Protein 3KYA (pdb70)

Structure (mmCIF, N/CA/C/O backbone):
data_3KYA
#
_entry.id   3KYA
#
_cell.length_a   94.830
_cell.length_b   124.623
_cell.length_c   98.389
_cell.angle_alpha   90.000
_cell.angle_beta   90.000
_cell.angle_gamma   90.000
#
_symmetry.space_group_name_H-M   'C 2 2 21'
#
loop_
_entity.id
_entity.type
_entity.pdbx_description
1 polymer 'Putative phosphatase'
2 non-polymer 1,2-ETHANEDIOL
3 non-polymer 'ACETATE ION'
4 non-polymer 'CHLORIDE ION'
5 non-polymer 'ZINC ION'
6 water water
#
loop_
_atom_site.group_PDB
_atom_site.id
_atom_site.type_symbol
_atom_site.label_atom_id
_atom_site.label_alt_id
_atom_site.label_comp_id
_atom_site.label_asym_id
_atom_site.label_entity_id
_atom_site.label_seq_id
_atom_site.pdbx_PDB_ins_code
_atom_site.Cartn_x
_atom_site.Cartn_y
_atom_site.Cartn_z
_atom_site.occupancy
_atom_site.B_iso_or_equiv
_atom_site.auth_seq_id
_atom_site.auth_comp_id
_atom_site.auth_asym_id
_atom_site.auth_atom_id
_atom_site.pdbx_PDB_model_num
ATOM 1 N N . VAL A 1 7 ? 25.789 41.596 70.893 1.00 33.97 29 VAL A N 1
ATOM 2 C CA . VAL A 1 7 ? 26.766 41.117 69.867 1.00 33.75 29 VAL A CA 1
ATOM 3 C C . VAL A 1 7 ? 28.219 41.422 70.280 1.00 33.52 29 VAL A C 1
ATOM 4 O O . VAL A 1 7 ? 28.477 42.420 70.965 1.00 33.72 29 VAL A O 1
ATOM 8 N N . GLU A 1 8 ? 29.152 40.558 69.868 1.00 32.91 30 GLU A N 1
ATOM 9 C CA . GLU A 1 8 ? 30.586 40.718 70.171 1.00 32.43 30 GLU A CA 1
ATOM 10 C C . GLU A 1 8 ? 31.259 41.772 69.259 1.00 31.93 30 GLU A C 1
ATOM 11 O O . GLU A 1 8 ? 30.620 42.303 68.345 1.00 31.88 30 GLU A O 1
ATOM 13 N N . THR A 1 9 ? 32.541 42.068 69.520 1.00 31.10 31 THR A N 1
ATOM 14 C CA . THR A 1 9 ? 33.307 43.044 68.730 1.00 30.09 31 THR A CA 1
ATOM 15 C C . THR A 1 9 ? 33.407 42.546 67.298 1.00 29.29 31 THR A C 1
ATOM 16 O O . THR A 1 9 ? 33.899 41.437 67.060 1.00 29.28 31 THR A O 1
ATOM 20 N N . GLY A 1 10 ? 32.943 43.366 66.355 1.00 27.97 32 GLY A N 1
ATOM 21 C CA . GLY A 1 10 ? 32.965 43.011 64.946 1.00 26.82 32 GLY A CA 1
ATOM 22 C C . GLY A 1 10 ? 31.655 42.433 64.435 1.00 25.78 32 GLY A C 1
ATOM 23 O O . GLY A 1 10 ? 31.451 42.370 63.227 1.00 25.60 32 GLY A O 1
ATOM 24 N N . ALA A 1 11 ? 30.763 42.008 65.328 1.00 24.43 33 ALA A N 1
ATOM 25 C CA . ALA A 1 11 ? 29.474 41.449 64.902 1.00 23.55 33 ALA A CA 1
ATOM 26 C C . ALA A 1 11 ? 28.472 42.549 64.547 1.00 22.75 33 ALA A C 1
ATOM 27 O O . ALA A 1 11 ? 28.567 43.667 65.051 1.00 22.64 33 ALA A O 1
ATOM 29 N N . PHE A 1 12 ? 27.519 42.224 63.678 1.00 21.74 34 PHE A N 1
ATOM 30 C CA . PHE A 1 12 ? 26.451 43.149 63.293 1.00 21.20 34 PHE A CA 1
ATOM 31 C C . PHE A 1 12 ? 25.556 43.457 64.486 1.00 20.93 34 PHE A C 1
ATOM 32 O O . PHE A 1 12 ? 25.169 42.550 65.216 1.00 20.78 34 PHE A O 1
ATOM 40 N N . ASP A 1 13 ? 25.255 44.740 64.688 1.00 20.88 35 ASP A N 1
ATOM 41 C CA . ASP A 1 13 ? 24.377 45.187 65.778 1.00 20.70 35 ASP A CA 1
ATOM 42 C C . ASP A 1 13 ? 23.150 45.851 65.140 1.00 20.55 35 ASP A C 1
ATOM 43 O O . ASP A 1 13 ? 23.233 46.994 64.678 1.00 20.20 35 ASP A O 1
ATOM 48 N N . PRO A 1 14 ? 22.004 45.138 65.100 1.00 20.53 36 PRO A N 1
ATOM 49 C CA . PRO A 1 14 ? 20.801 45.668 64.444 1.00 20.57 36 PRO A CA 1
ATOM 50 C C . PRO A 1 14 ? 20.158 46.897 65.106 1.00 20.46 36 PRO A C 1
ATOM 51 O O . PRO A 1 14 ? 19.242 47.470 64.522 1.00 20.55 36 PRO A O 1
ATOM 55 N N . SER A 1 15 ? 20.612 47.280 66.300 1.00 20.39 37 SER A N 1
ATOM 56 C CA . SER A 1 15 ? 20.101 48.481 66.972 1.00 20.42 37 SER A CA 1
ATOM 57 C C . SER A 1 15 ? 20.910 49.725 66.585 1.00 20.47 37 SER A C 1
ATOM 58 O O . SER A 1 15 ? 20.571 50.829 66.998 1.00 20.15 37 SER A O 1
ATOM 61 N N . LYS A 1 16 ? 21.970 49.539 65.793 1.00 20.19 38 LYS A N 1
ATOM 62 C CA . LYS A 1 16 ? 22.829 50.628 65.343 1.00 20.17 38 LYS A CA 1
ATOM 63 C C . LYS A 1 16 ? 22.747 50.805 63.837 1.00 19.70 38 LYS A C 1
ATOM 64 O O . LYS A 1 16 ? 22.536 49.834 63.103 1.00 19.60 38 LYS A O 1
ATOM 70 N N . PRO A 1 17 ? 22.945 52.046 63.357 1.00 19.18 39 PRO A N 1
ATOM 71 C CA . PRO A 1 17 ? 22.899 52.255 61.919 1.00 18.52 39 PRO A CA 1
ATOM 72 C C . PRO A 1 17 ? 24.030 51.537 61.191 1.00 17.95 39 PRO A C 1
ATOM 73 O O . PRO A 1 17 ? 25.007 51.112 61.812 1.00 17.10 39 PRO A O 1
ATOM 77 N N . VAL A 1 18 ? 23.852 51.365 59.889 1.00 17.82 40 VAL A N 1
ATOM 78 C CA . VAL A 1 18 ? 24.886 50.846 59.019 1.00 17.15 40 VAL A CA 1
ATOM 79 C C . VAL A 1 18 ? 25.374 52.094 58.303 1.00 17.29 40 VAL A C 1
ATOM 80 O O . VAL A 1 18 ? 24.566 52.958 57.932 1.00 17.27 40 VAL A O 1
ATOM 84 N N . ALA A 1 19 ? 26.684 52.214 58.126 1.00 16.90 41 ALA A N 1
ATOM 85 C CA . ALA A 1 19 ? 27.250 53.379 57.465 1.00 16.56 41 ALA A CA 1
ATOM 86 C C . ALA A 1 19 ? 28.235 52.985 56.382 1.00 16.13 41 ALA A C 1
ATOM 87 O O . ALA A 1 19 ? 28.908 51.974 56.505 1.00 15.97 41 ALA A O 1
ATOM 89 N N . ILE A 1 20 ? 28.272 53.777 55.308 1.00 15.77 42 ILE A N 1
ATOM 90 C CA . ILE A 1 20 ? 29.270 53.667 54.255 1.00 15.04 42 ILE A CA 1
ATOM 91 C C . ILE A 1 20 ? 30.066 54.972 54.299 1.00 15.38 42 ILE A C 1
ATOM 92 O O . ILE A 1 20 ? 29.487 56.046 54.126 1.00 14.90 42 ILE A O 1
ATOM 97 N N . SER A 1 21 ? 31.377 54.878 54.517 1.00 15.11 43 SER A N 1
ATOM 98 C CA . SER A 1 21 ? 32.231 56.067 54.630 1.00 15.54 43 SER A CA 1
ATOM 99 C C . SER A 1 21 ? 33.060 56.370 53.389 1.00 15.15 43 SER A C 1
ATOM 100 O O . SER A 1 21 ? 33.453 57.516 53.177 1.00 14.99 43 SER A O 1
ATOM 103 N N . ASP A 1 22 ? 33.322 55.358 52.562 1.00 14.30 44 ASP A N 1
ATOM 104 C CA . ASP A 1 22 ? 34.213 55.523 51.434 1.00 14.07 44 ASP A CA 1
ATOM 105 C C . ASP A 1 22 ? 34.152 54.265 50.578 1.00 13.97 44 ASP A C 1
ATOM 106 O O . ASP A 1 22 ? 33.633 53.243 51.004 1.00 13.08 44 ASP A O 1
ATOM 111 N N . PHE A 1 23 ? 34.666 54.362 49.365 1.00 13.67 45 PHE A N 1
ATOM 112 C CA . PHE A 1 23 ? 34.784 53.206 48.489 1.00 13.53 45 PHE A CA 1
ATOM 113 C C . PHE A 1 23 ? 35.898 53.456 47.496 1.00 13.82 45 PHE A C 1
ATOM 114 O O . PHE A 1 23 ? 36.261 54.613 47.230 1.00 12.60 45 PHE A O 1
ATOM 122 N N . THR A 1 24 ? 36.454 52.367 46.969 1.00 13.85 46 THR A N 1
ATOM 123 C CA . THR A 1 24 ? 37.526 52.443 46.000 1.00 14.36 46 THR A CA 1
ATOM 124 C C . THR A 1 24 ? 37.497 51.228 45.057 1.00 14.51 46 THR A C 1
ATOM 125 O O . THR A 1 24 ? 37.272 50.101 45.509 1.00 14.02 46 THR A O 1
ATOM 129 N N . PRO A 1 25 ? 37.692 51.457 43.745 1.00 14.45 47 PRO A N 1
ATOM 130 C CA . PRO A 1 25 ? 37.921 52.759 43.089 1.00 14.74 47 PRO A CA 1
ATOM 131 C C . PRO A 1 25 ? 36.664 53.634 43.036 1.00 15.22 47 PRO A C 1
ATOM 132 O O . PRO A 1 25 ? 35.565 53.158 43.310 1.00 15.01 47 PRO A O 1
ATOM 136 N N . LYS A 1 26 ? 36.834 54.910 42.693 1.00 15.42 48 LYS A N 1
ATOM 137 C CA . LYS A 1 26 ? 35.720 55.858 42.612 1.00 15.70 48 LYS A CA 1
ATOM 138 C C . LYS A 1 26 ? 34.979 55.753 41.281 1.00 15.63 48 LYS A C 1
ATOM 139 O O . LYS A 1 26 ? 33.844 56.217 41.147 1.00 15.80 48 LYS A O 1
ATOM 145 N N . GLU A 1 27 ? 35.641 55.159 40.300 1.00 15.83 49 GLU A N 1
ATOM 146 C CA . GLU A 1 27 ? 35.095 54.976 38.969 1.00 16.69 49 GLU A CA 1
ATOM 147 C C . GLU A 1 27 ? 35.503 53.602 38.454 1.00 16.05 49 GLU A C 1
ATOM 148 O O . GLU A 1 27 ? 36.517 53.042 38.874 1.00 16.49 49 GLU A O 1
ATOM 154 N N . GLY A 1 28 ? 34.728 53.075 37.521 1.00 15.59 50 GLY A N 1
ATOM 155 C CA . GLY A 1 28 ? 35.011 51.771 36.935 1.00 15.17 50 GLY A CA 1
ATOM 156 C C . GLY A 1 28 ? 33.819 51.242 36.160 1.00 14.79 50 GLY A C 1
ATOM 157 O O . GLY A 1 28 ? 32.752 51.860 36.160 1.00 14.29 50 GLY A O 1
ATOM 158 N N . GLY A 1 29 ? 34.024 50.102 35.500 1.00 14.41 51 GLY A N 1
ATOM 159 C CA . GLY A 1 29 ? 33.000 49.458 34.670 1.00 14.36 51 GLY A CA 1
ATOM 160 C C . GLY A 1 29 ? 32.491 48.154 35.264 1.00 13.98 51 GLY A C 1
ATOM 161 O O . GLY A 1 29 ? 32.927 47.735 36.335 1.00 13.75 51 GLY A O 1
ATOM 162 N N . ALA A 1 30 ? 31.546 47.528 34.574 1.00 13.91 52 ALA A N 1
ATOM 163 C CA . ALA A 1 30 ? 30.997 46.244 35.003 1.00 14.60 52 ALA A CA 1
ATOM 164 C C . ALA A 1 30 ? 32.116 45.236 35.225 1.00 14.75 52 ALA A C 1
ATOM 165 O O . ALA A 1 30 ? 33.102 45.244 34.511 1.00 14.74 52 ALA A O 1
ATOM 167 N N . TYR A 1 31 ? 31.939 44.367 36.221 1.00 15.62 53 TYR A N 1
ATOM 168 C CA . TYR A 1 31 ? 32.906 43.335 36.616 1.00 15.99 53 TYR A CA 1
ATOM 169 C C . TYR A 1 31 ? 34.099 43.866 37.432 1.00 16.51 53 TYR A C 1
ATOM 170 O O . TYR A 1 31 ? 34.936 43.080 37.857 1.00 16.97 53 TYR A O 1
ATOM 179 N N . GLN A 1 32 ? 34.191 45.186 37.635 1.00 16.71 54 GLN A N 1
ATOM 180 C CA . GLN A 1 32 ? 35.228 45.761 38.492 1.00 16.74 54 GLN A CA 1
ATOM 181 C C . GLN A 1 32 ? 34.999 45.310 39.926 1.00 16.09 54 GLN A C 1
ATOM 182 O O . GLN A 1 32 ? 33.858 45.291 40.394 1.00 15.59 54 GLN A O 1
ATOM 188 N N . LYS A 1 33 ? 36.077 44.958 40.619 1.00 15.28 55 LYS A N 1
ATOM 189 C CA . LYS A 1 33 ? 36.004 44.629 42.031 1.00 15.62 55 LYS A CA 1
ATOM 190 C C . LYS A 1 33 ? 35.965 45.960 42.795 1.00 15.20 55 LYS A C 1
ATOM 191 O O . LYS A 1 33 ? 36.830 46.825 42.592 1.00 14.59 55 LYS A O 1
ATOM 197 N N . LEU A 1 34 ? 34.969 46.119 43.661 1.00 13.61 56 LEU A N 1
ATOM 198 C CA . LEU A 1 34 ? 34.773 47.338 44.446 1.00 13.90 56 LEU A CA 1
ATOM 199 C C . LEU A 1 34 ? 34.878 47.059 45.943 1.00 13.66 56 LEU A C 1
ATOM 200 O O . LEU A 1 34 ? 34.270 46.111 46.463 1.00 13.79 56 LEU A O 1
ATOM 205 N N . LEU A 1 35 ? 35.638 47.909 46.626 1.00 13.56 57 LEU A N 1
ATOM 206 C CA . LEU A 1 35 ? 35.857 47.829 48.061 1.00 12.99 57 LEU A CA 1
ATOM 207 C C . LEU A 1 35 ? 35.071 48.957 48.715 1.00 13.38 57 LEU A C 1
ATOM 208 O O . LEU A 1 35 ? 35.277 50.133 48.392 1.00 13.20 57 LEU A O 1
ATOM 213 N N . ILE A 1 36 ? 34.150 48.593 49.603 1.00 12.92 58 ILE A N 1
ATOM 214 C CA . ILE A 1 36 ? 33.308 49.553 50.301 1.00 13.67 58 ILE A CA 1
ATOM 215 C C . ILE A 1 36 ? 33.667 49.578 51.785 1.00 13.53 58 ILE A C 1
ATOM 216 O O . ILE A 1 36 ? 33.637 48.548 52.465 1.00 11.93 58 ILE A O 1
ATOM 221 N N . TYR A 1 37 ? 34.032 50.762 52.286 1.00 13.48 59 TYR A N 1
ATOM 222 C CA . TYR A 1 37 ? 34.356 50.953 53.703 1.00 13.70 59 TYR A CA 1
ATOM 223 C C . TYR A 1 37 ? 33.165 51.493 54.477 1.00 13.61 59 TYR A C 1
ATOM 224 O O . TYR A 1 37 ? 32.369 52.286 53.955 1.00 13.35 59 TYR A O 1
ATOM 233 N N . GLY A 1 38 ? 33.059 51.101 55.735 1.00 13.86 60 GLY A N 1
ATOM 234 C CA . GLY A 1 38 ? 31.962 51.562 56.570 1.00 14.08 60 GLY A CA 1
ATOM 235 C C . GLY A 1 38 ? 31.929 50.966 57.960 1.00 14.06 60 GLY A C 1
ATOM 236 O O . GLY A 1 38 ? 32.966 50.660 58.550 1.00 13.93 60 GLY A O 1
ATOM 237 N N . GLU A 1 39 ? 30.721 50.805 58.486 1.00 14.39 61 GLU A N 1
ATOM 238 C CA . GLU A 1 39 ? 30.531 50.272 59.823 1.00 14.88 61 GLU A CA 1
ATOM 239 C C . GLU A 1 39 ? 29.293 49.422 59.913 1.00 14.00 61 GLU A C 1
ATOM 240 O O . GLU A 1 39 ? 28.309 49.685 59.227 1.00 13.72 61 GLU A O 1
ATOM 246 N N . ASN A 1 40 ? 29.365 48.419 60.778 1.00 13.48 62 ASN A N 1
ATOM 247 C CA . ASN A 1 40 ? 28.243 47.567 61.145 1.00 13.77 62 ASN A CA 1
ATOM 248 C C . ASN A 1 40 ? 27.796 46.633 60.016 1.00 13.47 62 ASN A C 1
ATOM 249 O O . ASN A 1 40 ? 26.600 46.407 59.836 1.00 13.09 62 ASN A O 1
ATOM 254 N N . PHE A 1 41 ? 28.763 46.096 59.271 1.00 13.50 63 PHE A N 1
ATOM 255 C CA . PHE A 1 41 ? 28.464 45.174 58.176 1.00 13.95 63 PHE A CA 1
ATOM 256 C C . PHE A 1 41 ? 28.404 43.718 58.626 1.00 13.98 63 PHE A C 1
ATOM 257 O O . PHE A 1 41 ? 27.899 42.854 57.889 1.00 14.41 63 PHE A O 1
ATOM 265 N N . GLY A 1 42 ? 28.915 43.425 59.816 1.00 13.66 64 GLY A N 1
ATOM 266 C CA . GLY A 1 42 ? 28.956 42.040 60.276 1.00 13.43 64 GLY A CA 1
ATOM 267 C C . GLY A 1 42 ? 30.041 41.275 59.521 1.00 13.29 64 GLY A C 1
ATOM 268 O O . GLY A 1 42 ? 30.811 41.864 58.768 1.00 13.36 64 GLY A O 1
ATOM 269 N N . THR A 1 43 ? 30.095 39.959 59.721 1.00 12.84 65 THR A N 1
ATOM 270 C CA . THR A 1 43 ? 31.141 39.122 59.119 1.00 12.96 65 THR A CA 1
ATOM 271 C C . THR A 1 43 ? 30.633 38.006 58.182 1.00 12.79 65 THR A C 1
ATOM 272 O O . THR A 1 43 ? 31.403 37.122 57.794 1.00 13.13 65 THR A O 1
ATOM 276 N N . ASP A 1 44 ? 29.357 38.067 57.804 1.00 12.67 66 ASP A N 1
ATOM 277 C CA . ASP A 1 44 ? 28.727 37.053 56.948 1.00 12.47 66 ASP A CA 1
ATOM 278 C C . ASP A 1 44 ? 28.158 37.584 55.630 1.00 12.36 66 ASP A C 1
ATOM 279 O O . ASP A 1 44 ? 27.249 38.414 55.629 1.00 12.15 66 ASP A O 1
ATOM 284 N N . VAL A 1 45 ? 28.680 37.060 54.523 1.00 11.99 67 VAL A N 1
ATOM 285 C CA . VAL A 1 45 ? 28.166 37.344 53.195 1.00 12.32 67 VAL A CA 1
ATOM 286 C C . VAL A 1 45 ? 26.657 37.040 53.095 1.00 12.41 67 VAL A C 1
ATOM 287 O O . VAL A 1 45 ? 25.911 37.778 52.454 1.00 13.09 67 VAL A O 1
ATOM 291 N N . SER A 1 46 ? 26.205 35.981 53.764 1.00 11.85 68 SER A N 1
ATOM 292 C CA . SER A 1 46 ? 24.788 35.583 53.716 1.00 11.96 68 SER A CA 1
ATOM 293 C C . SER A 1 46 ? 23.825 36.629 54.284 1.00 12.30 68 SER A C 1
ATOM 294 O O . SER A 1 46 ? 22.638 36.611 53.961 1.00 12.25 68 SER A O 1
ATOM 297 N N . LYS A 1 47 ? 24.331 37.550 55.102 1.00 12.10 69 LYS A N 1
ATOM 298 C CA . LYS A 1 47 ? 23.492 38.566 55.729 1.00 12.39 69 LYS A CA 1
ATOM 299 C C . LYS A 1 47 ? 23.618 39.936 55.068 1.00 13.00 69 LYS A C 1
ATOM 300 O O . LYS A 1 47 ? 23.067 40.924 55.578 1.00 13.36 69 LYS A O 1
ATOM 306 N N . VAL A 1 48 ? 24.300 40.003 53.926 1.00 13.08 70 VAL A N 1
ATOM 307 C CA . VAL A 1 48 ? 24.504 41.283 53.251 1.00 13.31 70 VAL A CA 1
ATOM 308 C C . VAL A 1 48 ? 24.038 41.246 51.801 1.00 13.76 70 VAL A C 1
ATOM 309 O O . VAL A 1 48 ? 24.317 40.298 51.061 1.00 13.68 70 VAL A O 1
ATOM 313 N N . LYS A 1 49 ? 23.322 42.294 51.408 1.00 14.72 71 LYS A N 1
ATOM 314 C CA . LYS A 1 49 ? 22.877 42.469 50.035 1.00 15.02 71 LYS A CA 1
ATOM 315 C C . LYS A 1 49 ? 23.281 43.878 49.601 1.00 14.80 71 LYS A C 1
ATOM 316 O O . LYS A 1 49 ? 23.152 44.843 50.367 1.00 14.20 71 LYS A O 1
ATOM 322 N N . VAL A 1 50 ? 23.804 43.975 48.384 1.00 14.37 72 VAL A N 1
ATOM 323 C CA . VAL A 1 50 ? 24.278 45.234 47.832 1.00 14.09 72 VAL A CA 1
ATOM 324 C C . VAL A 1 50 ? 23.653 45.495 46.474 1.00 14.35 72 VAL A C 1
ATOM 325 O O . VAL A 1 50 ? 23.544 44.588 45.644 1.00 14.08 72 VAL A O 1
ATOM 329 N N . LYS A 1 51 ? 23.226 46.739 46.259 1.00 14.61 73 LYS A N 1
ATOM 330 C CA . LYS A 1 51 ? 22.761 47.182 44.957 1.00 15.29 73 LYS A CA 1
ATOM 331 C C . LYS A 1 51 ? 23.611 48.373 44.541 1.00 15.21 73 LYS A C 1
ATOM 332 O O . LYS A 1 51 ? 23.955 49.223 45.369 1.00 14.55 73 LYS A O 1
ATOM 338 N N . ILE A 1 52 ? 23.965 48.409 43.263 1.00 15.22 74 ILE A N 1
ATOM 339 C CA . ILE A 1 52 ? 24.698 49.537 42.702 1.00 15.06 74 ILE A CA 1
ATOM 340 C C . ILE A 1 52 ? 23.944 49.990 41.465 1.00 14.81 74 ILE A C 1
ATOM 341 O O . ILE A 1 52 ? 23.687 49.197 40.562 1.00 14.14 74 ILE A O 1
ATOM 346 N N . GLY A 1 53 ? 23.580 51.273 41.417 1.00 14.62 75 GLY A N 1
ATOM 347 C CA . GLY A 1 53 ? 22.822 51.794 40.286 1.00 14.56 75 GLY A CA 1
ATOM 348 C C . GLY A 1 53 ? 21.497 51.063 40.104 1.00 14.40 75 GLY A C 1
ATOM 349 O O . GLY A 1 53 ? 21.025 50.895 38.975 1.00 14.55 75 GLY A O 1
ATOM 350 N N . GLY A 1 54 ? 20.912 50.618 41.213 1.00 14.48 76 GLY A N 1
ATOM 351 C CA . GLY A 1 54 ? 19.660 49.848 41.194 1.00 14.96 76 GLY A CA 1
ATOM 352 C C . GLY A 1 54 ? 19.794 48.379 40.816 1.00 15.23 76 GLY A C 1
ATOM 353 O O . GLY A 1 54 ? 18.800 47.651 40.814 1.00 15.61 76 GLY A O 1
ATOM 354 N N . LYS A 1 55 ? 21.008 47.928 40.517 1.00 15.12 77 LYS A N 1
ATOM 355 C CA . LYS A 1 55 ? 21.251 46.541 40.109 1.00 15.62 77 LYS A CA 1
ATOM 356 C C . LYS A 1 55 ? 21.868 45.717 41.244 1.00 15.65 77 LYS A C 1
ATOM 357 O O . LYS A 1 55 ? 22.792 46.183 41.913 1.00 14.82 77 LYS A O 1
ATOM 363 N N . ASP A 1 56 ? 21.371 44.492 41.451 1.00 15.28 78 ASP A N 1
ATOM 364 C CA . ASP A 1 56 ? 21.932 43.602 42.462 1.00 15.83 78 ASP A CA 1
ATOM 365 C C . ASP A 1 56 ? 23.386 43.295 42.148 1.00 15.09 78 ASP A C 1
ATOM 366 O O . ASP A 1 56 ? 23.732 43.010 40.997 1.00 15.72 78 ASP A O 1
ATOM 371 N N . ALA A 1 57 ? 24.237 43.375 43.165 1.00 14.71 79 ALA A N 1
ATOM 372 C CA . ALA A 1 57 ? 25.665 43.134 43.021 1.00 14.48 79 ALA A CA 1
ATOM 373 C C . ALA A 1 57 ? 26.131 41.871 43.764 1.00 14.21 79 ALA A C 1
ATOM 374 O O . ALA A 1 57 ? 25.667 41.568 44.876 1.00 15.69 79 ALA A O 1
ATOM 376 N N . ILE A 1 58 ? 27.053 41.149 43.143 1.00 13.71 80 ILE A N 1
ATOM 377 C CA A ILE A 1 58 ? 27.646 39.955 43.738 0.50 13.64 80 ILE A CA 1
ATOM 378 C CA B ILE A 1 58 ? 27.636 39.956 43.746 0.50 13.79 80 ILE A CA 1
ATOM 379 C C . ILE A 1 58 ? 28.522 40.366 44.924 1.00 13.67 80 ILE A C 1
ATOM 380 O O . ILE A 1 58 ? 29.455 41.162 44.756 1.00 13.71 80 ILE A O 1
ATOM 389 N N . VAL A 1 59 ? 28.226 39.835 46.113 1.00 13.35 81 VAL A N 1
ATOM 390 C CA . VAL A 1 59 ? 29.006 40.123 47.327 1.00 13.36 81 VAL A CA 1
ATOM 391 C C . VAL A 1 59 ? 30.077 39.051 47.471 1.00 13.92 81 VAL A C 1
ATOM 392 O O . VAL A 1 59 ? 29.763 37.861 47.464 1.00 13.30 81 VAL A O 1
ATOM 396 N N . ILE A 1 60 ? 31.337 39.477 47.595 1.00 12.99 82 ILE A N 1
ATOM 397 C CA . ILE A 1 60 ? 32.492 38.581 47.651 1.00 13.64 82 ILE A CA 1
ATOM 398 C C . ILE A 1 60 ? 32.940 38.241 49.068 1.00 13.57 82 ILE A C 1
ATOM 399 O O . ILE A 1 60 ? 33.158 37.085 49.392 1.00 13.31 82 ILE A O 1
ATOM 404 N N A ASN A 1 61 ? 33.046 39.257 49.920 0.50 13.21 83 ASN A N 1
ATOM 405 N N B ASN A 1 61 ? 33.074 39.257 49.911 0.50 13.72 83 ASN A N 1
ATOM 406 C CA A ASN A 1 61 ? 33.571 39.080 51.266 0.50 13.48 83 ASN A CA 1
ATOM 407 C CA B ASN A 1 61 ? 33.537 39.076 51.279 0.50 14.34 83 ASN A CA 1
ATOM 408 C C A ASN A 1 61 ? 33.089 40.234 52.134 0.50 13.80 83 ASN A C 1
ATOM 409 C C B ASN A 1 61 ? 33.020 40.212 52.117 0.50 14.29 83 ASN A C 1
ATOM 410 O O A ASN A 1 61 ? 33.014 41.362 51.667 0.50 13.96 83 ASN A O 1
ATOM 411 O O B ASN A 1 61 ? 32.846 41.316 51.616 0.50 14.39 83 ASN A O 1
ATOM 420 N N . VAL A 1 62 ? 32.755 39.935 53.386 1.00 14.20 84 VAL A N 1
ATOM 421 C CA A VAL A 1 62 ? 32.220 40.915 54.336 0.50 14.20 84 VAL A CA 1
ATOM 422 C CA B VAL A 1 62 ? 32.325 40.970 54.283 0.50 14.38 84 VAL A CA 1
ATOM 423 C C . VAL A 1 62 ? 33.000 40.804 55.634 1.00 14.51 84 VAL A C 1
ATOM 424 O O . VAL A 1 62 ? 33.043 39.709 56.220 1.00 14.17 84 VAL A O 1
ATOM 431 N N A LYS A 1 63 ? 33.607 41.900 56.093 0.50 13.77 85 LYS A N 1
ATOM 432 N N B LYS A 1 63 ? 33.595 41.906 56.080 0.50 14.65 85 LYS A N 1
ATOM 433 C CA A LYS A 1 63 ? 34.421 41.861 57.317 0.50 13.52 85 LYS A CA 1
ATOM 434 C CA B LYS A 1 63 ? 34.174 42.035 57.409 0.50 15.02 85 LYS A CA 1
ATOM 435 C C A LYS A 1 63 ? 34.258 43.060 58.267 0.50 13.39 85 LYS A C 1
ATOM 436 C C B LYS A 1 63 ? 33.456 43.238 58.025 0.50 14.68 85 LYS A C 1
ATOM 437 O O A LYS A 1 63 ? 35.229 43.747 58.586 0.50 12.93 85 LYS A O 1
ATOM 438 O O B LYS A 1 63 ? 32.813 44.013 57.332 0.50 14.53 85 LYS A O 1
ATOM 449 N N A SER A 1 64 ? 33.023 43.314 58.689 0.50 13.36 86 SER A N 1
ATOM 450 N N B SER A 1 64 ? 33.559 43.386 59.330 0.50 14.71 86 SER A N 1
ATOM 451 C CA A SER A 1 64 ? 32.732 44.316 59.728 0.50 13.47 86 SER A CA 1
ATOM 452 C CA B SER A 1 64 ? 32.812 44.419 60.042 0.50 14.47 86 SER A CA 1
ATOM 453 C C A SER A 1 64 ? 32.806 45.773 59.270 0.50 13.52 86 SER A C 1
ATOM 454 C C B SER A 1 64 ? 32.859 45.835 59.453 0.50 14.11 86 SER A C 1
ATOM 455 O O A SER A 1 64 ? 31.796 46.487 59.290 0.50 13.43 86 SER A O 1
ATOM 456 O O B SER A 1 64 ? 31.868 46.570 59.530 0.50 13.97 86 SER A O 1
ATOM 461 N N . THR A 1 65 ? 33.996 46.217 58.879 1.00 13.58 87 THR A N 1
ATOM 462 C CA . THR A 1 65 ? 34.182 47.577 58.386 1.00 13.79 87 THR A CA 1
ATOM 463 C C . THR A 1 65 ? 34.443 47.687 56.896 1.00 13.70 87 THR A C 1
ATOM 464 O O . THR A 1 65 ? 34.696 48.785 56.401 1.00 13.60 87 THR A O 1
ATOM 468 N N . TYR A 1 66 ? 34.383 46.574 56.163 1.00 13.32 88 TYR A N 1
ATOM 469 C CA . TYR A 1 66 ? 34.509 46.644 54.710 1.00 13.36 88 TYR A CA 1
ATOM 470 C C . TYR A 1 66 ? 33.763 45.500 54.022 1.00 13.45 88 TYR A C 1
ATOM 471 O O . TYR A 1 66 ? 33.553 44.443 54.613 1.00 13.00 88 TYR A O 1
ATOM 480 N N . VAL A 1 67 ? 33.332 45.764 52.801 1.00 13.16 89 VAL A N 1
ATOM 481 C CA . VAL A 1 67 ? 32.683 44.773 51.954 1.00 13.25 89 VAL A CA 1
ATOM 482 C C . VAL A 1 67 ? 33.281 44.845 50.569 1.00 13.00 89 VAL A C 1
ATOM 483 O O . VAL A 1 67 ? 33.473 45.938 50.027 1.00 13.03 89 VAL A O 1
ATOM 487 N N . TYR A 1 68 ? 33.578 43.678 49.993 1.00 12.67 90 TYR A N 1
ATOM 488 C CA . TYR A 1 68 ? 34.030 43.590 48.611 1.00 12.50 90 TYR A CA 1
ATOM 489 C C . TYR A 1 68 ? 32.875 43.057 47.775 1.00 12.79 90 TYR A C 1
ATOM 490 O O . TYR A 1 68 ? 32.198 42.113 48.200 1.00 12.93 90 TYR A O 1
ATOM 499 N N . CYS A 1 69 ? 32.667 43.655 46.607 1.00 12.49 91 CYS A N 1
ATOM 500 C CA . CYS A 1 69 ? 31.634 43.204 45.675 1.00 13.15 91 CYS A CA 1
ATOM 501 C C . CYS A 1 69 ? 32.072 43.469 44.235 1.00 12.73 91 CYS A C 1
ATOM 502 O O . CYS A 1 69 ? 33.114 44.103 43.986 1.00 12.15 91 CYS A O 1
ATOM 505 N N . PHE A 1 70 ? 31.311 42.946 43.281 1.00 12.49 92 PHE A N 1
ATOM 506 C CA . PHE A 1 70 ? 31.563 43.210 41.864 1.00 12.78 92 PHE A CA 1
ATOM 507 C C . PHE A 1 70 ? 30.574 44.233 41.341 1.00 12.62 92 PHE A C 1
ATOM 508 O O . PHE A 1 70 ? 29.366 44.135 41.610 1.00 12.48 92 PHE A O 1
ATOM 516 N N . VAL A 1 71 ? 31.064 45.200 40.565 1.00 12.20 93 VAL A N 1
ATOM 517 C CA . VAL A 1 71 ? 30.184 46.194 39.951 1.00 12.56 93 VAL A CA 1
ATOM 518 C C . VAL A 1 71 ? 29.303 45.518 38.893 1.00 12.50 93 VAL A C 1
ATOM 519 O O . VAL A 1 71 ? 29.803 44.891 37.967 1.00 12.75 93 VAL A O 1
ATOM 523 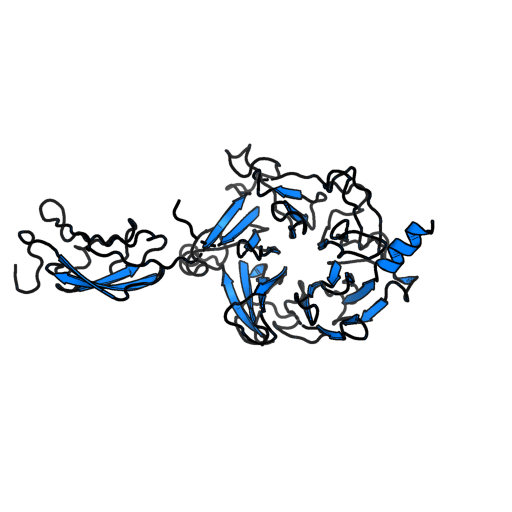N N . PRO A 1 72 ? 27.980 45.661 39.013 1.00 12.56 94 PRO A N 1
ATOM 524 C CA . PRO A 1 72 ? 27.120 44.989 38.039 1.00 12.48 94 PRO A CA 1
ATOM 525 C C . PRO A 1 72 ? 26.989 45.718 36.708 1.00 12.34 94 PRO A C 1
ATOM 526 O O . PRO A 1 72 ? 27.163 46.954 36.644 1.00 12.00 94 PRO A O 1
ATOM 530 N N . SER A 1 73 ? 26.697 44.960 35.656 1.00 12.21 95 SER A N 1
ATOM 531 C CA . SER A 1 73 ? 26.399 45.553 34.364 1.00 12.70 95 SER A CA 1
ATOM 532 C C . SER A 1 73 ? 25.183 46.475 34.492 1.00 13.05 95 SER A C 1
ATOM 533 O O . SER A 1 73 ? 24.202 46.144 35.167 1.00 12.62 95 SER A O 1
ATOM 536 N N . GLY A 1 74 ? 25.246 47.642 33.850 1.00 13.39 96 GLY A N 1
ATOM 537 C CA . GLY A 1 74 ? 24.128 48.567 33.845 1.00 13.28 96 GLY A CA 1
ATOM 538 C C . GLY A 1 74 ? 23.889 49.363 35.122 1.00 13.70 96 GLY A C 1
ATOM 539 O O . GLY A 1 74 ? 22.773 49.807 35.351 1.00 14.06 96 GLY A O 1
ATOM 540 N N . ALA A 1 75 ? 24.926 49.572 35.933 1.00 13.37 97 ALA A N 1
ATOM 541 C CA . ALA A 1 75 ? 24.797 50.310 37.193 1.00 13.18 97 ALA A CA 1
ATOM 542 C C . ALA A 1 75 ? 24.975 51.820 36.953 1.00 12.75 97 ALA A C 1
ATOM 543 O O . ALA A 1 75 ? 25.719 52.487 37.668 1.00 12.54 97 ALA A O 1
ATOM 545 N N . PHE A 1 76 ? 24.242 52.341 35.979 1.00 13.05 98 PHE A N 1
ATOM 546 C CA . PHE A 1 76 ? 24.408 53.728 35.501 1.00 13.42 98 PHE A CA 1
ATOM 547 C C . PHE A 1 76 ? 24.439 54.815 36.570 1.00 13.80 98 PHE A C 1
ATOM 548 O O . PHE A 1 76 ? 25.318 55.672 36.530 1.00 13.99 98 PHE A O 1
ATOM 556 N N . SER A 1 77 ? 23.501 54.790 37.509 1.00 14.27 99 SER A N 1
ATOM 557 C CA . SER A 1 77 ? 23.414 55.876 38.499 1.00 15.16 99 SER A CA 1
ATOM 558 C C . SER A 1 77 ? 24.560 55.846 39.525 1.00 15.40 99 SER A C 1
ATOM 559 O O . SER A 1 77 ? 24.902 56.888 40.112 1.00 15.40 99 SER A O 1
ATOM 562 N N . GLY A 1 78 ? 25.152 54.669 39.746 1.00 14.92 100 GLY A N 1
ATOM 563 C CA . GLY A 1 78 ? 26.258 54.532 40.695 1.00 15.05 100 GLY A CA 1
ATOM 564 C C . GLY A 1 78 ? 25.864 54.613 42.158 1.00 15.29 100 GLY A C 1
ATOM 565 O O . GLY A 1 78 ? 26.732 54.628 43.034 1.00 15.60 100 GLY A O 1
ATOM 566 N N . GLU A 1 79 ? 24.566 54.672 42.435 1.00 15.83 101 GLU A N 1
ATOM 567 C CA A GLU A 1 79 ? 24.089 54.725 43.814 0.50 16.32 101 GLU A CA 1
ATOM 568 C CA B GLU A 1 79 ? 24.081 54.725 43.808 0.50 16.41 101 GLU A CA 1
ATOM 569 C C . GLU A 1 79 ? 24.381 53.394 44.494 1.00 16.41 101 GLU A C 1
ATOM 570 O O . GLU A 1 79 ? 24.059 52.336 43.952 1.00 16.91 101 GLU A O 1
ATOM 581 N N . ILE A 1 80 ? 25.019 53.453 45.661 1.00 15.83 102 ILE A N 1
ATOM 582 C CA . ILE A 1 80 ? 25.392 52.254 46.422 1.00 15.79 102 ILE A CA 1
ATOM 583 C C . ILE A 1 80 ? 24.462 52.091 47.609 1.00 16.03 102 ILE A C 1
ATOM 584 O O . ILE A 1 80 ? 24.384 52.976 48.465 1.00 16.07 102 ILE A O 1
ATOM 589 N N . GLU A 1 81 ? 23.737 50.972 47.650 1.00 15.74 103 GLU A N 1
ATOM 590 C CA . GLU A 1 81 ? 22.783 50.706 48.719 1.00 16.31 103 GLU A CA 1
ATOM 591 C C . GLU A 1 81 ? 23.132 49.354 49.309 1.00 15.93 103 GLU A C 1
ATOM 592 O O . GLU A 1 81 ? 23.413 48.405 48.563 1.00 15.83 103 GLU A O 1
ATOM 598 N N . ILE A 1 82 ? 23.170 49.291 50.639 1.00 15.03 104 ILE A N 1
ATOM 599 C CA A ILE A 1 82 ? 23.513 48.068 51.353 0.50 14.79 104 ILE A CA 1
ATOM 600 C CA B ILE A 1 82 ? 23.506 48.062 51.338 0.50 14.95 104 ILE A CA 1
ATOM 601 C C . ILE A 1 82 ? 22.466 47.794 52.413 1.00 14.79 104 ILE A C 1
ATOM 602 O O . ILE A 1 82 ? 21.996 48.723 53.079 1.00 14.44 104 ILE A O 1
ATOM 611 N N . THR A 1 83 ? 22.087 46.527 52.544 1.00 14.71 105 THR A N 1
ATOM 612 C CA . THR A 1 83 ? 21.148 46.078 53.554 1.00 14.78 105 THR A CA 1
ATOM 613 C C . THR A 1 83 ? 21.832 44.943 54.298 1.00 14.74 105 THR A C 1
ATOM 614 O O . THR A 1 83 ? 22.281 43.973 53.680 1.00 15.25 105 THR A O 1
ATOM 618 N N . VAL A 1 84 ? 21.944 45.094 55.611 1.00 14.55 106 VAL A N 1
ATOM 619 C CA . VAL A 1 84 ? 22.548 44.104 56.479 1.00 14.24 106 VAL A CA 1
ATOM 620 C C . VAL A 1 84 ? 21.435 43.561 57.370 1.00 15.01 106 VAL A C 1
ATOM 621 O O . VAL A 1 84 ? 20.629 44.328 57.906 1.00 14.45 106 VAL A O 1
ATOM 625 N N . GLY A 1 85 ? 21.375 42.238 57.507 1.00 14.86 107 GLY A N 1
ATOM 626 C CA . GLY A 1 85 ? 20.346 41.602 58.316 1.00 15.63 107 GLY A CA 1
ATOM 627 C C . GLY A 1 85 ? 19.092 41.262 57.532 1.00 15.93 107 GLY A C 1
ATOM 628 O O . GLY A 1 85 ? 18.977 41.591 56.348 1.00 16.22 107 GLY A O 1
ATOM 629 N N . GLU A 1 86 ? 18.147 40.600 58.196 1.00 16.38 108 GLU A N 1
ATOM 630 C CA . GLU A 1 86 ? 16.913 40.171 57.547 1.00 17.07 108 GLU A CA 1
ATOM 631 C C . GLU A 1 86 ? 15.698 40.416 58.419 1.00 18.05 108 GLU A C 1
ATOM 632 O O . GLU A 1 86 ? 15.801 40.444 59.640 1.00 18.10 108 GLU A O 1
ATOM 638 N N . GLY A 1 87 ? 14.547 40.591 57.779 1.00 19.34 109 GLY A N 1
ATOM 639 C CA . GLY A 1 87 ? 13.295 40.807 58.487 1.00 20.39 109 GLY A CA 1
ATOM 640 C C . GLY A 1 87 ? 13.351 41.984 59.445 1.00 21.20 109 GLY A C 1
ATOM 641 O O . GLY A 1 87 ? 13.816 43.061 59.080 1.00 21.30 109 GLY A O 1
ATOM 642 N N . GLU A 1 88 ? 12.894 41.769 60.679 1.00 22.24 110 GLU A N 1
ATOM 643 C CA . GLU A 1 88 ? 12.861 42.838 61.689 1.00 22.88 110 GLU A CA 1
ATOM 644 C C . GLU A 1 88 ? 14.252 43.432 61.979 1.00 22.78 110 GLU A C 1
ATOM 645 O O . GLU A 1 88 ? 14.352 44.590 62.370 1.00 23.07 110 GLU A O 1
ATOM 651 N N . ASN A 1 89 ? 15.306 42.640 61.788 1.00 22.27 111 ASN A N 1
ATOM 652 C CA . ASN A 1 89 ? 16.685 43.084 62.032 1.00 22.03 111 ASN A CA 1
ATOM 653 C C . ASN A 1 89 ? 17.406 43.709 60.826 1.00 21.47 111 ASN A C 1
ATOM 654 O O . ASN A 1 89 ? 18.594 44.017 60.921 1.00 21.96 111 ASN A O 1
ATOM 659 N N . ALA A 1 90 ? 16.706 43.897 59.707 1.00 20.58 112 ALA A N 1
ATOM 660 C CA . ALA A 1 90 ? 17.337 44.434 58.499 1.00 20.06 112 ALA A CA 1
ATOM 661 C C . ALA A 1 90 ? 17.550 45.946 58.637 1.00 19.61 112 ALA A C 1
ATOM 662 O O . ALA A 1 90 ? 16.643 46.655 59.067 1.00 19.02 112 ALA A O 1
ATOM 664 N N . VAL A 1 91 ? 18.761 46.407 58.311 1.00 18.74 113 VAL A N 1
ATOM 665 C CA . VAL A 1 91 ? 19.132 47.822 58.368 1.00 18.60 113 VAL A CA 1
ATOM 666 C C . VAL A 1 91 ? 19.745 48.187 57.018 1.00 18.43 113 VAL A C 1
ATOM 667 O O . VAL A 1 91 ? 20.603 47.460 56.510 1.00 17.98 113 VAL A O 1
ATOM 671 N N . THR A 1 92 ? 19.275 49.289 56.430 1.00 18.37 114 THR A N 1
ATOM 672 C CA . THR A 1 92 ? 19.725 49.737 55.109 1.00 18.43 114 THR A CA 1
ATOM 673 C C . THR A 1 92 ? 20.308 51.142 55.131 1.00 18.37 114 THR A C 1
ATOM 674 O O . THR A 1 92 ? 19.855 51.989 55.884 1.00 18.25 114 THR A O 1
ATOM 678 N N . THR A 1 93 ? 21.336 51.369 54.318 1.00 18.24 115 THR A N 1
ATOM 679 C CA . THR A 1 93 ? 21.910 52.695 54.159 1.00 18.25 115 THR A CA 1
ATOM 680 C C . THR A 1 93 ? 22.288 52.876 52.704 1.00 18.21 115 THR A C 1
ATOM 681 O O . THR A 1 93 ? 22.436 51.899 51.970 1.00 17.47 115 THR A O 1
ATOM 685 N N . THR A 1 94 ? 22.426 54.129 52.288 1.00 18.14 116 THR A N 1
ATOM 686 C CA . THR A 1 94 ? 22.826 54.452 50.923 1.00 18.40 116 THR A CA 1
ATOM 687 C C . THR A 1 94 ? 24.014 55.391 51.013 1.00 17.89 116 THR A C 1
ATOM 688 O O . THR A 1 94 ? 23.983 56.346 51.800 1.00 17.56 116 THR A O 1
ATOM 692 N N . ALA A 1 95 ? 25.059 55.119 50.233 1.00 16.42 117 ALA A N 1
ATOM 693 C CA . ALA A 1 95 ? 26.255 55.950 50.259 1.00 16.11 117 ALA A CA 1
ATOM 694 C C . ALA A 1 95 ? 25.878 57.365 49.808 1.00 15.91 117 ALA A C 1
ATOM 695 O O . ALA A 1 95 ? 25.033 57.538 48.923 1.00 15.16 117 ALA A O 1
ATOM 697 N N . SER A 1 96 ? 26.501 58.365 50.422 1.00 15.93 118 SER A N 1
ATOM 698 C CA . SER A 1 96 ? 26.173 59.760 50.112 1.00 16.48 118 SER A CA 1
ATOM 699 C C . SER A 1 96 ? 26.682 60.186 48.729 1.00 16.11 118 SER A C 1
ATOM 700 O O . SER A 1 96 ? 26.065 61.054 48.100 1.00 16.93 118 SER A O 1
ATOM 703 N N . THR A 1 97 ? 27.780 59.576 48.265 1.00 15.15 119 THR A N 1
ATOM 704 C CA A THR A 1 97 ? 28.334 59.860 46.944 0.50 14.93 119 THR A CA 1
ATOM 705 C CA B THR A 1 97 ? 28.363 59.851 46.958 0.50 14.90 119 THR A CA 1
ATOM 706 C C . THR A 1 97 ? 28.093 58.663 46.024 1.00 14.86 119 THR A C 1
ATOM 707 O O . THR A 1 97 ? 27.959 57.535 46.480 1.00 14.65 119 THR A O 1
ATOM 714 N N . THR A 1 98 ? 28.015 58.925 44.730 1.00 14.80 120 THR A N 1
ATOM 715 C CA . THR A 1 98 ? 27.770 57.867 43.752 1.00 15.04 120 THR A CA 1
ATOM 716 C C . THR A 1 98 ? 29.054 57.366 43.110 1.00 14.53 120 THR A C 1
ATOM 717 O O . THR A 1 98 ? 30.010 58.114 42.940 1.00 15.10 120 THR A O 1
ATOM 721 N N . PHE A 1 99 ? 29.074 56.070 42.792 1.00 14.62 121 PHE A N 1
ATOM 722 C CA . PHE A 1 99 ? 30.165 55.457 42.046 1.00 14.02 121 PHE A CA 1
ATOM 723 C C . PHE A 1 99 ? 30.059 55.957 40.611 1.00 13.70 121 PHE A C 1
ATOM 724 O O . PHE A 1 99 ? 28.959 56.104 40.103 1.00 14.28 121 PHE A O 1
ATOM 732 N N . SER A 1 100 ? 31.182 56.233 39.958 1.00 13.43 122 SER A N 1
ATOM 733 C CA . SER A 1 100 ? 31.140 56.717 38.584 1.00 13.65 122 SER A CA 1
ATOM 734 C C . SER A 1 100 ? 31.246 55.524 37.628 1.00 13.93 122 SER A C 1
ATOM 735 O O . SER A 1 100 ? 32.338 54.998 37.380 1.00 13.32 122 SER A O 1
ATOM 738 N N . TYR A 1 101 ? 30.086 55.094 37.128 1.00 13.97 123 TYR A N 1
ATOM 739 C CA . TYR A 1 101 ? 29.976 53.938 36.238 1.00 13.92 123 TYR A CA 1
ATOM 740 C C . TYR A 1 101 ? 30.458 54.259 34.830 1.00 14.48 123 TYR A C 1
ATOM 741 O O . TYR A 1 101 ? 29.945 55.183 34.187 1.00 14.75 123 TYR A O 1
ATOM 750 N N . GLU A 1 102 ? 31.442 53.496 34.356 1.00 14.55 124 GLU A N 1
ATOM 751 C CA . GLU A 1 102 ? 32.004 53.680 33.027 1.00 15.10 124 GLU A CA 1
ATOM 752 C C . GLU A 1 102 ? 31.294 52.719 32.061 1.00 14.58 124 GLU A C 1
ATOM 753 O O . GLU A 1 102 ? 31.406 51.489 32.185 1.00 13.88 124 GLU A O 1
ATOM 759 N N . LYS A 1 103 ? 30.585 53.292 31.097 1.00 14.17 125 LYS A N 1
ATOM 760 C CA . LYS A 1 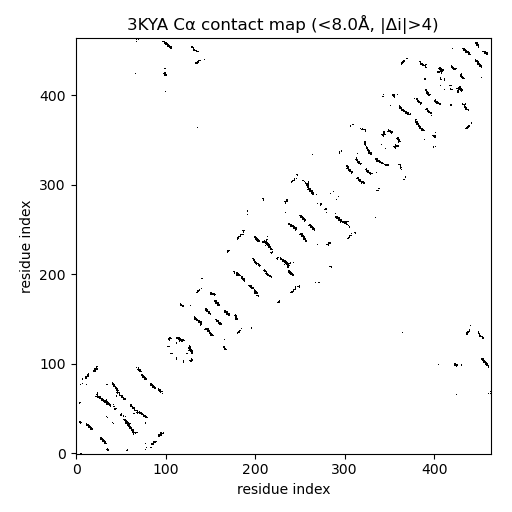103 ? 29.798 52.502 30.157 1.00 14.44 125 LYS A CA 1
ATOM 761 C C . LYS A 1 103 ? 30.679 51.719 29.196 1.00 14.51 125 LYS A C 1
ATOM 762 O O . LYS A 1 103 ? 31.762 52.176 28.823 1.00 14.10 125 LYS A O 1
ATOM 768 N N . LYS A 1 104 ? 30.189 50.552 28.786 1.00 14.07 126 LYS A N 1
ATOM 769 C CA . LYS A 1 104 ? 30.893 49.698 27.833 1.00 14.18 126 LYS A CA 1
ATOM 770 C C . LYS A 1 104 ? 30.065 49.388 26.589 1.00 14.07 126 LYS A C 1
ATOM 771 O O . LYS A 1 104 ? 28.840 49.498 26.587 1.00 13.61 126 LYS A O 1
ATOM 785 N N . VAL A 1 106 ? 28.210 46.996 24.101 1.00 13.42 128 VAL A N 1
ATOM 786 C CA . VAL A 1 106 ? 27.421 45.797 24.340 1.00 12.87 128 VAL A CA 1
ATOM 787 C C . VAL A 1 106 ? 26.806 45.282 23.035 1.00 12.71 128 VAL A C 1
ATOM 788 O O . VAL A 1 106 ? 26.578 46.055 22.105 1.00 12.26 128 VAL A O 1
ATOM 792 N N . VAL A 1 107 ? 26.542 43.979 22.972 1.00 11.95 129 VAL A N 1
ATOM 793 C CA . VAL A 1 107 ? 25.884 43.401 21.800 1.00 11.59 129 VAL A CA 1
ATOM 794 C C . VAL A 1 107 ? 24.369 43.526 22.013 1.00 11.60 129 VAL A C 1
ATOM 795 O O . VAL A 1 107 ? 23.882 43.344 23.123 1.00 11.86 129 VAL A O 1
ATOM 799 N N . GLY A 1 108 ? 23.654 43.877 20.952 1.00 11.15 130 GLY A N 1
ATOM 800 C CA . GLY A 1 108 ? 22.186 43.989 20.966 1.00 11.31 130 GLY A CA 1
ATOM 801 C C . GLY A 1 108 ? 21.603 43.285 19.756 1.00 11.08 130 GLY A C 1
ATOM 802 O O . GLY A 1 108 ? 22.351 42.803 18.898 1.00 11.24 130 GLY A O 1
ATOM 803 N N . THR A 1 109 ? 20.275 43.231 19.676 1.00 11.47 131 THR A N 1
ATOM 804 C CA . THR A 1 109 ? 19.599 42.616 18.533 1.00 11.70 131 THR A CA 1
ATOM 805 C C . THR A 1 109 ? 18.677 43.662 17.923 1.00 12.65 131 THR A C 1
ATOM 806 O O . THR A 1 109 ? 17.749 44.129 18.583 1.00 12.56 131 THR A O 1
ATOM 810 N N . LEU A 1 110 ? 18.955 44.046 16.675 1.00 12.93 132 LEU A N 1
ATOM 811 C CA . LEU A 1 110 ? 18.170 45.082 15.980 1.00 12.91 132 LEU A CA 1
ATOM 812 C C . LEU A 1 110 ? 16.847 44.551 15.423 1.00 13.14 132 LEU A C 1
ATOM 813 O O . LEU A 1 110 ? 15.777 45.124 15.661 1.00 12.60 132 LEU A O 1
ATOM 818 N N . CYS A 1 111 ? 16.923 43.492 14.627 1.00 12.86 133 CYS A N 1
ATOM 819 C CA . CYS A 1 111 ? 15.722 42.935 13.999 1.00 13.39 133 CYS A CA 1
ATOM 820 C C . CYS A 1 111 ? 15.960 41.515 13.562 1.00 13.31 133 CYS A C 1
ATOM 821 O O . CYS A 1 111 ? 17.108 41.058 13.517 1.00 13.85 133 CYS A O 1
ATOM 824 N N . GLY A 1 112 ? 14.873 40.824 13.230 1.00 13.39 134 GLY A N 1
ATOM 825 C CA . GLY A 1 112 ? 14.941 39.413 12.882 1.00 13.27 134 GLY A CA 1
ATOM 826 C C . GLY A 1 112 ? 14.728 38.571 14.128 1.00 13.21 134 GLY A C 1
ATOM 827 O O . GLY A 1 112 ? 14.873 39.056 15.257 1.00 12.79 134 GLY A O 1
ATOM 828 N N . TYR A 1 113 ? 14.333 37.320 13.921 1.00 13.95 135 TYR A N 1
ATOM 829 C CA . TYR A 1 113 ? 14.151 36.367 15.009 1.00 14.13 135 TYR A CA 1
ATOM 830 C C . TYR A 1 113 ? 14.090 34.953 14.466 1.00 14.67 135 TYR A C 1
ATOM 831 O O . TYR A 1 113 ? 13.897 34.728 13.266 1.00 13.69 135 TYR A O 1
ATOM 840 N N . ARG A 1 114 ? 14.260 34.005 15.374 1.00 15.25 136 ARG A N 1
ATOM 841 C CA . ARG A 1 114 ? 14.221 32.606 15.037 1.00 16.45 136 ARG A CA 1
ATOM 842 C C . ARG A 1 114 ? 13.429 31.934 16.148 1.00 17.49 136 ARG A C 1
ATOM 843 O O . ARG A 1 114 ? 13.898 31.904 17.300 1.00 16.97 136 ARG A O 1
ATOM 851 N N . ASN A 1 115 ? 12.230 31.427 15.826 1.00 18.16 137 ASN A N 1
ATOM 852 C CA . ASN A 1 115 ? 11.388 30.766 16.836 1.00 18.95 137 ASN A CA 1
ATOM 853 C C . ASN A 1 115 ? 11.875 29.333 17.105 1.00 19.50 137 ASN A C 1
ATOM 854 O O . ASN A 1 115 ? 12.838 28.877 16.485 1.00 19.48 137 ASN A O 1
ATOM 859 N N . ASN A 1 116 ? 11.237 28.626 18.037 1.00 19.91 138 ASN A N 1
ATOM 860 C CA . ASN A 1 116 ? 11.695 27.271 18.399 1.00 20.39 138 ASN A CA 1
ATOM 861 C C . ASN A 1 116 ? 11.614 26.248 17.270 1.00 19.62 138 ASN A C 1
ATOM 862 O O . ASN A 1 116 ? 12.377 25.282 17.269 1.00 19.39 138 ASN A O 1
ATOM 867 N N . ARG A 1 117 ? 10.704 26.448 16.316 1.00 18.97 139 ARG A N 1
ATOM 868 C CA A ARG A 1 117 ? 10.590 25.526 15.178 0.50 18.69 139 ARG A CA 1
ATOM 869 C CA B ARG A 1 117 ? 10.566 25.547 15.171 0.50 18.74 139 ARG A CA 1
ATOM 870 C C . ARG A 1 117 ? 11.392 26.034 13.972 1.00 18.18 139 ARG A C 1
ATOM 871 O O . ARG A 1 117 ? 11.492 25.344 12.956 1.00 17.53 139 ARG A O 1
ATOM 886 N N . ASP A 1 118 ? 11.984 27.224 14.099 1.00 17.65 140 ASP A N 1
ATOM 887 C CA . ASP A 1 118 ? 12.740 27.879 13.015 1.00 17.13 140 ASP A CA 1
ATOM 888 C C . ASP A 1 118 ? 11.865 27.914 11.761 1.00 17.00 140 ASP A C 1
ATOM 889 O O . ASP A 1 118 ? 12.356 27.684 10.660 1.00 16.73 140 ASP A O 1
ATOM 894 N N . ASP A 1 119 ? 10.571 28.224 11.929 1.00 17.18 141 ASP A N 1
ATOM 895 C CA . ASP A 1 119 ? 9.641 28.242 10.785 1.00 17.15 141 ASP A CA 1
ATOM 896 C C . ASP A 1 119 ? 9.044 29.614 10.470 1.00 16.64 141 ASP A C 1
ATOM 897 O O . ASP A 1 119 ? 8.076 29.695 9.724 1.00 16.46 141 ASP A O 1
ATOM 902 N N . GLN A 1 120 ? 9.630 30.679 11.021 1.00 15.37 142 GLN A N 1
ATOM 903 C CA . GLN A 1 120 ? 9.166 32.041 10.780 1.00 14.83 142 GLN A CA 1
ATOM 904 C C . GLN A 1 120 ? 9.327 32.500 9.326 1.00 14.63 142 GLN A C 1
ATOM 905 O O . GLN A 1 120 ? 8.604 33.398 8.889 1.00 14.28 142 GLN A O 1
ATOM 911 N N . GLY A 1 121 ? 10.281 31.917 8.603 1.00 14.75 143 GLY A N 1
ATOM 912 C CA . GLY A 1 121 ? 10.505 32.239 7.191 1.00 14.57 143 GLY A CA 1
ATOM 913 C C . GLY A 1 121 ? 11.004 33.660 6.964 1.00 14.28 143 GLY A C 1
ATOM 914 O O . GLY A 1 121 ? 11.778 34.195 7.765 1.00 13.97 143 GLY A O 1
ATOM 915 N N . TRP A 1 122 ? 10.548 34.258 5.864 1.00 14.12 144 TRP A N 1
ATOM 916 C CA . TRP A 1 122 ? 10.907 35.626 5.472 1.00 13.43 144 TRP A CA 1
ATOM 917 C C . TRP A 1 122 ? 9.658 36.486 5.413 1.00 13.80 144 TRP A C 1
ATOM 918 O O . TRP A 1 122 ? 8.611 36.064 4.890 1.00 12.68 144 TRP A O 1
ATOM 929 N N . ARG A 1 123 ? 9.778 37.698 5.943 1.00 13.13 145 ARG A N 1
ATOM 930 C CA . ARG A 1 123 ? 8.687 38.636 5.964 1.00 13.84 145 ARG A CA 1
ATOM 931 C C . ARG A 1 123 ? 9.254 40.047 6.083 1.00 13.58 145 ARG A C 1
ATOM 932 O O . ARG A 1 123 ? 10.080 40.324 6.968 1.00 12.88 145 ARG A O 1
ATOM 940 N N . ASP A 1 124 ? 8.825 40.921 5.177 1.00 13.10 146 ASP A N 1
ATOM 941 C CA . ASP A 1 124 ? 9.191 42.322 5.218 1.00 13.23 146 ASP A CA 1
ATOM 942 C C . ASP A 1 124 ? 8.244 43.038 6.180 1.00 13.55 146 ASP A C 1
ATOM 943 O O . ASP A 1 124 ? 7.139 42.567 6.436 1.00 13.48 146 ASP A O 1
ATOM 948 N N . GLY A 1 125 ? 8.674 44.179 6.707 1.00 13.79 147 GLY A N 1
ATOM 949 C CA . GLY A 1 125 ? 7.874 44.929 7.662 1.00 14.05 147 GLY A CA 1
ATOM 950 C C . GLY A 1 125 ? 8.653 45.563 8.806 1.00 13.76 147 GLY A C 1
ATOM 951 O O . GLY A 1 125 ? 9.871 45.720 8.735 1.00 13.18 147 GLY A O 1
ATOM 952 N N . PRO A 1 126 ? 7.944 45.922 9.884 1.00 14.02 148 PRO A N 1
ATOM 953 C CA . PRO A 1 126 ? 8.542 46.601 11.035 1.00 13.96 148 PRO A CA 1
ATOM 954 C C . PRO A 1 126 ? 9.548 45.759 11.817 1.00 13.58 148 PRO A C 1
ATOM 955 O O . PRO A 1 126 ? 9.412 44.521 11.893 1.00 12.79 148 PRO A O 1
ATOM 959 N N . PHE A 1 127 ? 10.561 46.411 12.398 1.00 13.51 149 PHE A N 1
ATOM 960 C CA . PHE A 1 127 ? 11.530 45.681 13.211 1.00 14.41 149 PHE A CA 1
ATOM 961 C C . PHE A 1 127 ? 10.865 45.051 14.441 1.00 15.47 149 PHE A C 1
ATOM 962 O O . PHE A 1 127 ? 11.261 43.972 14.867 1.00 15.30 149 PHE A O 1
ATOM 970 N N . ASP A 1 128 ? 9.892 45.758 15.018 1.00 16.90 150 ASP A N 1
ATOM 971 C CA . ASP A 1 128 ? 9.198 45.314 16.230 1.00 18.70 150 ASP A CA 1
ATOM 972 C C . ASP A 1 128 ? 7.753 44.917 15.962 1.00 18.85 150 ASP A C 1
ATOM 973 O O . ASP A 1 128 ? 7.174 45.302 14.952 1.00 19.24 150 ASP A O 1
ATOM 978 N N . GLY A 1 129 ? 7.179 44.160 16.891 1.00 19.42 151 GLY A N 1
ATOM 979 C CA . GLY A 1 129 ? 5.793 43.704 16.791 1.00 19.95 151 GLY A CA 1
ATOM 980 C C . GLY A 1 129 ? 5.686 42.237 17.144 1.00 20.82 151 GLY A C 1
ATOM 981 O O . GLY A 1 129 ? 6.689 41.607 17.487 1.00 20.42 151 GLY A O 1
ATOM 982 N N . PRO A 1 130 ? 4.466 41.685 17.080 1.00 21.88 152 PRO A N 1
ATOM 983 C CA . PRO A 1 130 ? 4.266 40.272 17.368 1.00 23.03 152 PRO A CA 1
ATOM 984 C C . PRO A 1 130 ? 4.753 39.401 16.211 1.00 23.60 152 PRO A C 1
ATOM 985 O O . PRO A 1 130 ? 4.806 39.869 15.072 1.00 23.72 152 PRO A O 1
ATOM 989 N N . GLU A 1 131 ? 5.098 38.149 16.501 1.00 24.71 153 GLU A N 1
ATOM 990 C CA . GLU A 1 131 ? 5.500 37.211 15.462 1.00 25.27 153 GLU A CA 1
ATOM 991 C C . GLU A 1 131 ? 4.324 37.143 14.490 1.00 25.25 153 GLU A C 1
ATOM 992 O O . GLU A 1 131 ? 3.170 37.160 14.917 1.00 25.75 153 GLU A O 1
ATOM 998 N N . GLY A 1 132 ? 4.602 37.142 13.187 1.00 24.82 154 GLY A N 1
ATOM 999 C CA . GLY A 1 132 ? 3.545 37.217 12.166 1.00 23.87 154 GLY A CA 1
ATOM 1000 C C . GLY A 1 132 ? 3.473 38.613 11.578 1.00 23.38 154 GLY A C 1
ATOM 1001 O O . GLY A 1 132 ? 2.991 38.809 10.462 1.00 23.74 154 GLY A O 1
ATOM 1002 N N . VAL A 1 133 ? 3.954 39.599 12.335 1.00 22.35 155 VAL A N 1
ATOM 1003 C CA . VAL A 1 133 ? 4.005 40.985 11.878 1.00 21.13 155 VAL A CA 1
ATOM 1004 C C . VAL A 1 133 ? 5.454 41.481 11.765 1.00 19.75 155 VAL A C 1
ATOM 1005 O O . VAL A 1 133 ? 5.853 41.976 10.705 1.00 19.63 155 VAL A O 1
ATOM 1009 N N . LYS A 1 134 ? 6.240 41.346 12.837 1.00 18.46 156 LYS A N 1
ATOM 1010 C CA A LYS A 1 134 ? 7.617 41.845 12.793 0.50 18.04 156 LYS A CA 1
ATOM 1011 C CA B LYS A 1 134 ? 7.637 41.802 12.835 0.50 18.18 156 LYS A CA 1
ATOM 1012 C C . LYS A 1 134 ? 8.420 41.100 11.722 1.00 17.54 156 LYS A C 1
ATOM 1013 O O . LYS A 1 134 ? 8.160 39.926 11.417 1.00 16.78 156 LYS A O 1
ATOM 1024 N N . CYS A 1 135 ? 9.392 41.804 11.143 1.00 16.60 157 CYS A N 1
ATOM 1025 C CA . CYS A 1 135 ? 10.178 41.262 10.051 1.00 15.62 157 CYS A CA 1
ATOM 1026 C C . CYS A 1 135 ? 11.117 40.117 10.460 1.00 15.16 157 CYS A C 1
ATOM 1027 O O . CYS A 1 135 ? 11.523 39.981 11.621 1.00 15.31 157 CYS A O 1
ATOM 1030 N N . CYS A 1 136 ? 11.434 39.293 9.476 1.00 14.69 158 CYS A N 1
ATOM 1031 C CA . CYS A 1 136 ? 12.300 38.138 9.649 1.00 13.99 158 CYS A CA 1
ATOM 1032 C C . CYS A 1 136 ? 12.815 37.665 8.288 1.00 13.50 158 CYS A C 1
ATOM 1033 O O . CYS A 1 136 ? 12.326 38.096 7.244 1.00 13.39 158 CYS A O 1
ATOM 1036 N N . GLY A 1 137 ? 13.823 36.799 8.315 1.00 12.53 159 GLY A N 1
ATOM 1037 C CA . GLY A 1 137 ? 14.426 36.246 7.105 1.00 13.08 159 GLY A CA 1
ATOM 1038 C C . GLY A 1 137 ? 15.891 36.021 7.415 1.00 12.88 159 GLY A C 1
ATOM 1039 O O . GLY A 1 137 ? 16.221 35.145 8.229 1.00 12.73 159 GLY A O 1
ATOM 1040 N N . PHE A 1 138 ? 16.745 36.799 6.756 1.00 13.07 160 PHE A N 1
ATOM 1041 C CA . PHE A 1 138 ? 18.201 36.862 7.023 1.00 13.17 160 PHE A CA 1
ATOM 1042 C C . PHE A 1 138 ? 18.961 35.534 7.130 1.00 13.84 160 PHE A C 1
ATOM 1043 O O . PHE A 1 138 ? 20.013 35.498 7.778 1.00 14.25 160 PHE A O 1
ATOM 1051 N N . SER A 1 139 ? 18.502 34.493 6.436 1.00 13.49 161 SER A N 1
ATOM 1052 C CA . SER A 1 139 ? 19.032 33.136 6.662 1.00 13.88 161 SER A CA 1
ATOM 1053 C C . SER A 1 139 ? 20.155 32.657 5.748 1.00 13.89 161 SER A C 1
ATOM 1054 O O . SER A 1 139 ? 20.866 31.703 6.091 1.00 14.17 161 SER A O 1
ATOM 1057 N N . ASP A 1 140 ? 20.334 33.311 4.609 1.00 13.54 162 ASP A N 1
ATOM 1058 C CA . ASP A 1 140 ? 21.429 32.968 3.710 1.00 13.38 162 ASP A CA 1
ATOM 1059 C C . ASP A 1 140 ? 22.652 33.788 4.085 1.00 13.39 162 ASP A C 1
ATOM 1060 O O . ASP A 1 140 ? 22.525 34.832 4.729 1.00 12.64 162 ASP A O 1
ATOM 1065 N N . ASN A 1 141 ? 23.837 33.296 3.720 1.00 13.17 163 ASN A N 1
ATOM 1066 C CA . ASN A 1 141 ? 25.093 34.011 3.971 1.00 13.16 163 ASN A CA 1
ATOM 1067 C C . ASN A 1 141 ? 25.012 35.401 3.328 1.00 12.96 163 ASN A C 1
ATOM 1068 O O . ASN A 1 141 ? 24.706 35.520 2.134 1.00 12.76 163 ASN A O 1
ATOM 1073 N N . GLY A 1 142 ? 25.269 36.454 4.108 1.00 12.77 164 GLY A N 1
ATOM 1074 C CA . GLY A 1 142 ? 25.124 37.819 3.591 1.00 12.87 164 GLY A CA 1
ATOM 1075 C C . GLY A 1 142 ? 26.258 38.787 3.834 1.00 12.94 164 GLY A C 1
ATOM 1076 O O . GLY A 1 142 ? 27.207 38.477 4.555 1.00 13.33 164 GLY A O 1
ATOM 1077 N N . ARG A 1 143 ? 26.175 39.937 3.159 1.00 12.64 165 ARG A N 1
ATOM 1078 C CA . ARG A 1 143 ? 27.111 41.046 3.321 1.00 12.70 165 ARG A CA 1
ATOM 1079 C C . ARG A 1 143 ? 26.330 42.350 3.456 1.00 12.61 165 ARG A C 1
ATOM 1080 O O . ARG A 1 143 ? 25.261 42.520 2.869 1.00 12.60 165 ARG A O 1
ATOM 1088 N N . LEU A 1 144 ? 26.898 43.278 4.205 1.00 11.90 166 LEU A N 1
ATOM 1089 C CA . LEU A 1 144 ? 26.266 44.553 4.501 1.00 11.42 166 LEU A CA 1
ATOM 1090 C C . LEU A 1 144 ? 26.968 45.754 3.871 1.00 12.19 166 LEU A C 1
ATOM 1091 O O . LEU A 1 144 ? 28.191 45.756 3.711 1.00 12.85 166 LEU A O 1
ATOM 1096 N N . ALA A 1 145 ? 26.196 46.794 3.536 1.00 11.92 167 ALA A N 1
ATOM 1097 C CA . ALA A 1 145 ? 26.771 48.045 3.017 1.00 11.55 167 ALA A CA 1
ATOM 1098 C C . ALA A 1 145 ? 25.834 49.229 3.190 1.00 11.88 167 ALA A C 1
ATOM 1099 O O . ALA A 1 145 ? 24.655 49.140 2.839 1.00 11.04 167 ALA A O 1
ATOM 1101 N N . PHE A 1 146 ? 26.338 50.314 3.770 1.00 12.06 168 PHE A N 1
ATOM 1102 C CA . PHE A 1 146 ? 25.564 51.549 3.885 1.00 11.97 168 PHE A CA 1
ATOM 1103 C C . PHE A 1 146 ? 25.512 52.324 2.572 1.00 12.27 168 PHE A C 1
ATOM 1104 O O . PHE A 1 146 ? 26.470 52.320 1.808 1.00 12.41 168 PHE A O 1
ATOM 1112 N N . ASP A 1 147 ? 24.414 53.049 2.347 1.00 11.79 169 ASP A N 1
ATOM 1113 C CA . ASP A 1 147 ? 24.365 54.021 1.267 1.00 12.09 169 ASP A CA 1
ATOM 1114 C C . ASP A 1 147 ? 25.312 55.153 1.720 1.00 12.37 169 ASP A C 1
ATOM 1115 O O . ASP A 1 147 ? 25.066 55.761 2.757 1.00 12.72 169 ASP A O 1
ATOM 1120 N N . PRO A 1 148 ? 26.406 55.424 0.968 1.00 12.73 170 PRO A N 1
ATOM 1121 C CA . PRO A 1 148 ? 27.326 56.486 1.417 1.00 12.64 170 PRO A CA 1
ATOM 1122 C C . PRO A 1 148 ? 26.672 57.854 1.591 1.00 13.16 170 PRO A C 1
ATOM 1123 O O . PRO A 1 148 ? 27.191 58.666 2.348 1.00 13.26 170 PRO A O 1
ATOM 1127 N N . LEU A 1 149 ? 25.534 58.102 0.933 1.00 12.65 171 LEU A N 1
ATOM 1128 C CA . LEU A 1 149 ? 24.856 59.375 1.053 1.00 12.67 171 LEU A CA 1
ATOM 1129 C C . LEU A 1 149 ? 23.800 59.378 2.163 1.00 12.82 171 LEU A C 1
ATOM 1130 O O . LEU A 1 149 ? 23.237 60.418 2.451 1.00 12.80 171 LEU A O 1
ATOM 1135 N N . ASN A 1 150 ? 23.522 58.232 2.773 1.00 13.45 172 ASN A N 1
ATOM 1136 C CA . ASN A 1 150 ? 22.519 58.154 3.837 1.00 14.13 172 ASN A CA 1
ATOM 1137 C C . ASN A 1 150 ? 22.723 56.911 4.681 1.00 14.41 172 ASN A C 1
ATOM 1138 O O . ASN A 1 150 ? 22.288 55.815 4.314 1.00 14.53 172 ASN A O 1
ATOM 1143 N N . LYS A 1 151 ? 23.398 57.073 5.817 1.00 15.18 173 LYS A N 1
ATOM 1144 C CA . LYS A 1 151 ? 23.708 55.932 6.682 1.00 15.49 173 LYS A CA 1
ATOM 1145 C C . LYS A 1 151 ? 22.493 55.359 7.446 1.00 14.91 173 LYS A C 1
ATOM 1146 O O . LYS A 1 151 ? 22.639 54.396 8.184 1.00 14.71 173 LYS A O 1
ATOM 1152 N N . ASP A 1 152 ? 21.308 55.946 7.258 1.00 13.79 174 ASP A N 1
ATOM 1153 C CA . ASP A 1 152 ? 20.070 55.355 7.752 1.00 13.63 174 ASP A CA 1
ATOM 1154 C C . ASP A 1 152 ? 19.699 54.155 6.852 1.00 13.01 174 ASP A C 1
ATOM 1155 O O . ASP A 1 152 ? 18.882 53.309 7.246 1.00 13.08 174 ASP A O 1
ATOM 1160 N N . HIS A 1 153 ? 20.266 54.096 5.644 1.00 11.75 175 HIS A N 1
ATOM 1161 C CA . HIS A 1 153 ? 19.966 53.018 4.710 1.00 11.48 175 HIS A CA 1
ATOM 1162 C C . HIS A 1 153 ? 21.078 51.990 4.668 1.00 11.61 175 HIS A C 1
ATOM 1163 O O . HIS A 1 153 ? 22.155 52.259 4.127 1.00 11.46 175 HIS A O 1
ATOM 1170 N N . LEU A 1 154 ? 20.803 50.833 5.275 1.00 11.50 176 LEU A N 1
ATOM 1171 C CA . LEU A 1 154 ? 21.735 49.715 5.346 1.00 11.63 176 LEU A CA 1
ATOM 1172 C C . LEU A 1 154 ? 21.241 48.594 4.430 1.00 11.94 176 LEU A C 1
ATOM 1173 O O . LEU A 1 154 ? 20.168 48.001 4.666 1.00 12.58 176 LEU A O 1
ATOM 1178 N N . TYR A 1 155 ? 21.995 48.326 3.369 1.00 12.06 177 TYR A N 1
ATOM 1179 C CA . TYR A 1 155 ? 21.631 47.285 2.405 1.00 11.64 177 TYR A CA 1
ATOM 1180 C C . TYR A 1 155 ? 22.287 45.958 2.774 1.00 12.19 177 TYR A C 1
ATOM 1181 O O . TYR A 1 155 ? 23.397 45.911 3.355 1.00 12.14 177 TYR A O 1
ATOM 1190 N N . ILE A 1 156 ? 21.593 44.879 2.439 1.00 11.81 178 ILE A N 1
ATOM 1191 C CA . ILE A 1 156 ? 22.092 43.532 2.654 1.00 11.57 178 ILE A CA 1
ATOM 1192 C C . ILE A 1 156 ? 21.855 42.699 1.395 1.00 12.00 178 ILE A C 1
ATOM 1193 O O . ILE A 1 156 ? 20.752 42.701 0.831 1.00 11.33 178 ILE A O 1
ATOM 1198 N N . CYS A 1 157 ? 22.915 42.031 0.941 1.00 12.52 179 CYS A N 1
ATOM 1199 C CA . CYS A 1 157 ? 22.843 41.131 -0.196 1.00 12.87 179 CYS A CA 1
ATOM 1200 C C . CYS A 1 157 ? 23.151 39.731 0.304 1.00 13.39 179 CYS A C 1
ATOM 1201 O O . CYS A 1 157 ? 23.882 39.550 1.303 1.00 13.22 179 CYS A O 1
ATOM 1204 N N . TYR A 1 158 ? 22.614 38.749 -0.409 1.00 13.09 180 TYR A N 1
ATOM 1205 C CA . TYR A 1 158 ? 22.681 37.359 0.011 1.00 13.38 180 TYR A CA 1
ATOM 1206 C C . TYR A 1 158 ? 23.119 36.376 -1.047 1.00 14.08 180 TYR A C 1
ATOM 1207 O O . TYR A 1 158 ? 22.696 36.451 -2.192 1.00 13.93 180 TYR A O 1
ATOM 1216 N N . ASP A 1 159 ? 23.915 35.407 -0.623 1.00 14.10 181 ASP A N 1
ATOM 1217 C CA . ASP A 1 159 ? 24.296 34.309 -1.464 1.00 14.30 181 ASP A CA 1
ATOM 1218 C C . ASP A 1 159 ? 23.202 33.242 -1.291 1.00 14.47 181 ASP A C 1
ATOM 1219 O O . ASP A 1 159 ? 23.284 32.407 -0.378 1.00 14.85 181 ASP A O 1
ATOM 1224 N N . GLY A 1 160 ? 22.167 33.292 -2.137 1.00 14.52 182 GLY A N 1
ATOM 1225 C CA . GLY A 1 160 ? 21.025 32.347 -2.091 1.00 14.42 182 GLY A CA 1
ATOM 1226 C C . GLY A 1 160 ? 19.612 32.945 -1.985 1.00 14.67 182 GLY A C 1
ATOM 1227 O O . GLY A 1 160 ? 18.637 32.199 -1.888 1.00 14.52 182 GLY A O 1
ATOM 1228 N N . HIS A 1 161 ? 19.510 34.278 -1.944 1.00 14.57 183 HIS A N 1
ATOM 1229 C CA . HIS A 1 161 ? 18.220 35.016 -1.910 1.00 14.76 183 HIS A CA 1
ATOM 1230 C C . HIS A 1 161 ? 18.409 36.116 -2.948 1.00 15.29 183 HIS A C 1
ATOM 1231 O O . HIS A 1 161 ? 19.309 36.940 -2.811 1.00 15.53 183 HIS A O 1
ATOM 1238 N N A LYS A 1 162 ? 17.525 36.133 -3.955 0.50 15.95 184 LYS A N 1
ATOM 1239 N N B LYS A 1 162 ? 17.584 36.162 -3.979 0.50 15.76 184 LYS A N 1
ATOM 1240 C CA A LYS A 1 162 ? 17.662 37.026 -5.129 0.50 16.32 184 LYS A CA 1
ATOM 1241 C CA B LYS A 1 162 ? 17.881 37.089 -5.073 0.50 15.97 184 LYS A CA 1
ATOM 1242 C C A LYS A 1 162 ? 17.062 38.438 -5.026 0.50 16.16 184 LYS A C 1
ATOM 1243 C C B LYS A 1 162 ? 17.746 38.577 -4.725 0.50 15.56 184 LYS A C 1
ATOM 1244 O O A LYS A 1 162 ? 16.673 39.015 -6.039 0.50 17.19 184 LYS A O 1
ATOM 1245 O O B LYS A 1 162 ? 18.566 39.377 -5.160 0.50 15.48 184 LYS A O 1
ATOM 1256 N N . ALA A 1 163 ? 16.849 38.920 -3.815 1.00 15.30 185 ALA A N 1
ATOM 1257 C CA . ALA A 1 163 ? 16.525 40.323 -3.582 1.00 14.60 185 ALA A CA 1
ATOM 1258 C C . ALA A 1 163 ? 17.593 40.948 -2.687 1.00 13.57 185 ALA A C 1
ATOM 1259 O O . ALA A 1 163 ? 18.103 40.294 -1.777 1.00 13.45 185 ALA A O 1
ATOM 1261 N N . ILE A 1 164 ? 17.967 42.186 -2.994 1.00 13.01 186 ILE A N 1
ATOM 1262 C CA . ILE A 1 164 ? 18.827 42.983 -2.125 1.00 12.67 186 ILE A CA 1
ATOM 1263 C C . ILE A 1 164 ? 17.849 43.769 -1.246 1.00 12.28 186 ILE A C 1
ATOM 1264 O O . ILE A 1 164 ? 16.992 44.496 -1.745 1.00 11.64 186 ILE A O 1
ATOM 1269 N N . GLN A 1 165 ? 17.954 43.594 0.062 1.00 11.80 187 GLN A N 1
ATOM 1270 C CA . GLN A 1 165 ? 17.039 44.239 0.999 1.00 11.90 187 GLN A CA 1
ATOM 1271 C C . GLN A 1 165 ? 17.595 45.520 1.601 1.00 11.72 187 GLN A C 1
ATOM 1272 O O . GLN A 1 165 ? 18.814 45.738 1.650 1.00 12.01 187 GLN A O 1
ATOM 1278 N N . LEU A 1 166 ? 16.664 46.374 2.025 1.00 11.86 188 LEU A N 1
ATOM 1279 C CA . LEU A 1 166 ? 16.961 47.623 2.690 1.00 11.38 188 LEU A CA 1
ATOM 1280 C C . LEU A 1 166 ? 16.524 47.527 4.146 1.00 11.62 188 LEU A C 1
ATOM 1281 O O . LEU A 1 166 ? 15.334 47.331 4.433 1.00 10.77 188 LEU A O 1
ATOM 1286 N N . ILE A 1 167 ? 17.498 47.675 5.043 1.00 11.75 189 ILE A N 1
ATOM 1287 C CA . ILE A 1 167 ? 17.274 47.760 6.483 1.00 12.04 189 ILE A CA 1
ATOM 1288 C C . ILE A 1 167 ? 17.262 49.279 6.741 1.00 12.00 189 ILE A C 1
ATOM 1289 O O . ILE A 1 167 ? 18.327 49.914 6.755 1.00 11.59 189 ILE A O 1
ATOM 1294 N N . ASP A 1 168 ? 16.068 49.868 6.902 1.00 11.89 190 ASP A N 1
ATOM 1295 C CA . ASP A 1 168 ? 15.932 51.325 7.066 1.00 12.23 190 ASP A CA 1
ATOM 1296 C C . ASP A 1 168 ? 15.923 51.628 8.558 1.00 12.28 190 ASP A C 1
ATOM 1297 O O . ASP A 1 168 ? 14.943 51.395 9.258 1.00 11.59 190 ASP A O 1
ATOM 1302 N N . LEU A 1 169 ? 17.056 52.124 9.040 1.00 12.49 191 LEU A N 1
ATOM 1303 C CA . LEU A 1 169 ? 17.273 52.360 10.465 1.00 13.20 191 LEU A CA 1
ATOM 1304 C C . LEU A 1 169 ? 16.454 53.521 11.017 1.00 14.41 191 LEU A C 1
ATOM 1305 O O . LEU A 1 169 ? 16.230 53.605 12.228 1.00 14.85 191 LEU A O 1
ATOM 1310 N N . LYS A 1 170 ? 16.020 54.426 10.146 1.00 14.86 192 LYS A N 1
ATOM 1311 C CA . LYS A 1 170 ? 15.227 55.577 10.577 1.00 15.70 192 LYS A CA 1
ATOM 1312 C C . LYS A 1 170 ? 13.771 55.195 10.828 1.00 15.58 192 LYS A C 1
ATOM 1313 O O . LYS A 1 170 ? 13.234 55.505 11.897 1.00 16.66 192 LYS A O 1
ATOM 1319 N N . ASN A 1 171 ? 13.129 54.546 9.857 1.00 15.10 193 ASN A N 1
ATOM 1320 C CA A ASN A 1 171 ? 11.715 54.173 10.049 0.50 14.91 193 ASN A CA 1
ATOM 1321 C CA B ASN A 1 171 ? 11.730 54.125 9.952 0.50 15.30 193 ASN A CA 1
ATOM 1322 C C . ASN A 1 171 ? 11.554 52.756 10.614 1.00 14.51 193 ASN A C 1
ATOM 1323 O O . ASN A 1 171 ? 10.434 52.322 10.866 1.00 13.96 193 ASN A O 1
ATOM 1332 N N . ARG A 1 172 ? 12.674 52.060 10.842 1.00 14.03 194 ARG A N 1
ATOM 1333 C CA . ARG A 1 172 ? 12.679 50.733 11.453 1.00 13.63 194 ARG A CA 1
ATOM 1334 C C . ARG A 1 172 ? 11.797 49.753 10.668 1.00 13.74 194 ARG A C 1
ATOM 1335 O O . ARG A 1 172 ? 10.895 49.116 11.216 1.00 13.56 194 ARG A O 1
ATOM 1351 N N . LEU A 1 174 ? 12.014 46.839 7.254 1.00 12.33 196 LEU A N 1
ATOM 1352 C CA . LEU A 1 174 ? 12.747 46.012 6.306 1.00 12.05 196 LEU A CA 1
ATOM 1353 C C . LEU A 1 174 ? 11.940 45.946 5.022 1.00 11.81 196 LEU A C 1
ATOM 1354 O O . LEU A 1 174 ? 10.730 45.684 5.056 1.00 12.10 196 LEU A O 1
ATOM 1359 N N . SER A 1 175 ? 12.595 46.194 3.899 1.00 11.81 197 SER A N 1
ATOM 1360 C CA . SER A 1 175 ? 11.949 46.124 2.591 1.00 12.44 197 SER A CA 1
ATOM 1361 C C . SER A 1 175 ? 12.855 45.410 1.588 1.00 12.34 197 SER A C 1
ATOM 1362 O O . SER A 1 175 ? 14.036 45.120 1.884 1.00 11.66 197 SER A O 1
ATOM 1365 N N . SER A 1 176 ? 12.292 45.099 0.413 1.00 12.79 198 SER A N 1
ATOM 1366 C CA . SER A 1 176 ? 13.005 44.405 -0.664 1.00 13.00 198 SER A CA 1
ATOM 1367 C C . SER A 1 176 ? 12.884 45.191 -1.980 1.00 13.60 198 SER A C 1
ATOM 1368 O O . SER A 1 176 ? 12.191 44.760 -2.911 1.00 13.71 198 SER A O 1
ATOM 1371 N N . PRO A 1 177 ? 13.567 46.345 -2.068 1.00 13.72 199 PRO A N 1
ATOM 1372 C CA . PRO A 1 177 ? 13.401 47.225 -3.237 1.00 14.04 199 PRO A CA 1
ATOM 1373 C C . PRO A 1 177 ? 14.073 46.756 -4.536 1.00 14.49 199 PRO A C 1
ATOM 1374 O O . PRO A 1 177 ? 13.652 47.172 -5.624 1.00 14.12 199 PRO A O 1
ATOM 1378 N N . LEU A 1 178 ? 15.098 45.923 -4.422 1.00 14.67 200 LEU A N 1
ATOM 1379 C CA . LEU A 1 178 ? 15.876 45.473 -5.568 1.00 14.95 200 LEU A CA 1
ATOM 1380 C C . LEU A 1 178 ? 15.677 43.990 -5.851 1.00 15.75 200 LEU A C 1
ATOM 1381 O O . LEU A 1 178 ? 16.292 43.131 -5.213 1.00 15.60 200 LEU A O 1
ATOM 1386 N N . ASN A 1 179 ? 14.808 43.687 -6.811 1.00 16.15 201 ASN A N 1
ATOM 1387 C CA . ASN A 1 179 ? 14.555 42.295 -7.176 1.00 17.58 201 ASN A CA 1
ATOM 1388 C C . ASN A 1 179 ? 15.476 41.779 -8.285 1.00 18.42 201 ASN A C 1
ATOM 1389 O O . ASN A 1 179 ? 15.423 40.598 -8.617 1.00 19.55 201 ASN A O 1
ATOM 1394 N N . ILE A 1 180 ? 16.311 42.668 -8.829 1.00 19.07 202 ILE A N 1
ATOM 1395 C CA . ILE A 1 180 ? 17.342 42.347 -9.827 1.00 19.81 202 ILE A CA 1
ATOM 1396 C C . ILE A 1 180 ? 16.975 41.180 -10.755 1.00 20.80 202 ILE A C 1
ATOM 1397 O O . ILE A 1 180 ? 17.765 40.250 -10.967 1.00 20.92 202 ILE A O 1
ATOM 1402 N N . ASN A 1 181 ? 15.781 41.266 -11.337 1.00 21.40 203 ASN A N 1
ATOM 1403 C CA . ASN A 1 181 ? 15.251 40.195 -12.185 1.00 22.54 203 ASN A CA 1
ATOM 1404 C C . ASN A 1 181 ? 16.148 39.753 -13.343 1.00 22.52 203 ASN A C 1
ATOM 1405 O O . ASN A 1 181 ? 16.113 38.583 -13.725 1.00 23.87 203 ASN A O 1
ATOM 1410 N N . THR A 1 182 ? 16.952 40.658 -13.891 1.00 22.26 204 THR A N 1
ATOM 1411 C CA . THR A 1 182 ? 17.804 40.305 -15.026 1.00 22.02 204 THR A CA 1
ATOM 1412 C C . THR A 1 182 ? 19.084 39.564 -14.605 1.00 21.48 204 THR A C 1
ATOM 1413 O O . THR A 1 182 ? 19.766 39.017 -15.459 1.00 21.46 204 THR A O 1
ATOM 1417 N N . ILE A 1 183 ? 19.417 39.552 -13.310 1.00 20.80 205 ILE A N 1
ATOM 1418 C CA . ILE A 1 183 ? 20.613 38.817 -12.836 1.00 20.40 205 ILE A CA 1
ATOM 1419 C C . ILE A 1 183 ? 20.310 37.316 -12.921 1.00 20.13 205 ILE A C 1
ATOM 1420 O O . ILE A 1 183 ? 19.228 36.867 -12.530 1.00 20.40 205 ILE A O 1
ATOM 1425 N N . PRO A 1 184 ? 21.253 36.526 -13.474 1.00 19.89 206 PRO A N 1
ATOM 1426 C CA . PRO A 1 184 ? 21.029 35.103 -13.747 1.00 19.51 206 PRO A CA 1
ATOM 1427 C C . PRO A 1 184 ? 21.208 34.128 -12.596 1.00 19.02 206 PRO A C 1
ATOM 1428 O O . PRO A 1 184 ? 21.215 32.915 -12.823 1.00 18.34 206 PRO A O 1
ATOM 1432 N N . THR A 1 185 ? 21.333 34.634 -11.375 1.00 18.40 207 THR A N 1
ATOM 1433 C CA . THR A 1 185 ? 21.543 33.774 -10.233 1.00 17.86 207 THR A CA 1
ATOM 1434 C C . THR A 1 185 ? 21.097 34.471 -8.958 1.00 17.41 207 THR A C 1
ATOM 1435 O O . THR A 1 185 ? 20.902 35.695 -8.942 1.00 17.71 207 THR A O 1
ATOM 1439 N N . ASN A 1 186 ? 20.922 33.678 -7.903 1.00 16.94 208 ASN A N 1
ATOM 1440 C CA . ASN A 1 186 ? 20.580 34.216 -6.586 1.00 16.43 208 ASN A CA 1
ATOM 1441 C C . ASN A 1 186 ? 21.823 34.297 -5.676 1.00 16.45 208 ASN A C 1
ATOM 1442 O O . ASN A 1 186 ? 21.717 34.624 -4.486 1.00 14.96 208 ASN A O 1
ATOM 1447 N N . ARG A 1 187 ? 22.996 34.014 -6.249 1.00 16.28 209 ARG A N 1
ATOM 1448 C CA . ARG A 1 187 ? 24.260 34.073 -5.514 1.00 16.23 209 ARG A CA 1
ATOM 1449 C C . ARG A 1 187 ? 24.849 35.485 -5.607 1.00 15.78 209 ARG A C 1
ATOM 1450 O O . ARG A 1 187 ? 25.753 35.738 -6.402 1.00 16.51 209 ARG A O 1
ATOM 1458 N N . ILE A 1 188 ? 24.333 36.397 -4.785 1.00 14.71 210 ILE A N 1
ATOM 1459 C CA . ILE A 1 188 ? 24.780 37.795 -4.755 1.00 14.18 210 ILE A CA 1
ATOM 1460 C C . ILE A 1 188 ? 25.869 37.890 -3.682 1.00 14.24 210 ILE A C 1
ATOM 1461 O O . ILE A 1 188 ? 25.662 37.468 -2.545 1.00 14.67 210 ILE A O 1
ATOM 1466 N N . ARG A 1 189 ? 27.033 38.430 -4.046 1.00 13.92 211 ARG A N 1
ATOM 1467 C CA . ARG A 1 189 ? 28.213 38.399 -3.176 1.00 13.84 211 ARG A CA 1
ATOM 1468 C C . ARG A 1 189 ? 28.677 39.706 -2.513 1.00 13.71 211 ARG A C 1
ATOM 1469 O O . ARG A 1 189 ? 29.271 39.663 -1.434 1.00 14.29 211 ARG A O 1
ATOM 1477 N N . SER A 1 190 ? 28.432 40.857 -3.132 1.00 13.84 212 SER A N 1
ATOM 1478 C CA . SER A 1 190 ? 28.895 42.115 -2.542 1.00 13.58 212 SER A CA 1
ATOM 1479 C C . SER A 1 190 ? 28.240 43.336 -3.134 1.00 13.54 212 SER A C 1
ATOM 1480 O O . SER A 1 190 ? 27.741 43.320 -4.266 1.00 12.93 212 SER A O 1
ATOM 1483 N N . ILE A 1 191 ? 28.263 44.387 -2.323 1.00 12.87 213 ILE A N 1
ATOM 1484 C CA . ILE A 1 191 ? 27.747 45.691 -2.686 1.00 13.14 213 ILE A CA 1
ATOM 1485 C C . ILE A 1 191 ? 28.833 46.736 -2.449 1.00 13.12 213 ILE A C 1
ATOM 1486 O O . ILE A 1 191 ? 29.448 46.771 -1.368 1.00 13.35 213 ILE A O 1
ATOM 1491 N N . ALA A 1 192 ? 29.075 47.565 -3.462 1.00 12.36 214 ALA A N 1
ATOM 1492 C CA . ALA A 1 192 ? 29.999 48.691 -3.370 1.00 12.56 214 ALA A CA 1
ATOM 1493 C C . ALA A 1 192 ? 29.360 49.882 -4.090 1.00 12.87 214 ALA A C 1
ATOM 1494 O O . ALA A 1 192 ? 28.292 49.743 -4.705 1.00 12.63 214 ALA A O 1
ATOM 1496 N N . PHE A 1 193 ? 29.983 51.049 -3.970 1.00 13.08 215 PHE A N 1
ATOM 1497 C CA . PHE A 1 193 ? 29.503 52.284 -4.603 1.00 13.49 215 PHE A CA 1
ATOM 1498 C C . PHE A 1 193 ? 30.667 53.027 -5.258 1.00 13.50 215 PHE A C 1
ATOM 1499 O O . PHE A 1 193 ? 31.780 53.027 -4.721 1.00 13.96 215 PHE A O 1
ATOM 1507 N N . ASN A 1 194 ? 30.431 53.681 -6.401 1.00 13.62 216 ASN A N 1
ATOM 1508 C CA . ASN A 1 194 ? 31.505 54.446 -7.039 1.00 13.43 216 ASN A CA 1
ATOM 1509 C C . ASN A 1 194 ? 31.866 55.710 -6.263 1.00 13.98 216 ASN A C 1
ATOM 1510 O O . ASN A 1 194 ? 31.026 56.284 -5.554 1.00 14.06 216 ASN A O 1
ATOM 1515 N N . LYS A 1 195 ? 33.122 56.132 -6.374 1.00 14.37 217 LYS A N 1
ATOM 1516 C CA . LYS A 1 195 ? 33.546 57.435 -5.869 1.00 15.25 217 LYS A CA 1
ATOM 1517 C C . LYS A 1 195 ? 33.249 58.395 -7.023 1.00 15.30 217 LYS A C 1
ATOM 1518 O O . LYS A 1 195 ? 33.175 57.944 -8.169 1.00 15.57 217 LYS A O 1
ATOM 1524 N N . LYS A 1 196 ? 33.094 59.691 -6.756 1.00 15.65 218 LYS A N 1
ATOM 1525 C CA A LYS A 1 196 ? 32.850 60.667 -7.831 0.50 15.87 218 LYS A CA 1
ATOM 1526 C CA B LYS A 1 196 ? 32.843 60.661 -7.826 0.50 15.98 218 LYS A CA 1
ATOM 1527 C C . LYS A 1 196 ? 33.870 60.514 -8.952 1.00 16.05 218 LYS A C 1
ATOM 1528 O O . LYS A 1 196 ? 35.058 60.317 -8.693 1.00 16.13 218 LYS A O 1
ATOM 1539 N N . ILE A 1 197 ? 33.401 60.591 -10.199 1.00 16.04 219 ILE A N 1
ATOM 1540 C CA . ILE A 1 197 ? 34.275 60.536 -11.366 1.00 16.36 219 ILE A CA 1
ATOM 1541 C C . ILE A 1 197 ? 34.008 61.828 -12.124 1.00 16.35 219 ILE A C 1
ATOM 1542 O O . ILE A 1 197 ? 32.919 62.014 -12.685 1.00 15.02 219 ILE A O 1
ATOM 1547 N N . GLU A 1 198 ? 34.966 62.752 -12.067 1.00 16.62 220 GLU A N 1
ATOM 1548 C CA . GLU A 1 198 ? 34.830 64.042 -12.744 1.00 17.66 220 GLU A CA 1
ATOM 1549 C C . GLU A 1 198 ? 34.455 63.848 -14.208 1.00 17.07 220 GLU A C 1
ATOM 1550 O O . GLU A 1 198 ? 35.049 63.035 -14.909 1.00 17.06 220 GLU A O 1
ATOM 1556 N N . GLY A 1 199 ? 33.420 64.561 -14.638 1.00 16.45 221 GLY A N 1
ATOM 1557 C CA . GLY A 1 199 ? 32.915 64.486 -16.005 1.00 16.30 221 GLY A CA 1
ATOM 1558 C C . GLY A 1 199 ? 31.973 63.333 -16.313 1.00 15.89 221 GLY A C 1
ATOM 1559 O O . GLY A 1 199 ? 31.352 63.331 -17.372 1.00 15.74 221 GLY A O 1
ATOM 1560 N N . TYR A 1 200 ? 31.799 62.390 -15.380 1.00 15.44 222 TYR A N 1
ATOM 1561 C CA . TYR A 1 200 ? 31.019 61.178 -15.664 1.00 15.16 222 TYR A CA 1
ATOM 1562 C C . TYR A 1 200 ? 30.005 60.667 -14.631 1.00 14.53 222 TYR A C 1
ATOM 1563 O O . TYR A 1 200 ? 28.961 60.143 -15.024 1.00 14.95 222 TYR A O 1
ATOM 1572 N N . ALA A 1 201 ? 30.304 60.777 -13.335 1.00 13.91 223 ALA A N 1
ATOM 1573 C CA . ALA A 1 201 ? 29.433 60.200 -12.310 1.00 13.02 223 ALA A CA 1
ATOM 1574 C C . ALA A 1 201 ? 29.591 60.864 -10.945 1.00 12.67 223 ALA A C 1
ATOM 1575 O O . ALA A 1 201 ? 30.702 61.072 -10.471 1.00 11.58 223 ALA A O 1
ATOM 1577 N N . ASP A 1 202 ? 28.469 61.202 -10.321 1.00 12.57 224 ASP A N 1
ATOM 1578 C CA . ASP A 1 202 ? 28.496 61.772 -8.983 1.00 13.39 224 ASP A CA 1
ATOM 1579 C C . ASP A 1 202 ? 28.778 60.690 -7.953 1.00 13.02 224 ASP A C 1
ATOM 1580 O O . ASP A 1 202 ? 28.644 59.508 -8.235 1.00 12.86 224 ASP A O 1
ATOM 1585 N N . GLU A 1 203 ? 29.178 61.126 -6.767 1.00 13.59 225 GLU A N 1
ATOM 1586 C CA . GLU A 1 203 ? 29.493 60.240 -5.640 1.00 14.09 225 GLU A CA 1
ATOM 1587 C C . GLU A 1 203 ? 28.340 59.293 -5.356 1.00 13.77 225 GLU A C 1
ATOM 1588 O O . GLU A 1 203 ? 27.222 59.741 -5.148 1.00 13.67 225 GLU A O 1
ATOM 1594 N N . ALA A 1 204 ? 28.620 57.993 -5.355 1.00 13.51 226 ALA A N 1
ATOM 1595 C CA . ALA A 1 204 ? 27.622 56.941 -5.075 1.00 13.28 226 ALA A CA 1
ATOM 1596 C C . ALA A 1 204 ? 26.360 56.992 -5.943 1.00 13.25 226 ALA A C 1
ATOM 1597 O O . ALA A 1 204 ? 25.280 56.599 -5.506 1.00 12.71 226 ALA A O 1
ATOM 1599 N N . GLU A 1 205 ? 26.508 57.450 -7.184 1.00 13.28 227 GLU A N 1
ATOM 1600 C CA . GLU A 1 205 ? 25.405 57.470 -8.128 1.00 13.43 227 GLU A CA 1
ATOM 1601 C C . GLU A 1 205 ? 25.132 56.036 -8.590 1.00 13.51 227 GLU A C 1
ATOM 1602 O O . GLU A 1 205 ? 24.037 55.729 -9.070 1.00 13.79 227 GLU A O 1
ATOM 1608 N N . TYR A 1 206 ? 26.132 55.160 -8.448 1.00 13.66 228 TYR A N 1
ATOM 1609 C CA . TYR A 1 206 ? 26.005 53.768 -8.854 1.00 13.51 228 TYR A CA 1
ATOM 1610 C C . TYR A 1 206 ? 26.348 52.758 -7.759 1.00 13.82 228 TYR A C 1
ATOM 1611 O O . TYR A 1 206 ? 27.393 52.860 -7.098 1.00 13.60 228 TYR A O 1
ATOM 1628 N N . ILE A 1 208 ? 27.414 48.996 -7.172 1.00 13.90 230 ILE A N 1
ATOM 1629 C CA . ILE A 1 208 ? 28.174 48.005 -7.927 1.00 14.65 230 ILE A CA 1
ATOM 1630 C C . ILE A 1 208 ? 27.994 46.672 -7.211 1.00 14.52 230 ILE A C 1
ATOM 1631 O O . ILE A 1 208 ? 28.365 46.540 -6.043 1.00 14.91 230 ILE A O 1
ATOM 1636 N N . VAL A 1 209 ? 27.412 45.702 -7.907 1.00 14.95 231 VAL A N 1
ATOM 1637 C CA . VAL A 1 209 ? 27.036 44.423 -7.336 1.00 14.74 231 VAL A CA 1
ATOM 1638 C C . VAL A 1 209 ? 27.740 43.236 -7.980 1.00 15.27 231 VAL A C 1
ATOM 1639 O O . VAL A 1 209 ? 27.620 43.020 -9.195 1.00 14.78 231 VAL A O 1
ATOM 1643 N N . ALA A 1 210 ? 28.450 42.459 -7.153 1.00 15.22 232 ALA A N 1
ATOM 1644 C CA . ALA A 1 210 ? 29.157 41.255 -7.599 1.00 15.24 232 ALA A CA 1
ATOM 1645 C C . ALA A 1 210 ? 28.300 40.000 -7.387 1.00 15.51 232 ALA A C 1
ATOM 1646 O O . ALA A 1 210 ? 27.636 39.858 -6.351 1.00 15.41 232 ALA A O 1
ATOM 1648 N N . ILE A 1 211 ? 28.312 39.091 -8.368 1.00 15.32 233 ILE A N 1
ATOM 1649 C CA . ILE A 1 211 ? 27.548 37.851 -8.290 1.00 15.83 233 ILE A CA 1
ATOM 1650 C C . ILE A 1 211 ? 28.471 36.660 -8.610 1.00 15.75 233 ILE A C 1
ATOM 1651 O O . ILE A 1 211 ? 29.480 36.838 -9.276 1.00 15.73 233 ILE A O 1
ATOM 1656 N N . ASP A 1 212 ? 28.089 35.471 -8.149 1.00 15.82 234 ASP A N 1
ATOM 1657 C CA . ASP A 1 212 ? 28.907 34.231 -8.252 1.00 15.95 234 ASP A CA 1
ATOM 1658 C C . ASP A 1 212 ? 28.221 33.274 -9.222 1.00 16.03 234 ASP A C 1
ATOM 1659 O O . ASP A 1 212 ? 27.275 32.571 -8.856 1.00 16.73 234 ASP A O 1
ATOM 1664 N N . TYR A 1 213 ? 28.705 33.234 -10.459 1.00 16.12 235 TYR A N 1
ATOM 1665 C CA . TYR A 1 213 ? 28.023 32.497 -11.514 1.00 16.12 235 TYR A CA 1
ATOM 1666 C C . TYR A 1 213 ? 28.997 31.909 -12.531 1.00 16.19 235 TYR A C 1
ATOM 1667 O O . TYR A 1 213 ? 30.061 32.474 -12.775 1.00 15.33 235 TYR A O 1
ATOM 1676 N N . ASP A 1 214 ? 28.633 30.756 -13.092 1.00 16.81 236 ASP A N 1
ATOM 1677 C CA . ASP A 1 214 ? 29.444 30.074 -14.119 1.00 17.69 236 ASP A CA 1
ATOM 1678 C C . ASP A 1 214 ? 28.579 29.329 -15.158 1.00 17.85 236 ASP A C 1
ATOM 1679 O O . ASP A 1 214 ? 29.047 28.383 -15.798 1.00 17.47 236 ASP A O 1
ATOM 1684 N N . GLY A 1 215 ? 27.329 29.765 -15.325 1.00 17.89 237 GLY A N 1
ATOM 1685 C CA . GLY A 1 215 ? 26.388 29.124 -16.253 1.00 18.51 237 GLY A CA 1
ATOM 1686 C C . GLY A 1 215 ? 26.694 29.309 -17.731 1.00 19.00 237 GLY A C 1
ATOM 1687 O O . GLY A 1 215 ? 26.089 28.642 -18.583 1.00 19.14 237 GLY A O 1
ATOM 1688 N N . LYS A 1 216 ? 27.599 30.238 -18.032 1.00 19.25 238 LYS A N 1
ATOM 1689 C CA . LYS A 1 216 ? 28.068 30.474 -19.385 1.00 20.02 238 LYS A CA 1
ATOM 1690 C C . LYS A 1 216 ? 29.586 30.283 -19.462 1.00 20.25 238 LYS A C 1
ATOM 1691 O O . LYS A 1 216 ? 30.262 31.010 -20.186 1.00 20.94 238 LYS A O 1
ATOM 1697 N N . GLY A 1 217 ? 30.114 29.317 -18.713 1.00 20.14 239 GLY A N 1
ATOM 1698 C CA . GLY A 1 217 ? 31.555 29.063 -18.688 1.00 20.06 239 GLY A CA 1
ATOM 1699 C C . GLY A 1 217 ? 32.355 30.307 -18.350 1.00 20.02 239 GLY A C 1
ATOM 1700 O O . GLY A 1 217 ? 31.998 31.029 -17.410 1.00 19.83 239 GLY A O 1
ATOM 1701 N N . ASP A 1 218 ? 33.386 30.600 -19.155 1.00 19.81 240 ASP A N 1
ATOM 1702 C CA A ASP A 1 218 ? 34.252 31.765 -18.886 0.50 19.45 240 ASP A CA 1
ATOM 1703 C CA B ASP A 1 218 ? 34.273 31.760 -18.928 0.50 19.64 240 ASP A CA 1
ATOM 1704 C C . ASP A 1 218 ? 33.781 33.073 -19.566 1.00 19.19 240 ASP A C 1
ATOM 1705 O O . ASP A 1 218 ? 34.568 33.979 -19.817 1.00 18.84 240 ASP A O 1
ATOM 1714 N N . GLU A 1 219 ? 32.479 33.175 -19.844 1.00 18.90 241 GLU A N 1
ATOM 1715 C CA . GLU A 1 219 ? 31.887 34.411 -20.357 1.00 18.48 241 GLU A CA 1
ATOM 1716 C C . GLU A 1 219 ? 30.674 34.734 -19.453 1.00 18.13 241 GLU A C 1
ATOM 1717 O O . GLU A 1 219 ? 29.730 35.417 -19.862 1.00 18.49 241 GLU A O 1
ATOM 1723 N N . SER A 1 220 ? 30.726 34.225 -18.222 1.00 17.26 242 SER A N 1
ATOM 1724 C CA . SER A 1 220 ? 29.651 34.377 -17.244 1.00 16.89 242 SER A CA 1
ATOM 1725 C C . SER A 1 220 ? 29.713 35.721 -16.510 1.00 16.47 242 SER A C 1
ATOM 1726 O O . SER A 1 220 ? 30.782 36.140 -16.074 1.00 16.24 242 SER A O 1
ATOM 1729 N N . PRO A 1 221 ? 28.561 36.403 -16.357 1.00 16.24 243 PRO A N 1
ATOM 1730 C CA . PRO A 1 221 ? 28.517 37.659 -15.599 1.00 15.90 243 PRO A CA 1
ATOM 1731 C C . PRO A 1 221 ? 29.176 37.605 -14.216 1.00 15.87 243 PRO A C 1
ATOM 1732 O O . PRO A 1 221 ? 29.087 36.593 -13.510 1.00 16.04 243 PRO A O 1
ATOM 1736 N N . SER A 1 222 ? 29.866 38.691 -13.879 1.00 15.84 244 SER A N 1
ATOM 1737 C CA . SER A 1 222 ? 30.548 38.851 -12.605 1.00 15.98 244 SER A CA 1
ATOM 1738 C C . SER A 1 222 ? 30.095 40.082 -11.837 1.00 15.73 244 SER A C 1
ATOM 1739 O O . SER A 1 222 ? 29.855 39.988 -10.635 1.00 15.49 244 SER A O 1
ATOM 1742 N N . VAL A 1 223 ? 30.015 41.228 -12.515 1.00 15.19 245 VAL A N 1
ATOM 1743 C CA . VAL A 1 223 ? 29.665 42.496 -11.862 1.00 14.74 245 VAL A CA 1
ATOM 1744 C C . VAL A 1 223 ? 28.650 43.338 -12.659 1.00 14.80 245 VAL A C 1
ATOM 1745 O O . VAL A 1 223 ? 28.794 43.547 -13.871 1.00 14.07 245 VAL A O 1
ATOM 1749 N N . TYR A 1 224 ? 27.636 43.829 -11.947 1.00 14.68 246 TYR A N 1
ATOM 1750 C CA . TYR A 1 224 ? 26.629 44.717 -12.511 1.00 14.85 246 TYR A CA 1
ATOM 1751 C C . TYR A 1 224 ? 26.728 46.088 -11.855 1.00 15.18 246 TYR A C 1
ATOM 1752 O O . TYR A 1 224 ? 27.260 46.230 -10.738 1.00 14.86 246 TYR A O 1
ATOM 1761 N N . ILE A 1 225 ? 26.183 47.088 -12.544 1.00 15.19 247 ILE A N 1
ATOM 1762 C CA . ILE A 1 225 ? 26.138 48.460 -12.048 1.00 15.36 247 ILE A CA 1
ATOM 1763 C C . ILE A 1 225 ? 24.688 48.951 -12.112 1.00 15.34 247 ILE A C 1
ATOM 1764 O O . ILE A 1 225 ? 24.028 48.829 -13.153 1.00 15.57 247 ILE A O 1
ATOM 1769 N N . ILE A 1 226 ? 24.197 49.492 -10.991 1.00 14.48 248 ILE A N 1
ATOM 1770 C CA . ILE A 1 226 ? 22.803 49.948 -10.845 1.00 14.17 248 ILE A CA 1
ATOM 1771 C C . ILE A 1 226 ? 22.755 51.446 -10.560 1.00 14.07 248 ILE A C 1
ATOM 1772 O O . ILE A 1 226 ? 23.311 51.911 -9.576 1.00 13.96 248 ILE A O 1
ATOM 1777 N N . LYS A 1 227 ? 22.067 52.198 -11.414 1.00 14.41 249 LYS A N 1
ATOM 1778 C CA . LYS A 1 227 ? 22.030 53.652 -11.305 1.00 14.46 249 LYS A CA 1
ATOM 1779 C C . LYS A 1 227 ? 20.919 54.162 -10.389 1.00 14.65 249 LYS A C 1
ATOM 1780 O O . LYS A 1 227 ? 19.753 53.752 -10.492 1.00 14.56 249 LYS A O 1
ATOM 1786 N N . ARG A 1 228 ? 21.296 55.079 -9.508 1.00 14.56 250 ARG A N 1
ATOM 1787 C CA . ARG A 1 228 ? 20.374 55.704 -8.585 1.00 14.67 250 ARG A CA 1
ATOM 1788 C C . ARG A 1 228 ? 19.275 56.436 -9.367 1.00 15.29 250 ARG A C 1
ATOM 1789 O O . ARG A 1 228 ? 19.544 57.102 -10.381 1.00 14.10 250 ARG A O 1
ATOM 1797 N N . ASN A 1 229 ? 18.037 56.291 -8.900 1.00 15.74 251 ASN A N 1
ATOM 1798 C CA . ASN A 1 229 ? 16.893 56.958 -9.508 1.00 16.48 251 ASN A CA 1
ATOM 1799 C C . ASN A 1 229 ? 16.929 58.460 -9.222 1.00 16.86 251 ASN A C 1
ATOM 1800 O O . ASN A 1 229 ? 17.649 58.916 -8.320 1.00 15.92 251 ASN A O 1
ATOM 1805 N N . ALA A 1 230 ? 16.144 59.215 -9.991 1.00 17.28 252 ALA A N 1
ATOM 1806 C CA . ALA A 1 230 ? 16.046 60.661 -9.816 1.00 18.26 252 ALA A CA 1
ATOM 1807 C C . ALA A 1 230 ? 15.610 61.038 -8.400 1.00 18.68 252 ALA A C 1
ATOM 1808 O O . ALA A 1 230 ? 16.011 62.088 -7.905 1.00 19.94 252 ALA A O 1
ATOM 1810 N N . ASP A 1 231 ? 14.807 60.199 -7.736 1.00 18.66 253 ASP A N 1
ATOM 1811 C CA . ASP A 1 231 ? 14.381 60.504 -6.365 1.00 18.68 253 ASP A CA 1
ATOM 1812 C C . ASP A 1 231 ? 15.366 60.019 -5.292 1.00 18.35 253 ASP A C 1
ATOM 1813 O O . ASP A 1 231 ? 15.044 60.056 -4.100 1.00 18.41 253 ASP A O 1
ATOM 1818 N N . GLY A 1 232 ? 16.549 59.543 -5.698 1.00 17.66 254 GLY A N 1
ATOM 1819 C CA . GLY A 1 232 ? 17.568 59.113 -4.754 1.00 17.54 254 GLY A CA 1
ATOM 1820 C C . GLY A 1 232 ? 17.560 57.642 -4.359 1.00 17.08 254 GLY A C 1
ATOM 1821 O O . GLY A 1 232 ? 18.464 57.185 -3.680 1.00 17.15 254 GLY A O 1
ATOM 1822 N N . THR A 1 233 ? 16.558 56.889 -4.807 1.00 17.26 255 THR A N 1
ATOM 1823 C CA . THR A 1 233 ? 16.425 55.476 -4.451 1.00 17.06 255 THR A CA 1
ATOM 1824 C C . THR A 1 233 ? 17.152 54.509 -5.388 1.00 16.64 255 THR A C 1
ATOM 1825 O O . THR A 1 233 ? 17.535 54.861 -6.504 1.00 16.07 255 THR A O 1
ATOM 1829 N N . PHE A 1 234 ? 17.351 53.285 -4.910 1.00 16.66 256 PHE A N 1
ATOM 1830 C CA . PHE A 1 234 ? 17.817 52.188 -5.758 1.00 16.58 256 PHE A CA 1
ATOM 1831 C C . PHE A 1 234 ? 16.683 51.159 -5.712 1.00 16.88 256 PHE A C 1
ATOM 1832 O O . PHE A 1 234 ? 16.438 50.565 -4.649 1.00 17.52 256 PHE A O 1
ATOM 1840 N N . ASP A 1 235 ? 15.971 50.959 -6.821 1.00 16.25 257 ASP A N 1
ATOM 1841 C CA . ASP A 1 235 ? 14.884 49.972 -6.842 1.00 16.11 257 ASP A CA 1
ATOM 1842 C C . ASP A 1 235 ? 14.658 49.373 -8.245 1.00 16.22 257 ASP A C 1
ATOM 1843 O O . ASP A 1 235 ? 15.522 49.471 -9.109 1.00 15.88 257 ASP A O 1
ATOM 1848 N N . ASP A 1 236 ? 13.506 48.752 -8.474 1.00 16.46 258 ASP A N 1
ATOM 1849 C CA . ASP A 1 236 ? 13.259 48.093 -9.760 1.00 16.91 258 ASP A CA 1
ATOM 1850 C C . ASP A 1 236 ? 13.071 49.077 -10.936 1.00 16.92 258 ASP A C 1
ATOM 1851 O O . ASP A 1 236 ? 12.997 48.654 -12.085 1.00 16.90 258 ASP A O 1
ATOM 1856 N N . ARG A 1 237 ? 13.040 50.376 -10.661 1.00 16.65 259 ARG A N 1
ATOM 1857 C CA . ARG A 1 237 ? 12.987 51.369 -11.734 1.00 16.87 259 ARG A CA 1
ATOM 1858 C C . ARG A 1 237 ? 14.398 51.720 -12.192 1.00 16.57 259 ARG A C 1
ATOM 1859 O O . ARG A 1 237 ? 14.574 52.328 -13.241 1.00 15.96 259 ARG A O 1
ATOM 1867 N N . SER A 1 238 ? 15.392 51.359 -11.382 1.00 16.12 260 SER A N 1
ATOM 1868 C CA . SER A 1 238 ? 16.789 51.686 -11.657 1.00 16.58 260 SER A CA 1
ATOM 1869 C C . SER A 1 238 ? 17.364 50.974 -12.869 1.00 17.03 260 SER A C 1
ATOM 1870 O O . SER A 1 238 ? 17.142 49.776 -13.057 1.00 17.18 260 SER A O 1
ATOM 1873 N N . ASP A 1 239 ? 18.102 51.728 -13.680 1.00 17.59 261 ASP A N 1
ATOM 1874 C CA . ASP A 1 239 ? 18.803 51.180 -14.821 1.00 17.88 261 ASP A CA 1
ATOM 1875 C C . ASP A 1 239 ? 19.890 50.228 -14.297 1.00 17.26 261 ASP A C 1
ATOM 1876 O O . ASP A 1 239 ? 20.594 50.564 -13.350 1.00 17.57 261 ASP A O 1
ATOM 1881 N N . ILE A 1 240 ? 20.004 49.041 -14.895 1.00 16.65 262 ILE A N 1
ATOM 1882 C CA . ILE A 1 240 ? 21.016 48.053 -14.498 1.00 16.13 262 ILE A CA 1
ATOM 1883 C C . ILE A 1 240 ? 21.775 47.577 -15.745 1.00 16.33 262 ILE A C 1
ATOM 1884 O O . ILE A 1 240 ? 21.157 47.251 -16.760 1.00 16.32 262 ILE A O 1
ATOM 1889 N N . GLN A 1 241 ? 23.108 47.580 -15.672 1.00 15.74 263 GLN A N 1
ATOM 1890 C CA . GLN A 1 241 ? 23.954 47.170 -16.789 1.00 15.54 263 GLN A CA 1
ATOM 1891 C C . GLN A 1 241 ? 25.060 46.209 -16.343 1.00 15.05 263 GLN A C 1
ATOM 1892 O O . GLN A 1 241 ? 25.573 46.314 -15.216 1.00 14.36 263 GLN A O 1
ATOM 1898 N N A LEU A 1 242 ? 25.406 45.277 -17.230 0.50 14.48 264 LEU A N 1
ATOM 1899 N N B LEU A 1 242 ? 25.391 45.255 -17.210 0.50 15.06 264 LEU A N 1
ATOM 1900 C CA A LEU A 1 242 ? 26.488 44.330 -17.004 0.50 14.29 264 LEU A CA 1
ATOM 1901 C CA B LEU A 1 242 ? 26.443 44.282 -16.948 0.50 15.33 264 LEU A CA 1
ATOM 1902 C C A LEU A 1 242 ? 27.787 45.063 -17.293 0.50 14.42 264 LEU A C 1
ATOM 1903 C C B LEU A 1 242 ? 27.765 44.932 -17.327 0.50 15.22 264 LEU A C 1
ATOM 1904 O O A LEU A 1 242 ? 27.953 45.622 -18.380 0.50 14.30 264 LEU A O 1
ATOM 1905 O O B LEU A 1 242 ? 27.962 45.277 -18.492 0.50 15.19 264 LEU A O 1
ATOM 1914 N N A ILE A 1 243 ? 28.708 45.074 -16.331 0.50 14.40 265 ILE A N 1
ATOM 1915 N N B ILE A 1 243 ? 28.669 45.115 -16.363 0.50 14.92 265 ILE A N 1
ATOM 1916 C CA A ILE A 1 243 ? 29.967 45.797 -16.519 0.50 14.42 265 ILE A CA 1
ATOM 1917 C CA B ILE A 1 243 ? 29.955 45.760 -16.670 0.50 14.71 265 ILE A CA 1
ATOM 1918 C C A ILE A 1 243 ? 31.201 44.876 -16.647 0.50 14.58 265 ILE A C 1
ATOM 1919 C C B ILE A 1 243 ? 31.150 44.797 -16.804 0.50 14.72 265 ILE A C 1
ATOM 1920 O O A ILE A 1 243 ? 32.220 45.287 -17.205 0.50 14.56 265 ILE A O 1
ATOM 1921 O O B ILE A 1 243 ? 32.093 45.098 -17.540 0.50 14.62 265 ILE A O 1
ATOM 1930 N N . ALA A 1 244 ? 31.116 43.650 -16.130 1.00 14.55 266 ALA A N 1
ATOM 1931 C CA . ALA A 1 244 ? 32.221 42.691 -16.228 1.00 14.55 266 ALA A CA 1
ATOM 1932 C C . ALA A 1 244 ? 31.708 41.257 -16.181 1.00 14.79 266 ALA A C 1
ATOM 1933 O O . ALA A 1 244 ? 30.818 40.923 -15.393 1.00 14.83 266 ALA A O 1
ATOM 1935 N N . ALA A 1 245 ? 32.272 40.417 -17.044 1.00 15.09 267 ALA A N 1
ATOM 1936 C CA . ALA A 1 245 ? 31.910 39.009 -17.116 1.00 15.05 267 ALA A CA 1
ATOM 1937 C C . ALA A 1 245 ? 33.133 38.118 -17.334 1.00 15.25 267 ALA A C 1
ATOM 1938 O O . ALA A 1 245 ? 33.801 38.230 -18.367 1.00 14.92 267 ALA A O 1
ATOM 1940 N N . TYR A 1 246 ? 33.427 37.274 -16.343 1.00 15.31 268 TYR A N 1
ATOM 1941 C CA . TYR A 1 246 ? 34.442 36.224 -16.483 1.00 15.35 268 TYR A CA 1
ATOM 1942 C C . TYR A 1 246 ? 33.785 34.942 -15.958 1.00 15.57 268 TYR A C 1
ATOM 1943 O O . TYR A 1 246 ? 33.277 34.145 -16.752 1.00 15.78 268 TYR A O 1
ATOM 1952 N N . LYS A 1 247 ? 33.781 34.768 -14.637 1.00 15.39 269 LYS A N 1
ATOM 1953 C CA . LYS A 1 247 ? 33.089 33.676 -13.951 1.00 15.69 269 LYS A CA 1
ATOM 1954 C C . LYS A 1 247 ? 33.521 33.605 -12.496 1.00 15.42 269 LYS A C 1
ATOM 1955 O O . LYS A 1 247 ? 34.599 34.081 -12.137 1.00 15.71 269 LYS A O 1
ATOM 1961 N N . GLN A 1 248 ? 32.675 33.000 -11.675 1.00 15.08 270 GLN A N 1
ATOM 1962 C CA . GLN A 1 248 ? 33.004 32.706 -10.280 1.00 15.01 270 GLN A CA 1
ATOM 1963 C C . GLN A 1 248 ? 33.556 33.878 -9.466 1.00 14.78 270 GLN A C 1
ATOM 1964 O O . GLN A 1 248 ? 34.535 33.737 -8.716 1.00 14.47 270 GLN A O 1
ATOM 1970 N N . CYS A 1 249 ? 32.931 35.040 -9.613 1.00 14.78 271 CYS A N 1
ATOM 1971 C CA . CYS A 1 249 ? 33.336 36.216 -8.842 1.00 14.85 271 CYS A CA 1
ATOM 1972 C C . CYS A 1 249 ? 32.816 36.087 -7.405 1.00 14.79 271 CYS A C 1
ATOM 1973 O O . CYS A 1 249 ? 31.692 35.628 -7.187 1.00 14.92 271 CYS A O 1
ATOM 1976 N N . ASN A 1 250 ? 33.629 36.483 -6.425 1.00 15.07 272 ASN A N 1
ATOM 1977 C CA . ASN A 1 250 ? 33.239 36.416 -5.014 1.00 14.76 272 ASN A CA 1
ATOM 1978 C C . ASN A 1 250 ? 33.099 37.815 -4.389 1.00 14.71 272 ASN A C 1
ATOM 1979 O O . ASN A 1 250 ? 32.769 37.930 -3.214 1.00 15.26 272 ASN A O 1
ATOM 1984 N N . GLY A 1 251 ? 33.390 38.864 -5.149 1.00 14.65 273 GLY A N 1
ATOM 1985 C CA . GLY A 1 251 ? 33.285 40.226 -4.632 1.00 14.61 273 GLY A CA 1
ATOM 1986 C C . GLY A 1 251 ? 33.959 41.258 -5.513 1.00 14.51 273 GLY A C 1
ATOM 1987 O O . GLY A 1 251 ? 34.837 40.920 -6.323 1.00 13.89 273 GLY A O 1
ATOM 1988 N N . ALA A 1 252 ? 33.529 42.512 -5.351 1.00 14.59 274 ALA A N 1
ATOM 1989 C CA . ALA A 1 252 ? 34.081 43.657 -6.071 1.00 14.79 274 ALA A CA 1
ATOM 1990 C C . ALA A 1 252 ? 34.193 44.835 -5.100 1.00 15.25 274 ALA A C 1
ATOM 1991 O O . ALA A 1 252 ? 33.259 45.103 -4.341 1.00 15.30 274 ALA A O 1
ATOM 1993 N N . THR A 1 253 ? 35.322 45.537 -5.138 1.00 15.78 275 THR A N 1
ATOM 1994 C CA . THR A 1 253 ? 35.617 46.624 -4.197 1.00 15.98 275 THR A CA 1
ATOM 1995 C C . THR A 1 253 ? 36.183 47.849 -4.908 1.00 15.86 275 THR A C 1
ATOM 1996 O O . THR A 1 253 ? 36.971 47.707 -5.854 1.00 16.23 275 THR A O 1
ATOM 2000 N N . ILE A 1 254 ? 35.801 49.038 -4.432 1.00 15.09 276 ILE A N 1
ATOM 2001 C CA . ILE A 1 254 ? 36.245 50.319 -4.981 1.00 14.76 276 ILE A CA 1
ATOM 2002 C C . ILE A 1 254 ? 37.397 50.905 -4.167 1.00 14.70 276 ILE A C 1
ATOM 2003 O O . ILE A 1 254 ? 37.348 50.895 -2.921 1.00 14.04 276 ILE A O 1
ATOM 2008 N N . HIS A 1 255 ? 38.434 51.398 -4.852 1.00 14.04 277 HIS A N 1
ATOM 2009 C CA . HIS A 1 255 ? 39.559 52.042 -4.167 1.00 14.52 277 HIS A CA 1
ATOM 2010 C C . HIS A 1 255 ? 39.051 53.373 -3.595 1.00 14.98 277 HIS A C 1
ATOM 2011 O O . HIS A 1 255 ? 38.543 54.202 -4.348 1.00 15.35 277 HIS A O 1
ATOM 2018 N N . PRO A 1 256 ? 39.204 53.585 -2.277 1.00 15.46 278 PRO A N 1
ATOM 2019 C CA . PRO A 1 256 ? 38.606 54.770 -1.636 1.00 15.63 278 PRO A CA 1
ATOM 2020 C C . PRO A 1 256 ? 39.213 56.123 -2.013 1.00 15.99 278 PRO A C 1
ATOM 2021 O O . PRO A 1 256 ? 38.573 57.148 -1.767 1.00 16.27 278 PRO A O 1
ATOM 2025 N N . ILE A 1 257 ? 40.401 56.143 -2.616 1.00 15.86 279 ILE A N 1
ATOM 2026 C CA . ILE A 1 257 ? 41.008 57.403 -3.034 1.00 16.56 279 ILE A CA 1
ATOM 2027 C C . ILE A 1 257 ? 40.929 57.630 -4.543 1.00 16.75 279 ILE A C 1
ATOM 2028 O O . ILE A 1 257 ? 40.511 58.707 -4.975 1.00 16.88 279 ILE A O 1
ATOM 2033 N N . ASN A 1 258 ? 41.347 56.636 -5.330 1.00 16.33 280 ASN A N 1
ATOM 2034 C CA . ASN A 1 258 ? 41.416 56.769 -6.792 1.00 16.28 280 ASN A CA 1
ATOM 2035 C C . ASN A 1 258 ? 40.189 56.273 -7.567 1.00 15.60 280 ASN A C 1
ATOM 2036 O O . ASN A 1 258 ? 40.062 56.550 -8.762 1.00 15.39 280 ASN A O 1
ATOM 2041 N N . GLY A 1 259 ? 39.336 55.495 -6.905 1.00 15.24 281 GLY A N 1
ATOM 2042 C CA . GLY A 1 259 ? 38.061 55.059 -7.469 1.00 14.87 281 GLY A CA 1
ATOM 2043 C C . GLY A 1 259 ? 37.980 53.880 -8.418 1.00 14.47 281 GLY A C 1
ATOM 2044 O O . GLY A 1 259 ? 36.878 53.533 -8.847 1.00 14.28 281 GLY A O 1
ATOM 2045 N N . GLU A 1 260 ? 39.109 53.254 -8.768 1.00 14.18 282 GLU A N 1
ATOM 2046 C CA . GLU A 1 260 ? 39.051 52.109 -9.671 1.00 13.68 282 GLU A CA 1
ATOM 2047 C C . GLU A 1 260 ? 38.407 50.914 -8.951 1.00 13.59 282 GLU A C 1
ATOM 2048 O O . GLU A 1 260 ? 38.291 50.903 -7.719 1.00 13.22 282 GLU A O 1
ATOM 2054 N N . LEU A 1 261 ? 37.994 49.922 -9.736 1.00 13.81 283 LEU A N 1
ATOM 2055 C CA . LEU A 1 261 ? 37.314 48.730 -9.251 1.00 14.08 283 LEU A CA 1
ATOM 2056 C C . LEU A 1 261 ? 38.188 47.471 -9.293 1.00 14.46 283 LEU A C 1
ATOM 2057 O O . LEU A 1 261 ? 38.782 47.154 -10.325 1.00 14.44 283 LEU A O 1
ATOM 2062 N N . TYR A 1 262 ? 38.249 46.764 -8.167 1.00 14.12 284 TYR A N 1
ATOM 2063 C CA . TYR A 1 262 ? 38.940 45.489 -8.079 1.00 14.43 284 TYR A CA 1
ATOM 2064 C C . TYR A 1 262 ? 37.921 44.371 -7.885 1.00 14.88 284 TYR A C 1
ATOM 2065 O O . TYR A 1 262 ? 37.022 44.483 -7.043 1.00 15.86 284 TYR A O 1
ATOM 2074 N N . PHE A 1 263 ? 37.995 43.334 -8.722 1.00 14.63 285 PHE A N 1
ATOM 2075 C CA . PHE A 1 263 ? 37.132 42.163 -8.562 1.00 14.62 285 PHE A CA 1
ATOM 2076 C C . PHE A 1 263 ? 37.946 40.896 -8.887 1.00 14.85 285 PHE A C 1
ATOM 2077 O O . PHE A 1 263 ? 38.973 40.972 -9.577 1.00 14.70 285 PHE A O 1
ATOM 2085 N N . ASN A 1 264 ? 37.510 39.751 -8.364 1.00 14.85 286 ASN A N 1
ATOM 2086 C CA . ASN A 1 264 ? 38.259 38.499 -8.552 1.00 14.88 286 ASN A CA 1
ATOM 2087 C C . ASN A 1 264 ? 37.514 37.399 -9.297 1.00 14.93 286 ASN A C 1
ATOM 2088 O O . ASN A 1 264 ? 36.403 37.587 -9.784 1.00 15.13 286 ASN A O 1
ATOM 2093 N N . SER A 1 265 ? 38.192 36.256 -9.419 1.00 14.81 287 SER A N 1
ATOM 2094 C CA . SER A 1 265 ? 37.582 35.013 -9.834 1.00 14.61 287 SER A CA 1
ATOM 2095 C C . SER A 1 265 ? 38.196 33.918 -8.961 1.00 14.83 287 SER A C 1
ATOM 2096 O O . SER A 1 265 ? 39.419 33.873 -8.752 1.00 14.64 287 SER A O 1
ATOM 2099 N N . TYR A 1 266 ? 37.335 33.057 -8.444 1.00 14.37 288 TYR A N 1
ATOM 2100 C CA . TYR A 1 266 ? 37.741 31.880 -7.687 1.00 14.81 288 TYR A CA 1
ATOM 2101 C C . TYR A 1 266 ? 38.544 30.871 -8.530 1.00 15.02 288 TYR A C 1
ATOM 2102 O O . TYR A 1 266 ? 39.392 30.136 -7.999 1.00 14.48 288 TYR A O 1
ATOM 2111 N N . GLU A 1 267 ? 38.276 30.835 -9.831 1.00 14.92 289 GLU A N 1
ATOM 2112 C CA . GLU A 1 267 ? 38.942 29.868 -10.732 1.00 15.55 289 GLU A CA 1
ATOM 2113 C C . GLU A 1 267 ? 40.436 29.682 -10.413 1.00 15.56 289 GLU A C 1
ATOM 2114 O O . GLU A 1 267 ? 40.868 28.582 -10.017 1.00 15.98 289 GLU A O 1
ATOM 2120 N N . LYS A 1 268 ? 41.216 30.746 -10.592 1.00 16.07 290 LYS A N 1
ATOM 2121 C CA . LYS A 1 268 ? 42.657 30.738 -10.285 1.00 16.60 290 LYS A CA 1
ATOM 2122 C C . LYS A 1 268 ? 43.026 31.776 -9.218 1.00 16.64 290 LYS A C 1
ATOM 2123 O O . LYS A 1 268 ? 44.200 32.013 -8.946 1.00 16.20 290 LYS A O 1
ATOM 2129 N N . GLY A 1 269 ? 42.017 32.400 -8.618 1.00 16.53 291 GLY A N 1
ATOM 2130 C CA . GLY A 1 269 ? 42.247 33.460 -7.635 1.00 16.39 291 GLY A CA 1
ATOM 2131 C C . GLY A 1 269 ? 42.765 34.739 -8.280 1.00 16.12 291 GLY A C 1
ATOM 2132 O O . GLY A 1 269 ? 43.557 35.467 -7.683 1.00 16.46 291 GLY A O 1
ATOM 2133 N N . GLN A 1 270 ? 42.334 34.997 -9.512 1.00 15.85 292 GLN A N 1
ATOM 2134 C CA . GLN A 1 270 ? 42.712 36.212 -10.232 1.00 15.80 292 GLN A CA 1
ATOM 2135 C C . GLN A 1 270 ? 42.179 37.474 -9.556 1.00 15.86 292 GLN A C 1
ATOM 2136 O O . GLN A 1 270 ? 41.109 37.445 -8.962 1.00 15.96 292 GLN A O 1
ATOM 2142 N N . VAL A 1 271 ? 42.923 38.569 -9.673 1.00 15.79 293 VAL A N 1
ATOM 2143 C CA . VAL A 1 271 ? 42.458 39.890 -9.266 1.00 15.46 293 VAL A CA 1
ATOM 2144 C C . VAL A 1 271 ? 42.502 40.768 -10.515 1.00 15.52 293 VAL A C 1
ATOM 2145 O O . VAL A 1 271 ? 43.558 40.904 -11.144 1.00 15.70 293 VAL A O 1
ATOM 2149 N N . PHE A 1 272 ? 41.341 41.322 -10.884 1.00 15.32 294 PHE A N 1
ATOM 2150 C CA . PHE A 1 272 ? 41.192 42.186 -12.051 1.00 15.33 294 PHE A CA 1
ATOM 2151 C C . PHE A 1 272 ? 40.963 43.632 -11.625 1.00 15.32 294 PHE A C 1
ATOM 2152 O O . PHE A 1 272 ? 40.319 43.881 -10.606 1.00 15.07 294 PHE A O 1
ATOM 2160 N N . ARG A 1 273 ? 41.474 44.568 -12.426 1.00 15.42 295 ARG A N 1
ATOM 2161 C CA . ARG A 1 273 ? 41.357 46.009 -12.186 1.00 15.05 295 ARG A CA 1
ATOM 2162 C C . ARG A 1 273 ? 40.661 46.694 -13.357 1.00 15.58 295 ARG A C 1
ATOM 2163 O O . ARG A 1 273 ? 41.137 46.612 -14.496 1.00 15.80 295 ARG A O 1
ATOM 2171 N N . LEU A 1 274 ? 39.559 47.387 -13.072 1.00 14.89 296 LEU A N 1
ATOM 2172 C CA . LEU A 1 274 ? 38.822 48.150 -14.072 1.00 15.29 296 LEU A CA 1
ATOM 2173 C C . LEU A 1 274 ? 38.750 49.629 -13.691 1.00 15.53 296 LEU A C 1
ATOM 2174 O O . LEU A 1 274 ? 38.376 49.979 -12.559 1.00 15.80 296 LEU A O 1
ATOM 2179 N N . ASP A 1 275 ? 39.139 50.490 -14.624 1.00 15.48 297 ASP A N 1
ATOM 2180 C CA . ASP A 1 275 ? 39.009 51.921 -14.440 1.00 16.08 297 ASP A CA 1
ATOM 2181 C C . ASP A 1 275 ? 37.619 52.237 -14.987 1.00 16.12 297 ASP A C 1
ATOM 2182 O O . ASP A 1 275 ? 37.385 52.115 -16.195 1.00 15.92 297 ASP A O 1
ATOM 2187 N N . LEU A 1 276 ? 36.691 52.6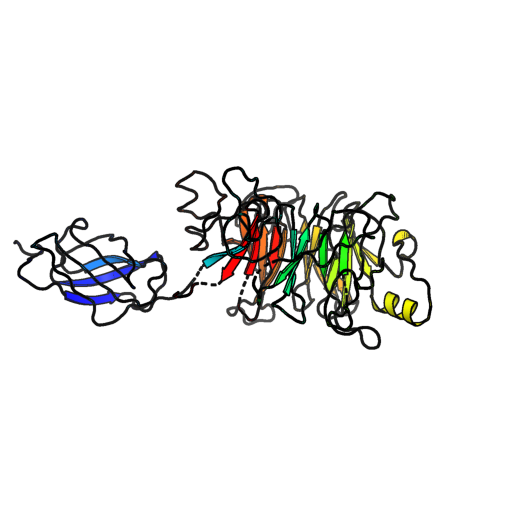28 -14.108 1.00 16.09 298 LEU A N 1
ATOM 2188 C CA . LEU A 1 276 ? 35.317 52.933 -14.533 1.00 16.18 298 LEU A CA 1
ATOM 2189 C C . LEU A 1 276 ? 35.226 54.055 -15.582 1.00 16.32 298 LEU A C 1
ATOM 2190 O O . LEU A 1 276 ? 34.237 54.117 -16.316 1.00 15.83 298 LEU A O 1
ATOM 2195 N N . VAL A 1 277 ? 36.228 54.937 -15.643 1.00 17.19 299 VAL A N 1
ATOM 2196 C CA . VAL A 1 277 ? 36.267 55.998 -16.671 1.00 17.93 299 VAL A CA 1
ATOM 2197 C C . VAL A 1 277 ? 36.136 55.378 -18.062 1.00 17.77 299 VAL A C 1
ATOM 2198 O O . VAL A 1 277 ? 35.464 55.940 -18.931 1.00 17.89 299 VAL A O 1
ATOM 2202 N N . ASP A 1 278 ? 36.781 54.223 -18.273 1.00 18.15 300 ASP A N 1
ATOM 2203 C CA . ASP A 1 278 ? 36.698 53.515 -19.570 1.00 18.24 300 ASP A CA 1
ATOM 2204 C C . ASP A 1 278 ? 35.252 53.177 -19.915 1.00 18.27 300 ASP A C 1
ATOM 2205 O O . ASP A 1 278 ? 34.813 53.327 -21.060 1.00 18.15 300 ASP A O 1
ATOM 2210 N N . TYR A 1 279 ? 34.513 52.729 -18.906 1.00 18.40 301 TYR A N 1
ATOM 2211 C CA . TYR A 1 279 ? 33.114 52.366 -19.066 1.00 18.09 301 TYR A CA 1
ATOM 2212 C C . TYR A 1 279 ? 32.228 53.567 -19.389 1.00 18.24 301 TYR A C 1
ATOM 2213 O O . TYR A 1 279 ? 31.491 53.540 -20.379 1.00 18.02 301 TYR A O 1
ATOM 2222 N N . PHE A 1 280 ? 32.319 54.620 -18.580 1.00 18.56 302 PHE A N 1
ATOM 2223 C CA . PHE A 1 280 ? 31.462 55.796 -18.775 1.00 19.07 302 PHE A CA 1
ATOM 2224 C C . PHE A 1 280 ? 31.789 56.582 -20.043 1.00 19.97 302 PHE A C 1
ATOM 2225 O O . PHE A 1 280 ? 30.880 57.106 -20.677 1.00 19.84 302 PHE A O 1
ATOM 2233 N N . LYS A 1 281 ? 33.069 56.646 -20.406 1.00 20.85 303 LYS A N 1
ATOM 2234 C CA . LYS A 1 281 ? 33.496 57.310 -21.640 1.00 21.68 303 LYS A CA 1
ATOM 2235 C C . LYS A 1 281 ? 32.898 56.605 -22.864 1.00 22.65 303 LYS A C 1
ATOM 2236 O O . LYS A 1 281 ? 32.469 57.267 -23.815 1.00 22.81 303 LYS A O 1
ATOM 2240 N N . THR A 1 282 ? 32.875 55.273 -22.833 1.00 23.67 304 THR A N 1
ATOM 2241 C CA . THR A 1 282 ? 32.323 54.455 -23.918 1.00 24.71 304 THR A CA 1
ATOM 2242 C C . THR A 1 282 ? 30.816 54.657 -24.100 1.00 25.93 304 THR A C 1
ATOM 2243 O O . THR A 1 282 ? 30.336 54.831 -25.223 1.00 25.73 304 THR A O 1
ATOM 2247 N N . ILE A 1 283 ? 30.072 54.624 -22.996 1.00 27.11 305 ILE A N 1
ATOM 2248 C CA . ILE A 1 283 ? 28.620 54.788 -23.053 1.00 28.37 305 ILE A CA 1
ATOM 2249 C C . ILE A 1 283 ? 28.247 56.230 -23.417 1.00 29.32 305 ILE A C 1
ATOM 2250 O O . ILE A 1 283 ? 27.292 56.449 -24.164 1.00 29.96 305 ILE A O 1
ATOM 2255 N N . LYS A 1 284 ? 29.014 57.201 -22.923 1.00 30.37 306 LYS A N 1
ATOM 2256 C CA . LYS A 1 284 ? 28.749 58.615 -23.212 1.00 31.21 306 LYS A CA 1
ATOM 2257 C C . LYS A 1 284 ? 28.880 58.911 -24.709 1.00 31.75 306 LYS A C 1
ATOM 2258 O O . LYS A 1 284 ? 28.086 59.669 -25.263 1.00 32.13 306 LYS A O 1
ATOM 2263 N N . ASN A 1 285 ? 29.856 58.284 -25.366 1.00 32.42 307 ASN A N 1
ATOM 2264 C CA . ASN A 1 285 ? 30.093 58.486 -26.802 1.00 32.84 307 ASN A CA 1
ATOM 2265 C C . ASN A 1 285 ? 29.256 57.569 -27.712 1.00 32.69 307 ASN A C 1
ATOM 2266 O O . ASN A 1 285 ? 29.588 57.377 -28.888 1.00 32.82 307 ASN A O 1
ATOM 2271 N N . GLY A 1 286 ? 28.164 57.021 -27.175 1.00 32.29 308 GLY A N 1
ATOM 2272 C CA . GLY A 1 286 ? 27.272 56.143 -27.933 1.00 31.69 308 GLY A CA 1
ATOM 2273 C C . GLY A 1 286 ? 27.929 54.840 -28.346 1.00 31.11 308 GLY A C 1
ATOM 2274 O O . GLY A 1 286 ? 27.577 54.256 -29.377 1.00 31.46 308 GLY A O 1
ATOM 2275 N N . GLY A 1 287 ? 28.889 54.383 -27.548 1.00 29.88 309 GLY A N 1
ATOM 2276 C CA . GLY A 1 287 ? 29.603 53.155 -27.843 1.00 28.92 309 GLY A CA 1
ATOM 2277 C C . GLY A 1 287 ? 28.969 51.946 -27.189 1.00 27.92 309 GLY A C 1
ATOM 2278 O O . GLY A 1 287 ? 28.105 52.069 -26.319 1.00 28.27 309 GLY A O 1
ATOM 2279 N N . SER A 1 288 ? 29.412 50.774 -27.626 1.00 27.00 310 SER A N 1
ATOM 2280 C CA . SER A 1 288 ? 28.967 49.504 -27.085 1.00 25.93 310 SER A CA 1
ATOM 2281 C C . SER A 1 288 ? 30.036 49.024 -26.115 1.00 24.64 310 SER A C 1
ATOM 2282 O O . SER A 1 288 ? 31.209 48.916 -26.479 1.00 24.20 310 SER A O 1
ATOM 2285 N N . TRP A 1 289 ? 29.645 48.754 -24.878 1.00 23.22 311 TRP A N 1
ATOM 2286 C CA . TRP A 1 289 ? 30.585 48.235 -23.892 1.00 21.84 311 TRP A CA 1
ATOM 2287 C C . TRP A 1 289 ? 30.665 46.716 -24.004 1.00 21.44 311 TRP A C 1
ATOM 2288 O O . TRP A 1 289 ? 29.631 46.047 -24.060 1.00 21.44 311 TRP A O 1
ATOM 2299 N N . ASP A 1 290 ? 31.886 46.180 -24.054 1.00 20.83 312 ASP A N 1
ATOM 2300 C CA . ASP A 1 290 ? 32.107 44.732 -24.082 1.00 20.64 312 ASP A CA 1
ATOM 2301 C C . ASP A 1 290 ? 32.566 44.301 -22.681 1.00 20.24 312 ASP A C 1
ATOM 2302 O O . ASP A 1 290 ? 33.696 44.613 -22.280 1.00 20.33 312 ASP A O 1
ATOM 2307 N N . PRO A 1 291 ? 31.702 43.575 -21.942 1.00 19.85 313 PRO A N 1
ATOM 2308 C CA . PRO A 1 291 ? 32.042 43.137 -20.582 1.00 19.57 313 PRO A CA 1
ATOM 2309 C C . PRO A 1 291 ? 32.858 41.839 -20.504 1.00 19.46 313 PRO A C 1
ATOM 2310 O O . PRO A 1 291 ? 33.279 41.450 -19.410 1.00 18.99 313 PRO A O 1
ATOM 2314 N N . ILE A 1 292 ? 33.072 41.171 -21.641 1.00 19.18 314 ILE A N 1
ATOM 2315 C CA A ILE A 1 292 ? 33.822 39.913 -21.667 0.50 19.16 314 ILE A CA 1
ATOM 2316 C CA B ILE A 1 292 ? 33.819 39.914 -21.664 0.50 19.15 314 ILE A CA 1
ATOM 2317 C C . ILE A 1 292 ? 35.290 40.178 -21.312 1.00 18.89 314 ILE A C 1
ATOM 2318 O O . ILE A 1 292 ? 36.072 40.632 -22.141 1.00 19.15 314 ILE A O 1
ATOM 2327 N N . VAL A 1 293 ? 35.648 39.895 -20.061 1.00 18.95 315 VAL A N 1
ATOM 2328 C CA . VAL A 1 293 ? 36.993 40.123 -19.537 1.00 18.69 315 VAL A CA 1
ATOM 2329 C C . VAL A 1 293 ? 38.115 39.501 -20.384 1.00 19.31 315 VAL A C 1
ATOM 2330 O O . VAL A 1 293 ? 39.085 40.178 -20.726 1.00 18.82 315 VAL A O 1
ATOM 2334 N N . LYS A 1 294 ? 37.964 38.232 -20.736 1.00 19.88 316 LYS A N 1
ATOM 2335 C CA . LYS A 1 294 ? 39.016 37.521 -21.483 1.00 20.65 316 LYS A CA 1
ATOM 2336 C C . LYS A 1 294 ? 39.405 38.179 -22.819 1.00 20.95 316 LYS A C 1
ATOM 2337 O O . LYS A 1 294 ? 40.569 38.125 -23.224 1.00 21.65 316 LYS A O 1
ATOM 2343 N N . ASN A 1 295 ? 38.450 38.810 -23.494 1.00 21.24 317 ASN A N 1
ATOM 2344 C CA . ASN A 1 295 ? 38.723 39.444 -24.787 1.00 21.42 317 ASN A CA 1
ATOM 2345 C C . ASN A 1 295 ? 39.293 40.855 -24.704 1.00 21.22 317 ASN A C 1
ATOM 2346 O O . ASN A 1 295 ? 39.640 41.437 -25.731 1.00 20.95 317 ASN A O 1
ATOM 2351 N N . ASN A 1 296 ? 39.383 41.413 -23.500 1.00 20.66 318 ASN A N 1
ATOM 2352 C CA . ASN A 1 296 ? 39.855 42.782 -23.329 1.00 20.50 318 ASN A CA 1
ATOM 2353 C C . ASN A 1 296 ? 40.840 42.889 -22.181 1.00 20.24 318 ASN A C 1
ATOM 2354 O O . ASN A 1 296 ? 40.532 43.490 -21.147 1.00 20.19 318 ASN A O 1
ATOM 2359 N N . PRO A 1 297 ? 42.042 42.313 -22.353 1.00 19.85 319 PRO A N 1
ATOM 2360 C CA . PRO A 1 297 ? 43.029 42.309 -21.268 1.00 19.68 319 PRO A CA 1
ATOM 2361 C C . PRO A 1 297 ? 43.602 43.663 -20.879 1.00 19.58 319 PRO A C 1
ATOM 2362 O O . PRO A 1 297 ? 44.105 43.797 -19.766 1.00 19.60 319 PRO A O 1
ATOM 2366 N N . ASN A 1 298 ? 43.549 44.648 -21.772 1.00 19.72 320 ASN A N 1
ATOM 2367 C CA . ASN A 1 298 ? 44.044 45.991 -21.461 1.00 19.97 320 ASN A CA 1
ATOM 2368 C C . ASN A 1 298 ? 43.073 46.805 -20.600 1.00 19.74 320 ASN A C 1
ATOM 2369 O O . ASN A 1 298 ? 43.514 47.679 -19.855 1.00 20.50 320 ASN A O 1
ATOM 2374 N N . THR A 1 299 ? 41.768 46.534 -20.701 1.00 19.34 321 THR A N 1
ATOM 2375 C CA A THR A 1 299 ? 40.741 47.260 -19.935 0.50 18.95 321 THR A CA 1
ATOM 2376 C CA B THR A 1 299 ? 40.775 47.288 -19.908 0.50 18.78 321 THR A CA 1
ATOM 2377 C C . THR A 1 299 ? 40.416 46.580 -18.587 1.00 18.72 321 THR A C 1
ATOM 2378 O O . THR A 1 299 ? 40.220 47.251 -17.568 1.00 18.60 321 THR A O 1
ATOM 2385 N N . PHE A 1 300 ? 40.348 45.247 -18.587 1.00 18.29 322 PHE A N 1
ATOM 2386 C CA . PHE A 1 300 ? 40.120 44.468 -17.361 1.00 18.05 322 PHE A CA 1
ATOM 2387 C C . PHE A 1 300 ? 41.476 43.857 -17.053 1.00 18.66 322 PHE A C 1
ATOM 2388 O O . PHE A 1 300 ? 41.733 42.694 -17.371 1.00 18.81 322 PHE A O 1
ATOM 2396 N N . LYS A 1 301 ? 42.355 44.651 -16.451 1.00 18.75 323 LYS A N 1
ATOM 2397 C CA . LYS A 1 301 ? 43.739 44.217 -16.225 1.00 18.65 323 LYS A CA 1
ATOM 2398 C C . LYS A 1 301 ? 43.891 43.173 -15.117 1.00 18.15 323 LYS A C 1
ATOM 2399 O O . LYS A 1 301 ? 43.504 43.422 -13.980 1.00 16.96 323 LYS A O 1
ATOM 2405 N N . GLN A 1 302 ? 44.472 42.015 -15.456 1.00 17.76 324 GLN A N 1
ATOM 2406 C CA . GLN A 1 302 ? 44.730 40.949 -14.476 1.00 17.65 324 GLN A CA 1
ATOM 2407 C C . GLN A 1 302 ? 46.084 41.214 -13.818 1.00 17.40 324 GLN A C 1
ATOM 2408 O O . GLN A 1 302 ? 47.118 41.013 -14.429 1.00 17.19 324 GLN A O 1
ATOM 2414 N N . LEU A 1 303 ? 46.072 41.656 -12.563 1.00 17.10 325 LEU A N 1
ATOM 2415 C CA . LEU A 1 303 ? 47.303 42.020 -11.866 1.00 16.74 325 LEU A CA 1
ATOM 2416 C C . LEU A 1 303 ? 48.133 40.822 -11.430 1.00 16.63 325 LEU A C 1
ATOM 2417 O O . LEU A 1 303 ? 49.363 40.850 -11.520 1.00 16.85 325 LEU A O 1
ATOM 2422 N N . PHE A 1 304 ? 47.448 39.792 -10.944 1.00 16.33 326 PHE A N 1
ATOM 2423 C CA . PHE A 1 304 ? 48.069 38.588 -10.418 1.00 16.17 326 PHE A CA 1
ATOM 2424 C C . PHE A 1 304 ? 47.004 37.585 -9.999 1.00 16.03 326 PHE A C 1
ATOM 2425 O O . PHE A 1 304 ? 45.789 37.878 -10.062 1.00 15.80 326 PHE A O 1
ATOM 2433 N N . THR A 1 305 ? 47.476 36.395 -9.625 1.00 15.69 327 THR A N 1
ATOM 2434 C CA . THR A 1 305 ? 46.682 35.359 -8.986 1.00 15.68 327 THR A CA 1
ATOM 2435 C C . THR A 1 305 ? 47.242 35.383 -7.562 1.00 16.02 327 THR A C 1
ATOM 2436 O O . THR A 1 305 ? 48.463 35.414 -7.394 1.00 16.03 327 THR A O 1
ATOM 2440 N N . ILE A 1 306 ? 46.402 35.372 -6.531 1.00 15.56 328 ILE A N 1
ATOM 2441 C CA . ILE A 1 306 ? 46.939 35.511 -5.168 1.00 15.63 328 ILE A CA 1
ATOM 2442 C C . ILE A 1 306 ? 47.579 34.256 -4.553 1.00 16.21 328 ILE A C 1
ATOM 2443 O O . ILE A 1 306 ? 48.451 34.386 -3.713 1.00 16.43 328 ILE A O 1
ATOM 2448 N N . ALA A 1 307 ? 47.130 33.070 -4.963 1.00 16.68 329 ALA A N 1
ATOM 2449 C CA . ALA A 1 307 ? 47.618 31.801 -4.430 1.00 17.37 329 ALA A CA 1
ATOM 2450 C C . ALA A 1 307 ? 47.372 30.660 -5.426 1.00 18.00 329 ALA A C 1
ATOM 2451 O O . ALA A 1 307 ? 47.803 30.740 -6.573 1.00 18.46 329 ALA A O 1
ATOM 2453 N N . ASP A 1 308 ? 46.647 29.632 -4.993 1.00 18.37 330 ASP A N 1
ATOM 2454 C CA . ASP A 1 308 ? 46.347 28.465 -5.823 1.00 18.96 330 ASP A CA 1
ATOM 2455 C C . ASP A 1 308 ? 44.934 28.519 -6.387 1.00 18.52 330 ASP A C 1
ATOM 2456 O O . ASP A 1 308 ? 44.167 29.415 -6.040 1.00 18.22 330 ASP A O 1
ATOM 2461 N N . PRO A 1 309 ? 44.593 27.579 -7.283 1.00 17.74 331 PRO A N 1
ATOM 2462 C CA . PRO A 1 309 ? 43.242 27.601 -7.848 1.00 17.25 331 PRO A CA 1
ATOM 2463 C C . PRO A 1 309 ? 42.155 27.322 -6.822 1.00 16.62 331 PRO A C 1
ATOM 2464 O O . PRO A 1 309 ? 42.426 26.734 -5.771 1.00 16.48 331 PRO A O 1
ATOM 2468 N N . SER A 1 310 ? 40.938 27.742 -7.144 1.00 15.84 332 SER A N 1
ATOM 2469 C CA . SER A 1 310 ? 39.778 27.540 -6.289 1.00 15.79 332 SER A CA 1
ATOM 2470 C C . SER A 1 310 ? 39.950 28.295 -4.966 1.00 15.43 332 SER A C 1
ATOM 2471 O O . SER A 1 310 ? 39.837 27.714 -3.890 1.00 15.61 332 SER A O 1
ATOM 2474 N N . TRP A 1 311 ? 40.222 29.595 -5.085 1.00 15.26 333 TRP A N 1
ATOM 2475 C CA . TRP A 1 311 ? 40.498 30.455 -3.945 1.00 14.90 333 TRP A CA 1
ATOM 2476 C C . TRP A 1 311 ? 39.355 31.465 -3.832 1.00 14.88 333 TRP A C 1
ATOM 2477 O O . TRP A 1 311 ? 39.196 32.327 -4.700 1.00 14.68 333 TRP A O 1
ATOM 2488 N N . GLU A 1 312 ? 38.543 31.322 -2.790 1.00 14.50 334 GLU A N 1
ATOM 2489 C CA . GLU A 1 312 ? 37.380 32.187 -2.580 1.00 15.02 334 GLU A CA 1
ATOM 2490 C C . GLU A 1 312 ? 37.753 33.342 -1.671 1.00 14.90 334 GLU A C 1
ATOM 2491 O O . GLU A 1 312 ? 38.076 33.116 -0.499 1.00 15.22 334 GLU A O 1
ATOM 2497 N N . PHE A 1 313 ? 37.675 34.577 -2.168 1.00 14.57 335 PHE A N 1
ATOM 2498 C CA . PHE A 1 313 ? 38.091 35.717 -1.336 1.00 14.30 335 PHE A CA 1
ATOM 2499 C C . PHE A 1 313 ? 37.493 37.059 -1.698 1.00 14.08 335 PHE A C 1
ATOM 2500 O O . PHE A 1 313 ? 37.047 37.274 -2.823 1.00 13.31 335 PHE A O 1
ATOM 2508 N N . GLN A 1 314 ? 37.520 37.957 -0.711 1.00 14.03 336 GLN A N 1
ATOM 2509 C CA . GLN A 1 314 ? 37.094 39.336 -0.875 1.00 14.12 336 GLN A CA 1
ATOM 2510 C C . GLN A 1 314 ? 38.241 40.286 -0.522 1.00 13.82 336 GLN A C 1
ATOM 2511 O O . GLN A 1 314 ? 39.2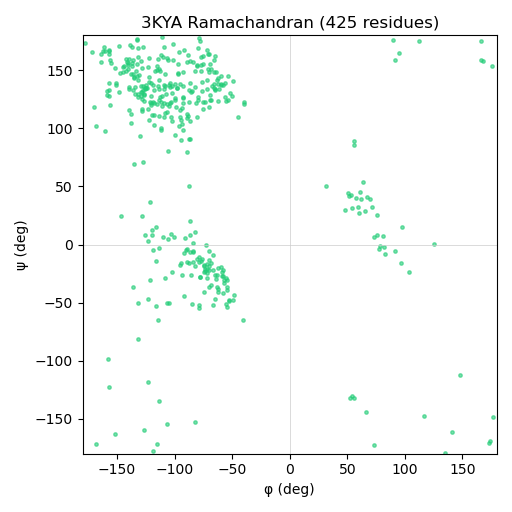12 39.897 0.146 1.00 12.47 336 GLN A O 1
ATOM 2517 N N . ILE A 1 315 ? 38.119 41.522 -1.008 1.00 13.39 337 ILE A N 1
ATOM 2518 C CA . ILE A 1 315 ? 39.144 42.550 -0.879 1.00 13.31 337 ILE A CA 1
ATOM 2519 C C . ILE A 1 315 ? 38.644 43.680 0.017 1.00 13.45 337 ILE A C 1
ATOM 2520 O O . ILE A 1 315 ? 37.583 44.279 -0.253 1.00 13.59 337 ILE A O 1
ATOM 2525 N N . PHE A 1 316 ? 39.408 43.966 1.067 1.00 12.75 338 PHE A N 1
ATOM 2526 C CA . PHE A 1 316 ? 39.084 45.022 2.037 1.00 12.84 338 PHE A CA 1
ATOM 2527 C C . PHE A 1 316 ? 40.218 46.032 2.030 1.00 12.77 338 PHE A C 1
ATOM 2528 O O . PHE A 1 316 ? 41.353 45.722 2.439 1.00 12.76 338 PHE A O 1
ATOM 2536 N N .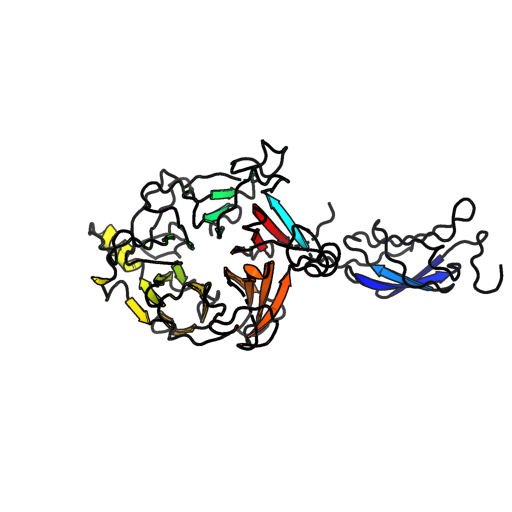 ILE A 1 317 ? 39.926 47.235 1.537 1.00 12.47 339 ILE A N 1
ATOM 2537 C CA . ILE A 1 317 ? 40.955 48.271 1.368 1.00 12.60 339 ILE A CA 1
ATOM 2538 C C . ILE A 1 317 ? 40.959 49.262 2.538 1.00 12.76 339 ILE A C 1
ATOM 2539 O O . ILE A 1 317 ? 39.907 49.716 2.978 1.00 13.18 339 ILE A O 1
ATOM 2544 N N . HIS A 1 318 ? 42.157 49.568 3.025 1.00 12.49 340 HIS A N 1
ATOM 2545 C CA . HIS A 1 318 ? 42.379 50.508 4.114 1.00 12.79 340 HIS A CA 1
ATOM 2546 C C . HIS A 1 318 ? 41.835 51.891 3.701 1.00 13.20 340 HIS A C 1
ATOM 2547 O O . HIS A 1 318 ? 41.920 52.259 2.521 1.00 13.39 340 HIS A O 1
ATOM 2554 N N . PRO A 1 319 ? 41.281 52.662 4.656 1.00 13.07 341 PRO A N 1
ATOM 2555 C CA . PRO A 1 319 ? 40.732 53.985 4.291 1.00 13.52 341 PRO A CA 1
ATOM 2556 C C . PRO A 1 319 ? 41.702 54.942 3.580 1.00 13.36 341 PRO A C 1
ATOM 2557 O O . PRO A 1 319 ? 41.250 55.789 2.797 1.00 12.49 341 PRO A O 1
ATOM 2561 N N . THR A 1 320 ? 43.002 54.820 3.839 1.00 12.89 342 THR A N 1
ATOM 2562 C CA . THR A 1 320 ? 43.999 55.652 3.165 1.00 13.01 342 THR A CA 1
ATOM 2563 C C . THR A 1 320 ? 44.248 55.162 1.740 1.00 12.91 342 THR A C 1
ATOM 2564 O O . THR A 1 320 ? 44.869 55.863 0.953 1.00 13.17 342 THR A O 1
ATOM 2568 N N . GLY A 1 321 ? 43.791 53.947 1.430 1.00 12.96 343 GLY A N 1
ATOM 2569 C CA . GLY A 1 321 ? 44.010 53.320 0.128 1.00 12.65 343 GLY A CA 1
ATOM 2570 C C . GLY A 1 321 ? 45.436 52.796 -0.054 1.00 12.87 343 GLY A C 1
ATOM 2571 O O . GLY A 1 321 ? 45.791 52.332 -1.127 1.00 12.54 343 GLY A O 1
ATOM 2572 N N . LYS A 1 322 ? 46.239 52.817 1.002 1.00 12.76 344 LYS A N 1
ATOM 2573 C CA . LYS A 1 322 ? 47.660 52.450 0.888 1.00 13.16 344 LYS A CA 1
ATOM 2574 C C . LYS A 1 322 ? 47.947 50.937 0.958 1.00 13.16 344 LYS A C 1
ATOM 2575 O O . LYS A 1 322 ? 49.062 50.494 0.641 1.00 13.19 344 LYS A O 1
ATOM 2581 N N . TYR A 1 323 ? 46.963 50.170 1.405 1.00 13.27 345 TYR A N 1
ATOM 2582 C CA . TYR A 1 323 ? 47.050 48.714 1.429 1.00 13.54 345 TYR A CA 1
ATOM 2583 C C . TYR A 1 323 ? 45.671 48.088 1.554 1.00 13.34 345 TYR A C 1
ATOM 2584 O O . TYR A 1 323 ? 44.677 48.793 1.767 1.00 13.93 345 TYR A O 1
ATOM 2593 N N . ALA A 1 324 ? 45.623 46.770 1.374 1.00 12.82 346 ALA A N 1
ATOM 2594 C CA . ALA A 1 324 ? 44.396 45.990 1.453 1.00 12.65 346 ALA A CA 1
ATOM 2595 C C . ALA A 1 324 ? 44.641 44.621 2.063 1.00 13.04 346 ALA A C 1
ATOM 2596 O O . ALA A 1 324 ? 45.758 44.094 2.004 1.00 13.26 346 ALA A O 1
ATOM 2598 N N . TYR A 1 325 ? 43.596 44.065 2.666 1.00 13.34 347 TYR A N 1
ATOM 2599 C CA . TYR A 1 325 ? 43.625 42.696 3.143 1.00 13.52 347 TYR A CA 1
ATOM 2600 C C . TYR A 1 325 ? 42.732 41.852 2.228 1.00 13.88 347 TYR A C 1
ATOM 2601 O O . TYR A 1 325 ? 41.638 42.278 1.853 1.00 13.51 347 TYR A O 1
ATOM 2610 N N . PHE A 1 326 ? 43.204 40.669 1.847 1.00 14.00 348 PHE A N 1
ATOM 2611 C CA . PHE A 1 326 ? 42.406 39.746 1.055 1.00 14.45 348 PHE A CA 1
ATOM 2612 C C . PHE A 1 326 ? 41.980 38.619 1.995 1.00 14.38 348 PHE A C 1
ATOM 2613 O O . PHE A 1 326 ? 42.827 37.855 2.475 1.00 13.97 348 PHE A O 1
ATOM 2621 N N . GLY A 1 327 ? 40.679 38.522 2.265 1.00 13.94 349 GLY A N 1
ATOM 2622 C CA . GLY A 1 327 ? 40.147 37.497 3.158 1.00 14.02 349 GLY A CA 1
ATOM 2623 C C . GLY A 1 327 ? 39.796 36.236 2.392 1.00 13.92 349 GLY A C 1
ATOM 2624 O O . GLY A 1 327 ? 38.820 36.229 1.631 1.00 14.44 349 GLY A O 1
ATOM 2625 N N . VAL A 1 328 ? 40.585 35.180 2.593 1.00 13.55 350 VAL A N 1
ATOM 2626 C CA . VAL A 1 328 ? 40.394 33.898 1.898 1.00 13.58 350 VAL A CA 1
ATOM 2627 C C . VAL A 1 328 ? 39.396 33.074 2.711 1.00 13.59 350 VAL A C 1
ATOM 2628 O O . VAL A 1 328 ? 39.745 32.362 3.644 1.00 13.61 350 VAL A O 1
ATOM 2632 N N . ILE A 1 329 ? 38.123 33.248 2.355 1.00 14.13 351 ILE A N 1
ATOM 2633 C CA . ILE A 1 329 ? 36.983 32.629 3.022 1.00 14.31 351 ILE A CA 1
ATOM 2634 C C . ILE A 1 329 ? 37.082 31.112 3.161 1.00 14.87 351 ILE A C 1
ATOM 2635 O O . ILE A 1 329 ? 36.870 30.566 4.249 1.00 15.00 351 ILE A O 1
ATOM 2640 N N . ASN A 1 330 ? 37.434 30.437 2.070 1.00 14.93 352 ASN A N 1
ATOM 2641 C CA . ASN A 1 330 ? 37.464 28.976 2.072 1.00 15.34 352 ASN A CA 1
ATOM 2642 C C . ASN A 1 330 ? 38.771 28.329 2.550 1.00 15.55 352 ASN A C 1
ATOM 2643 O O . ASN A 1 330 ? 38.816 27.114 2.713 1.00 16.85 352 ASN A O 1
ATOM 2648 N N . ASN A 1 331 ? 39.812 29.123 2.799 1.00 15.51 353 ASN A N 1
ATOM 2649 C CA . ASN A 1 331 ? 41.095 28.566 3.246 1.00 15.31 353 ASN A CA 1
ATOM 2650 C C . ASN A 1 331 ? 41.665 29.145 4.551 1.00 14.71 353 ASN A C 1
ATOM 2651 O O . ASN A 1 331 ? 42.799 28.858 4.934 1.00 14.27 353 ASN A O 1
ATOM 2656 N N . HIS A 1 332 ? 40.848 29.957 5.219 1.00 14.20 354 HIS A N 1
ATOM 2657 C CA . HIS A 1 332 ? 41.058 30.386 6.603 1.00 13.50 354 HIS A CA 1
ATOM 2658 C C . HIS A 1 332 ? 42.246 31.291 6.940 1.00 13.27 354 HIS A C 1
ATOM 2659 O O . HIS A 1 332 ? 42.861 31.149 7.991 1.00 13.47 354 HIS A O 1
ATOM 2666 N N . TYR A 1 333 ? 42.518 32.265 6.075 1.00 13.13 355 TYR A N 1
ATOM 2667 C CA . TYR A 1 333 ? 43.556 33.264 6.340 1.00 13.39 355 TYR A CA 1
ATOM 2668 C C . TYR A 1 333 ? 43.340 34.559 5.543 1.00 13.24 355 TYR A C 1
ATOM 2669 O O . TYR A 1 333 ? 42.507 34.609 4.636 1.00 13.76 355 TYR A O 1
ATOM 2678 N N . PHE A 1 334 ? 44.076 35.601 5.931 1.00 13.65 356 PHE A N 1
ATOM 2679 C CA . PHE A 1 334 ? 44.133 36.875 5.229 1.00 13.27 356 PHE A CA 1
ATOM 2680 C C . PHE A 1 334 ? 45.543 37.114 4.682 1.00 13.32 356 PHE A C 1
ATOM 2681 O O . PHE A 1 334 ? 46.556 36.796 5.351 1.00 13.53 356 PHE A O 1
ATOM 2697 N N . ARG A 1 336 ? 47.949 40.284 2.754 1.00 13.21 358 ARG A N 1
ATOM 2698 C CA . ARG A 1 336 ? 48.076 41.726 2.718 1.00 13.30 358 ARG A CA 1
ATOM 2699 C C . ARG A 1 336 ? 48.744 42.130 1.419 1.00 13.90 358 ARG A C 1
ATOM 2700 O O . ARG A 1 336 ? 49.702 41.492 0.981 1.00 14.16 358 ARG A O 1
ATOM 2708 N N . SER A 1 337 ? 48.241 43.207 0.824 1.00 13.80 359 SER A N 1
ATOM 2709 C CA . SER A 1 337 ? 48.784 43.743 -0.411 1.00 14.23 359 SER A CA 1
ATOM 2710 C C . SER A 1 337 ? 49.051 45.253 -0.292 1.00 14.25 359 SER A C 1
ATOM 2711 O O . SER A 1 337 ? 48.158 46.010 0.111 1.00 14.32 359 SER A O 1
ATOM 2714 N N . ASP A 1 338 ? 50.265 45.685 -0.632 1.00 13.54 360 ASP A N 1
ATOM 2715 C CA . ASP A 1 338 ? 50.613 47.111 -0.645 1.00 14.05 360 ASP A CA 1
ATOM 2716 C C . ASP A 1 338 ? 50.148 47.774 -1.953 1.00 13.79 360 ASP A C 1
ATOM 2717 O O . ASP A 1 338 ? 50.089 47.127 -2.998 1.00 13.51 360 ASP A O 1
ATOM 2722 N N . TYR A 1 339 ? 49.809 49.059 -1.879 1.00 13.91 361 TYR A N 1
ATOM 2723 C CA . TYR A 1 339 ? 49.333 49.812 -3.046 1.00 13.60 361 TYR A CA 1
ATOM 2724 C C . TYR A 1 339 ? 50.404 50.740 -3.582 1.00 13.42 361 TYR A C 1
ATOM 2725 O O . TYR A 1 339 ? 50.895 51.596 -2.862 1.00 13.19 361 TYR A O 1
ATOM 2734 N N . ASP A 1 340 ? 50.771 50.569 -4.848 1.00 13.75 362 ASP A N 1
ATOM 2735 C CA . ASP A 1 340 ? 51.748 51.449 -5.492 1.00 14.23 362 ASP A CA 1
ATOM 2736 C C . ASP A 1 340 ? 50.980 52.697 -5.901 1.00 15.04 362 ASP A C 1
ATOM 2737 O O . ASP A 1 340 ? 50.157 52.649 -6.816 1.00 14.23 362 ASP A O 1
ATOM 2742 N N . GLU A 1 341 ? 51.261 53.805 -5.223 1.00 16.47 363 GLU A N 1
ATOM 2743 C CA . GLU A 1 341 ? 50.540 55.061 -5.449 1.00 18.05 363 GLU A CA 1
ATOM 2744 C C . GLU A 1 341 ? 50.822 55.760 -6.777 1.00 18.07 363 GLU A C 1
ATOM 2745 O O . GLU A 1 341 ? 50.029 56.602 -7.190 1.00 18.63 363 GLU A O 1
ATOM 2751 N N . ILE A 1 342 ? 51.920 55.415 -7.438 1.00 18.20 364 ILE A N 1
ATOM 2752 C CA . ILE A 1 342 ? 52.250 55.999 -8.742 1.00 18.42 364 ILE A CA 1
ATOM 2753 C C . ILE A 1 342 ? 51.522 55.218 -9.847 1.00 18.29 364 ILE A C 1
ATOM 2754 O O . ILE A 1 342 ? 50.835 55.812 -10.672 1.00 18.73 364 ILE A O 1
ATOM 2759 N N . LYS A 1 343 ? 51.649 53.893 -9.848 1.00 17.90 365 LYS A N 1
ATOM 2760 C CA . LYS A 1 343 ? 50.932 53.035 -10.807 1.00 17.82 365 LYS A CA 1
ATOM 2761 C C . LYS A 1 343 ? 49.434 52.942 -10.517 1.00 17.17 365 LYS A C 1
ATOM 2762 O O . LYS A 1 343 ? 48.659 52.567 -11.387 1.00 16.93 365 LYS A O 1
ATOM 2766 N N . LYS A 1 344 ? 49.048 53.235 -9.280 1.00 16.65 366 LYS A N 1
ATOM 2767 C CA . LYS A 1 344 ? 47.662 53.126 -8.832 1.00 16.79 366 LYS A CA 1
ATOM 2768 C C . LYS A 1 344 ? 47.132 51.688 -8.943 1.00 16.13 366 LYS A C 1
ATOM 2769 O O . LYS A 1 344 ? 46.011 51.447 -9.393 1.00 14.68 366 LYS A O 1
ATOM 2775 N N . GLU A 1 345 ? 47.959 50.740 -8.497 1.00 15.84 367 GLU A N 1
ATOM 2776 C CA . GLU A 1 345 ? 47.634 49.320 -8.499 1.00 15.93 367 GLU A CA 1
ATOM 2777 C C . GLU A 1 345 ? 48.149 48.658 -7.232 1.00 15.35 367 GLU A C 1
ATOM 2778 O O . GLU A 1 345 ? 49.168 49.072 -6.683 1.00 14.72 367 GLU A O 1
ATOM 2784 N N . PHE A 1 346 ? 47.468 47.604 -6.808 1.00 14.94 368 PHE A N 1
ATOM 2785 C CA . PHE A 1 346 ? 47.971 46.764 -5.733 1.00 14.87 368 PHE A CA 1
ATOM 2786 C C . PHE A 1 346 ? 49.077 45.860 -6.299 1.00 15.07 368 PHE A C 1
ATOM 2787 O O . PHE A 1 346 ? 49.101 45.585 -7.506 1.00 14.02 368 PHE A O 1
ATOM 2795 N N . ILE A 1 347 ? 49.990 45.418 -5.434 1.00 15.26 369 ILE A N 1
ATOM 2796 C CA . ILE A 1 347 ? 51.083 44.529 -5.837 1.00 15.72 369 ILE A CA 1
ATOM 2797 C C . ILE A 1 347 ? 50.888 43.147 -5.198 1.00 15.74 369 ILE A C 1
ATOM 2798 O O . ILE A 1 347 ? 50.114 42.998 -4.244 1.00 15.58 369 ILE A O 1
ATOM 2803 N N . THR A 1 348 ? 51.582 42.148 -5.739 1.00 15.82 370 THR A N 1
ATOM 2804 C CA . THR A 1 348 ? 51.484 40.774 -5.275 1.00 16.25 370 THR A CA 1
ATOM 2805 C C . THR A 1 348 ? 51.390 40.695 -3.750 1.00 15.64 370 THR A C 1
ATOM 2806 O O . THR A 1 348 ? 52.257 41.206 -3.047 1.00 15.31 370 THR A O 1
ATOM 2810 N N . PRO A 1 349 ? 50.321 40.065 -3.237 1.00 15.73 371 PRO A N 1
ATOM 2811 C CA . PRO A 1 349 ? 50.131 39.978 -1.788 1.00 15.34 371 PRO A CA 1
ATOM 2812 C C . PRO A 1 349 ? 50.964 38.893 -1.109 1.00 14.87 371 PRO A C 1
ATOM 2813 O O . PRO A 1 349 ? 51.565 38.043 -1.772 1.00 14.91 371 PRO A O 1
ATOM 2817 N N . TYR A 1 350 ? 50.986 38.941 0.217 1.00 14.53 372 TYR A N 1
ATOM 2818 C CA . TYR A 1 350 ? 51.701 37.964 1.025 1.00 14.44 372 TYR A CA 1
ATOM 2819 C C . TYR A 1 350 ? 50.847 37.547 2.226 1.00 13.98 372 TYR A C 1
ATOM 2820 O O . TYR A 1 350 ? 49.959 38.286 2.659 1.00 13.11 372 TYR A O 1
ATOM 2829 N N . ASN A 1 351 ? 51.127 36.357 2.753 1.00 13.03 373 ASN A N 1
ATOM 2830 C CA A ASN A 1 351 ? 50.382 35.840 3.898 0.50 13.33 373 ASN A CA 1
ATOM 2831 C CA B ASN A 1 351 ? 50.414 35.815 3.911 0.50 13.25 373 ASN A CA 1
ATOM 2832 C C . ASN A 1 351 ? 50.561 36.770 5.100 1.00 13.27 373 ASN A C 1
ATOM 2833 O O . ASN A 1 351 ? 51.666 37.169 5.429 1.00 13.10 373 ASN A O 1
ATOM 2842 N N . PHE A 1 352 ? 49.447 37.143 5.727 1.00 13.78 374 PHE A N 1
ATOM 2843 C CA . PHE A 1 352 ? 49.450 38.100 6.846 1.00 13.65 374 PHE A CA 1
ATOM 2844 C C . PHE A 1 352 ? 49.017 37.491 8.187 1.00 13.76 374 PHE A C 1
ATOM 2845 O O . PHE A 1 352 ? 49.823 37.432 9.121 1.00 13.91 374 PHE A O 1
ATOM 2853 N N . VAL A 1 353 ? 47.763 37.054 8.304 1.00 13.36 375 VAL A N 1
ATOM 2854 C CA . VAL A 1 353 ? 47.280 36.429 9.545 1.00 13.47 375 VAL A CA 1
ATOM 2855 C C . VAL A 1 353 ? 46.457 35.185 9.239 1.00 14.13 375 VAL A C 1
ATOM 2856 O O . VAL A 1 353 ? 45.772 35.124 8.223 1.00 14.09 375 VAL A O 1
ATOM 2860 N N . GLY A 1 354 ? 46.532 34.197 10.130 1.00 14.45 376 GLY A N 1
ATOM 2861 C CA . GLY A 1 354 ? 45.824 32.941 9.947 1.00 14.89 376 GLY A CA 1
ATOM 2862 C C . GLY A 1 354 ? 46.721 31.895 9.303 1.00 15.64 376 GLY A C 1
ATOM 2863 O O . GLY A 1 354 ? 47.776 32.225 8.743 1.00 15.84 376 GLY A O 1
ATOM 2864 N N . GLY A 1 355 ? 46.285 30.637 9.380 1.00 16.34 377 GLY A N 1
ATOM 2865 C CA . GLY A 1 355 ? 47.000 29.511 8.806 1.00 17.21 377 GLY A CA 1
ATOM 2866 C C . GLY A 1 355 ? 46.468 29.055 7.461 1.00 17.55 377 GLY A C 1
ATOM 2867 O O . GLY A 1 355 ? 45.322 28.657 7.342 1.00 17.25 377 GLY A O 1
ATOM 2868 N N . TYR A 1 356 ? 47.328 29.146 6.453 1.00 18.71 378 TYR A N 1
ATOM 2869 C CA . TYR A 1 356 ? 47.082 28.673 5.093 1.00 18.96 378 TYR A CA 1
ATOM 2870 C C . T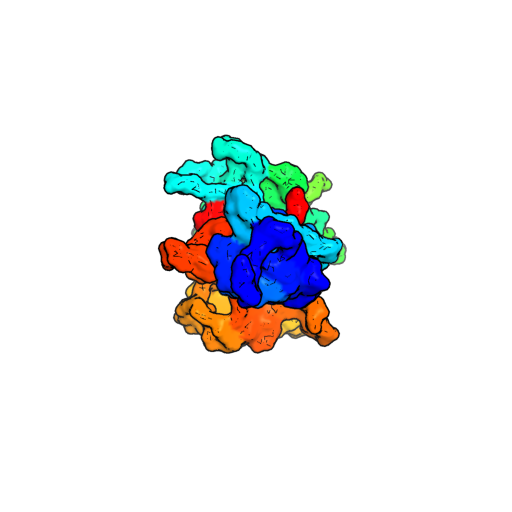YR A 1 356 ? 46.451 27.271 5.088 1.00 18.77 378 TYR A C 1
ATOM 2871 O O . TYR A 1 356 ? 47.111 26.296 5.436 1.00 17.89 378 TYR A O 1
ATOM 2880 N N . LYS A 1 357 ? 45.174 27.187 4.700 1.00 18.00 379 LYS A N 1
ATOM 2881 C CA . LYS A 1 357 ? 44.433 25.915 4.627 1.00 18.10 379 LYS A CA 1
ATOM 2882 C C . LYS A 1 357 ? 44.336 25.172 5.967 1.00 17.62 379 LYS A C 1
ATOM 2883 O O . LYS A 1 357 ? 44.201 23.942 5.993 1.00 17.33 379 LYS A O 1
ATOM 2889 N N . GLN A 1 358 ? 44.391 25.907 7.072 1.00 16.68 380 GLN A N 1
ATOM 2890 C CA . GLN A 1 358 ? 44.325 25.315 8.405 1.00 17.22 380 GLN A CA 1
ATOM 2891 C C . GLN A 1 358 ? 43.287 26.029 9.266 1.00 16.61 380 GLN A C 1
ATOM 2892 O O . GLN A 1 358 ? 43.593 27.023 9.909 1.00 15.90 380 GLN A O 1
ATOM 2898 N N . SER A 1 359 ? 42.060 25.513 9.273 1.00 16.19 381 SER A N 1
ATOM 2899 C CA . SER A 1 359 ? 40.996 26.082 10.089 1.00 16.08 381 SER A CA 1
ATOM 2900 C C . SER A 1 359 ? 41.249 25.874 11.583 1.00 16.06 381 SER A C 1
ATOM 2901 O O . SER A 1 359 ? 41.884 24.899 11.990 1.00 15.71 381 SER A O 1
ATOM 2904 N N . GLY A 1 360 ? 40.745 26.799 12.393 1.00 15.54 382 GLY A N 1
ATOM 2905 C CA . GLY A 1 360 ? 40.851 26.692 13.846 1.00 15.52 382 GLY A CA 1
ATOM 2906 C C . GLY A 1 360 ? 40.364 27.944 14.552 1.00 15.23 382 GLY A C 1
ATOM 2907 O O . GLY A 1 360 ? 39.767 28.822 13.938 1.00 14.75 382 GLY A O 1
ATOM 2908 N N . TYR A 1 361 ? 40.610 27.996 15.856 1.00 15.31 383 TYR A N 1
ATOM 2909 C CA . TYR A 1 361 ? 40.308 29.169 16.662 1.00 15.19 383 TYR A CA 1
ATOM 2910 C C . TYR A 1 361 ? 41.477 29.413 17.615 1.00 15.34 383 TYR A C 1
ATOM 2911 O O . TYR A 1 361 ? 41.660 28.682 18.599 1.00 15.44 383 TYR A O 1
ATOM 2920 N N . ARG A 1 362 ? 42.288 30.423 17.311 1.00 15.33 384 ARG A N 1
ATOM 2921 C CA . ARG A 1 362 ? 43.430 30.755 18.151 1.00 15.24 384 ARG A CA 1
ATOM 2922 C C . ARG A 1 362 ? 43.850 32.191 17.976 1.00 14.85 384 ARG A C 1
ATOM 2923 O O . ARG A 1 362 ? 44.202 32.625 16.868 1.00 14.41 384 ARG A O 1
ATOM 2931 N N . ASP A 1 363 ? 43.797 32.930 19.074 1.00 15.00 385 ASP A N 1
ATOM 2932 C CA . ASP A 1 363 ? 44.301 34.287 19.105 1.00 15.26 385 ASP A CA 1
ATOM 2933 C C . ASP A 1 363 ? 45.814 34.191 19.254 1.00 15.72 385 ASP A C 1
ATOM 2934 O O . ASP A 1 363 ? 46.317 33.533 20.171 1.00 15.83 385 ASP A O 1
ATOM 2939 N N . ASP A 1 364 ? 46.526 34.811 18.317 1.00 16.19 386 ASP A N 1
ATOM 2940 C CA . ASP A 1 364 ? 47.987 34.791 18.283 1.00 16.56 386 ASP A CA 1
ATOM 2941 C C . ASP A 1 364 ? 48.449 35.838 17.246 1.00 16.72 386 ASP A C 1
ATOM 2942 O O . ASP A 1 364 ? 47.626 36.609 16.729 1.00 16.40 386 ASP A O 1
ATOM 2947 N N . VAL A 1 365 ? 49.749 35.858 16.946 1.00 16.55 387 VAL A N 1
ATOM 2948 C CA . VAL A 1 365 ? 50.344 36.816 16.020 1.00 16.72 387 VAL A CA 1
ATOM 2949 C C . VAL A 1 365 ? 50.560 36.200 14.649 1.00 16.19 387 VAL A C 1
ATOM 2950 O O . VAL A 1 365 ? 51.022 35.059 14.530 1.00 15.61 387 VAL A O 1
ATOM 2954 N N . GLY A 1 366 ? 50.257 36.968 13.611 1.00 15.40 388 GLY A N 1
ATOM 2955 C CA . GLY A 1 366 ? 50.498 36.547 12.233 1.00 15.45 388 GLY A CA 1
ATOM 2956 C C . GLY A 1 366 ? 49.941 35.194 11.821 1.00 15.53 388 GLY A C 1
ATOM 2957 O O . GLY A 1 366 ? 48.776 34.882 12.100 1.00 15.06 388 GLY A O 1
ATOM 2958 N N . THR A 1 367 ? 50.784 34.386 11.173 1.00 15.70 389 THR A N 1
ATOM 2959 C CA . THR A 1 367 ? 50.387 33.066 10.667 1.00 15.66 389 THR A CA 1
ATOM 2960 C C . THR A 1 367 ? 50.254 31.974 11.744 1.00 15.58 389 THR A C 1
ATOM 2961 O O . THR A 1 367 ? 50.023 30.806 11.415 1.00 16.10 389 THR A O 1
ATOM 2965 N N A GLU A 1 368 ? 50.431 32.346 13.014 0.50 15.69 390 GLU A N 1
ATOM 2966 N N B GLU A 1 368 ? 50.408 32.341 13.012 0.50 15.53 390 GLU A N 1
ATOM 2967 C CA A GLU A 1 368 ? 50.203 31.429 14.134 0.50 15.89 390 GLU A CA 1
ATOM 2968 C CA B GLU A 1 368 ? 50.163 31.401 14.101 0.50 15.59 390 GLU A CA 1
ATOM 2969 C C A GLU A 1 368 ? 48.742 31.535 14.609 0.50 15.57 390 GLU A C 1
ATOM 2970 C C B GLU A 1 368 ? 48.719 31.517 14.585 0.50 15.40 390 GLU A C 1
ATOM 2971 O O A GLU A 1 368 ? 48.260 30.676 15.341 0.50 15.55 390 GLU A O 1
ATOM 2972 O O B GLU A 1 368 ? 48.223 30.644 15.294 0.50 15.37 390 GLU A O 1
ATOM 2983 N N . ALA A 1 369 ? 48.046 32.598 14.200 1.00 15.35 391 ALA A N 1
ATOM 2984 C CA . ALA A 1 369 ? 46.637 32.773 14.542 1.00 15.05 391 ALA A CA 1
ATOM 2985 C C . ALA A 1 369 ? 45.839 31.751 13.728 1.00 15.00 391 ALA A C 1
ATOM 2986 O O . ALA A 1 369 ? 46.297 31.270 12.671 1.00 14.58 391 ALA A O 1
ATOM 2988 N N . ARG A 1 370 ? 44.667 31.392 14.234 1.00 14.71 392 ARG A N 1
ATOM 2989 C CA . ARG A 1 370 ? 43.780 30.487 13.544 1.00 14.65 392 ARG A CA 1
ATOM 2990 C C . ARG A 1 370 ? 42.369 31.067 13.516 1.00 14.41 392 ARG A C 1
ATOM 2991 O O . ARG A 1 370 ? 41.918 31.658 14.493 1.00 14.46 392 ARG A O 1
ATOM 3007 N N . ASN A 1 372 ? 38.318 30.480 11.073 1.00 13.40 394 ASN A N 1
ATOM 3008 C CA . ASN A 1 372 ? 37.547 29.473 10.374 1.00 13.46 394 ASN A CA 1
ATOM 3009 C C . ASN A 1 372 ? 36.421 30.128 9.565 1.00 13.66 394 ASN A C 1
ATOM 3010 O O . ASN A 1 372 ? 35.377 30.481 10.113 1.00 13.60 394 ASN A O 1
ATOM 3015 N N . ASN A 1 373 ? 36.658 30.236 8.256 1.00 13.74 395 ASN A N 1
ATOM 3016 C CA A ASN A 1 373 ? 35.731 30.897 7.319 0.50 13.56 395 ASN A CA 1
ATOM 3017 C CA B ASN A 1 373 ? 35.757 30.887 7.312 0.50 13.92 395 ASN A CA 1
ATOM 3018 C C . ASN A 1 373 ? 35.615 32.389 7.640 1.00 13.76 395 ASN A C 1
ATOM 3019 O O . ASN A 1 373 ? 34.536 32.867 8.043 1.00 13.52 395 ASN A O 1
ATOM 3028 N N . PRO A 1 374 ? 36.721 33.144 7.487 1.00 13.82 396 PRO A N 1
ATOM 3029 C CA . PRO A 1 374 ? 36.678 34.587 7.737 1.00 14.38 396 PRO A CA 1
ATOM 3030 C C . PRO A 1 374 ? 35.854 35.284 6.653 1.00 14.38 396 PRO A C 1
ATOM 3031 O O . PRO A 1 374 ? 36.086 35.053 5.451 1.00 14.62 396 PRO A O 1
ATOM 3035 N N . CYS A 1 375 ? 34.892 36.099 7.077 1.00 14.58 397 CYS A N 1
ATOM 3036 C CA . CYS A 1 375 ? 34.001 36.793 6.146 1.00 14.42 397 CYS A CA 1
ATOM 3037 C C . CYS A 1 375 ? 34.218 38.318 6.187 1.00 14.25 397 CYS A C 1
ATOM 3038 O O . CYS A 1 375 ? 35.368 38.765 6.212 1.00 14.38 397 CYS A O 1
ATOM 3041 N N . GLN A 1 376 ? 33.154 39.115 6.237 1.00 12.97 398 GLN A N 1
ATOM 3042 C CA . GLN A 1 376 ? 33.299 40.553 6.047 1.00 13.21 398 GLN A CA 1
ATOM 3043 C C . GLN A 1 376 ? 34.136 41.236 7.117 1.00 12.63 398 GLN A C 1
ATOM 3044 O O . GLN A 1 376 ? 34.029 40.916 8.295 1.00 13.38 398 GLN A O 1
ATOM 3050 N N . GLY A 1 377 ? 34.934 42.205 6.682 1.00 12.73 399 GLY A N 1
ATOM 3051 C CA . GLY A 1 377 ? 35.803 42.963 7.557 1.00 12.87 399 GLY A CA 1
ATOM 3052 C C . GLY A 1 377 ? 35.704 44.454 7.319 1.00 12.81 399 GLY A C 1
ATOM 3053 O O . GLY A 1 377 ? 35.356 44.890 6.227 1.00 13.19 399 GLY A O 1
ATOM 3054 N N . VAL A 1 378 ? 36.042 45.226 8.346 1.00 13.04 400 VAL A N 1
ATOM 3055 C CA . VAL A 1 378 ? 36.009 46.675 8.285 1.00 13.97 400 VAL A CA 1
ATOM 3056 C C . VAL A 1 378 ? 37.175 47.292 9.046 1.00 13.48 400 VAL A C 1
ATOM 3057 O O . VAL A 1 378 ? 37.676 46.714 10.006 1.00 13.32 400 VAL A O 1
ATOM 3061 N N . PHE A 1 379 ? 37.627 48.455 8.588 1.00 13.38 401 PHE A N 1
ATOM 3062 C CA . PHE A 1 379 ? 38.668 49.201 9.293 1.00 13.81 401 PHE A CA 1
ATOM 3063 C C . PHE A 1 379 ? 38.028 50.209 10.247 1.00 14.49 401 PHE A C 1
ATOM 3064 O O . PHE A 1 379 ? 37.071 50.888 9.887 1.00 14.17 401 PHE A O 1
ATOM 3072 N N . VAL A 1 380 ? 38.559 50.290 11.460 1.00 15.15 402 VAL A N 1
ATOM 3073 C CA . VAL A 1 380 ? 38.010 51.154 12.503 1.00 15.61 402 VAL A CA 1
ATOM 3074 C C . VAL A 1 380 ? 39.098 51.971 13.171 1.00 17.11 402 VAL A C 1
ATOM 3075 O O . VAL A 1 380 ? 40.108 51.443 13.614 1.00 16.83 402 VAL A O 1
ATOM 3079 N N . LYS A 1 381 ? 38.867 53.273 13.260 1.00 18.80 403 LYS A N 1
ATOM 3080 C CA . LYS A 1 381 ? 39.825 54.170 13.865 1.00 20.19 403 LYS A CA 1
ATOM 3081 C C . LYS A 1 381 ? 40.001 53.869 15.352 1.00 20.51 403 LYS A C 1
ATOM 3082 O O . LYS A 1 381 ? 39.033 53.624 16.072 1.00 20.54 403 LYS A O 1
ATOM 3088 N N . ASN A 1 382 ? 41.261 53.810 15.758 1.00 21.01 404 ASN A N 1
ATOM 3089 C CA . ASN A 1 382 ? 41.651 53.620 17.137 1.00 21.78 404 ASN A CA 1
ATOM 3090 C C . ASN A 1 382 ? 42.240 54.959 17.615 1.00 22.83 404 ASN A C 1
ATOM 3091 O O . ASN A 1 382 ? 43.324 55.338 17.169 1.00 22.94 404 ASN A O 1
ATOM 3096 N N . PRO A 1 383 ? 41.532 55.674 18.507 1.00 24.14 405 PRO A N 1
ATOM 3097 C CA . PRO A 1 383 ? 42.030 56.967 19.013 1.00 25.20 405 PRO A CA 1
ATOM 3098 C C . PRO A 1 383 ? 43.378 56.909 19.733 1.00 26.06 405 PRO A C 1
ATOM 3099 O O . PRO A 1 383 ? 44.030 57.944 19.872 1.00 26.98 405 PRO A O 1
ATOM 3103 N N . ASP A 1 384 ? 43.793 55.732 20.194 1.00 26.65 406 ASP A N 1
ATOM 3104 C CA . ASP A 1 384 ? 45.091 55.582 20.845 1.00 27.28 406 ASP A CA 1
ATOM 3105 C C . ASP A 1 384 ? 46.257 55.629 19.853 1.00 27.37 406 ASP A C 1
ATOM 3106 O O . ASP A 1 384 ? 47.393 55.828 20.264 1.00 27.25 406 ASP A O 1
ATOM 3111 N N . TYR A 1 385 ? 45.998 55.436 18.559 1.00 27.47 407 TYR A N 1
ATOM 3112 C CA . TYR A 1 385 ? 47.080 55.482 17.570 1.00 27.81 407 TYR A CA 1
ATOM 3113 C C . TYR A 1 385 ? 47.333 56.922 17.156 1.00 28.63 407 TYR A C 1
ATOM 3114 O O . TYR A 1 385 ? 46.394 57.635 16.828 1.00 29.15 407 TYR A O 1
ATOM 3123 N N . THR A 1 386 ? 48.600 57.333 17.152 1.00 29.81 408 THR A N 1
ATOM 3124 C CA . THR A 1 386 ? 48.977 58.720 16.842 1.00 30.60 408 THR A CA 1
ATOM 3125 C C . THR A 1 386 ? 49.829 58.913 15.577 1.00 31.10 408 THR A C 1
ATOM 3126 O O . THR A 1 386 ? 49.971 60.043 15.108 1.00 32.13 408 THR A O 1
ATOM 3130 N N . GLY A 1 387 ? 50.402 57.843 15.031 1.00 31.13 409 GLY A N 1
ATOM 3131 C CA . GLY A 1 387 ? 51.236 57.952 13.824 1.00 30.95 409 GLY A CA 1
ATOM 3132 C C . GLY A 1 387 ? 50.422 57.984 12.543 1.00 30.67 409 GLY A C 1
ATOM 3133 O O . GLY A 1 387 ? 49.267 58.420 12.540 1.00 30.89 409 GLY A O 1
ATOM 3134 N N . GLU A 1 388 ? 51.026 57.532 11.446 1.00 30.31 410 GLU A N 1
ATOM 3135 C CA . GLU A 1 388 ? 50.320 57.470 10.159 1.00 30.11 410 GLU A CA 1
ATOM 3136 C C . GLU A 1 388 ? 49.299 56.339 10.087 1.00 28.59 410 GLU A C 1
ATOM 3137 O O . GLU A 1 388 ? 48.384 56.401 9.281 1.00 28.84 410 GLU A O 1
ATOM 3143 N N . GLU A 1 389 ? 49.459 55.306 10.909 1.00 26.81 411 GLU A N 1
ATOM 3144 C CA . GLU A 1 389 ? 48.507 54.202 10.933 1.00 25.15 411 GLU A CA 1
ATOM 3145 C C . GLU A 1 389 ? 47.499 54.464 12.048 1.00 24.29 411 GLU A C 1
ATOM 3146 O O . GLU A 1 389 ? 47.845 54.363 13.225 1.00 24.74 411 GLU A O 1
ATOM 3152 N N . GLU A 1 390 ? 46.257 54.783 11.682 1.00 22.53 412 GLU A N 1
ATOM 3153 C CA . GLU A 1 390 ? 45.221 55.129 12.666 1.00 21.41 412 GLU A CA 1
ATOM 3154 C C . GLU A 1 390 ? 44.104 54.107 12.842 1.00 19.83 412 GLU A C 1
ATOM 3155 O O . GLU A 1 390 ? 43.158 54.365 13.584 1.00 19.74 412 GLU A O 1
ATOM 3161 N N . TYR A 1 391 ? 44.221 52.944 12.205 1.00 17.96 413 TYR A N 1
ATOM 3162 C CA . TYR A 1 391 ? 43.148 51.963 12.226 1.00 17.00 413 TYR A CA 1
ATOM 3163 C C . TYR A 1 391 ? 43.520 50.547 12.623 1.00 16.27 413 TYR A C 1
ATOM 3164 O O . TYR A 1 391 ? 44.647 50.094 12.418 1.00 16.81 413 TYR A O 1
ATOM 3173 N N . ASP A 1 392 ? 42.520 49.868 13.187 1.00 15.35 414 ASP A N 1
ATOM 3174 C CA . ASP A 1 392 ? 42.537 48.432 13.420 1.00 14.63 414 ASP A CA 1
ATOM 3175 C C . ASP A 1 392 ? 41.532 47.846 12.432 1.00 14.11 414 ASP A C 1
ATOM 3176 O O . ASP A 1 392 ? 40.766 48.580 11.794 1.00 14.06 414 ASP A O 1
ATOM 3181 N N . PHE A 1 393 ? 41.533 46.523 12.316 1.00 13.58 415 PHE A N 1
ATOM 3182 C CA . PHE A 1 393 ? 40.656 45.803 11.401 1.00 13.81 415 PHE A CA 1
ATOM 3183 C C . PHE A 1 393 ? 39.835 44.786 12.203 1.00 13.91 415 PHE A C 1
ATOM 3184 O O . PHE A 1 393 ? 40.373 44.108 13.084 1.00 14.62 415 PHE A O 1
ATOM 3192 N N . TYR A 1 394 ? 38.538 44.720 11.926 1.00 13.29 416 TYR A N 1
ATOM 3193 C CA . TYR A 1 394 ? 37.608 43.833 12.614 1.00 13.64 416 TYR A CA 1
ATOM 3194 C C . TYR A 1 394 ? 36.905 42.992 11.566 1.00 13.69 416 TYR A C 1
ATOM 3195 O O . TYR A 1 394 ? 36.540 43.523 10.522 1.00 13.83 416 TYR A O 1
ATOM 3204 N N . PHE A 1 395 ? 36.738 41.695 11.821 1.00 13.65 417 PHE A N 1
ATOM 3205 C CA . PHE A 1 395 ? 36.061 40.820 10.855 1.00 13.48 417 PHE A CA 1
ATOM 3206 C C . PHE A 1 395 ? 35.241 39.750 11.550 1.00 13.65 417 PHE A C 1
ATOM 3207 O O . PHE A 1 395 ? 35.523 39.376 12.694 1.00 14.10 417 PHE A O 1
ATOM 3215 N N . VAL A 1 396 ? 34.193 39.288 10.872 1.00 13.47 418 VAL A N 1
ATOM 3216 C CA . VAL A 1 396 ? 33.366 38.219 11.407 1.00 12.90 418 VAL A CA 1
ATOM 3217 C C . VAL A 1 396 ? 33.998 36.880 10.976 1.00 12.85 418 VAL A C 1
ATOM 3218 O O . VAL A 1 396 ? 34.220 36.649 9.793 1.00 12.82 418 VAL A O 1
ATOM 3222 N N . ASP A 1 397 ? 34.311 36.054 11.976 1.00 12.70 419 ASP A N 1
ATOM 3223 C CA . ASP A 1 397 ? 34.972 34.739 11.819 1.00 13.05 419 ASP A CA 1
ATOM 3224 C C . ASP A 1 397 ? 33.820 33.757 11.901 1.00 12.77 419 ASP A C 1
ATOM 3225 O O . ASP A 1 397 ? 33.417 33.342 12.985 1.00 12.75 419 ASP A O 1
ATOM 3230 N N . ARG A 1 398 ? 33.301 33.379 10.739 1.00 12.97 420 ARG A N 1
ATOM 3231 C CA . ARG A 1 398 ? 31.976 32.728 10.670 1.00 13.81 420 ARG A CA 1
ATOM 3232 C C . ARG A 1 398 ? 31.768 31.498 11.527 1.00 13.86 420 ARG A C 1
ATOM 3233 O O . ARG A 1 398 ? 30.819 31.465 12.312 1.00 13.60 420 ARG A O 1
ATOM 3241 N N . LEU A 1 399 ? 32.646 30.503 11.394 1.00 13.87 421 LEU A N 1
ATOM 3242 C CA . LEU A 1 399 ? 32.460 29.245 12.109 1.00 14.06 421 LEU A CA 1
ATOM 3243 C C . LEU A 1 399 ? 32.995 29.272 13.538 1.00 14.05 421 LEU A C 1
ATOM 3244 O O . LEU A 1 399 ? 32.919 28.269 14.246 1.00 13.56 421 LEU A O 1
ATOM 3249 N N . ASN A 1 400 ? 33.533 30.415 13.950 1.00 13.44 422 ASN A N 1
ATOM 3250 C CA . ASN A 1 400 ? 33.931 30.618 15.347 1.00 13.65 422 ASN A CA 1
ATOM 3251 C C . ASN A 1 400 ? 32.955 31.548 16.085 1.00 13.43 422 ASN A C 1
ATOM 3252 O O . ASN A 1 400 ? 33.196 31.903 17.230 1.00 13.59 422 ASN A O 1
ATOM 3257 N N . PHE A 1 401 ? 31.871 31.943 15.419 1.00 13.57 423 PHE A N 1
ATOM 3258 C CA . PHE A 1 401 ? 30.777 32.685 16.050 1.00 13.78 423 PHE A CA 1
ATOM 3259 C C . PHE A 1 401 ? 31.200 33.955 16.798 1.00 13.60 423 PHE A C 1
ATOM 3260 O O . PHE A 1 401 ? 30.702 34.238 17.899 1.00 13.51 423 PHE A O 1
ATOM 3268 N N . CYS A 1 402 ? 32.098 34.730 16.203 1.00 13.97 424 CYS A N 1
ATOM 3269 C CA . CYS A 1 402 ? 32.586 35.939 16.856 1.00 13.88 424 CYS A CA 1
ATOM 3270 C C . CYS A 1 402 ? 33.147 36.986 15.891 1.00 13.40 424 CYS A C 1
ATOM 3271 O O . CYS A 1 402 ? 33.350 36.726 14.703 1.00 12.66 424 CYS A O 1
ATOM 3274 N N . VAL A 1 403 ? 33.354 38.178 16.436 1.00 13.09 425 VAL A N 1
ATOM 3275 C CA . VAL A 1 403 ? 34.031 39.266 15.755 1.00 12.98 425 VAL A CA 1
ATOM 3276 C C . VAL A 1 403 ? 35.472 39.251 16.287 1.00 12.84 425 VAL A C 1
ATOM 3277 O O . VAL A 1 403 ? 35.680 39.252 17.515 1.00 13.70 425 VAL A O 1
ATOM 3281 N N . ARG A 1 404 ? 36.452 39.186 15.389 1.00 12.65 426 ARG A N 1
ATOM 3282 C CA . ARG A 1 404 ? 37.883 39.223 15.755 1.00 13.18 426 ARG A CA 1
ATOM 3283 C C . ARG A 1 404 ? 38.463 40.594 15.381 1.00 13.11 426 ARG A C 1
ATOM 3284 O O . ARG A 1 404 ? 37.913 41.306 14.519 1.00 13.39 426 ARG A O 1
ATOM 3292 N N . LYS A 1 405 ? 39.575 40.948 16.025 1.00 13.44 427 LYS A N 1
ATOM 3293 C CA . LYS A 1 405 ? 40.295 42.191 15.807 1.00 13.45 427 LYS A CA 1
ATOM 3294 C C . LYS A 1 405 ? 41.717 41.864 15.351 1.00 13.94 427 LYS A C 1
ATOM 3295 O O . LYS A 1 405 ? 42.329 40.928 15.867 1.00 13.62 427 LYS A O 1
ATOM 3301 N N . VAL A 1 406 ? 42.213 42.628 14.381 1.00 14.02 428 VAL A N 1
ATOM 3302 C CA . VAL A 1 406 ? 43.555 42.470 13.833 1.00 13.82 428 VAL A CA 1
ATOM 3303 C C . VAL A 1 406 ? 44.262 43.822 13.854 1.00 14.00 428 VAL A C 1
ATOM 3304 O O . VAL A 1 406 ? 43.817 44.773 13.189 1.00 13.04 428 VAL A O 1
ATOM 3308 N N . THR A 1 407 ? 45.349 43.923 14.619 1.00 14.31 429 THR A N 1
ATOM 3309 C CA . THR A 1 407 ? 46.129 45.146 14.651 1.00 14.87 429 THR A CA 1
ATOM 3310 C C . THR A 1 407 ? 46.982 45.196 13.380 1.00 15.39 429 THR A C 1
ATOM 3311 O O . THR A 1 407 ? 47.180 44.174 12.732 1.00 16.47 429 THR A O 1
ATOM 3315 N N . PRO A 1 408 ? 47.487 46.379 13.013 1.00 15.73 430 PRO A N 1
ATOM 3316 C CA . PRO A 1 408 ? 48.321 46.504 11.813 1.00 16.08 430 PRO A CA 1
ATOM 3317 C C . PRO A 1 408 ? 49.563 45.608 11.839 1.00 16.22 430 PRO A C 1
ATOM 3318 O O . PRO A 1 408 ? 50.035 45.203 10.787 1.00 16.28 430 PRO A O 1
ATOM 3322 N N . GLU A 1 409 ? 50.043 45.293 13.039 1.00 16.39 431 GLU A N 1
ATOM 3323 C CA . GLU A 1 409 ? 51.215 44.439 13.249 1.00 17.04 431 GLU A CA 1
ATOM 3324 C C . GLU A 1 409 ? 50.895 42.949 13.098 1.00 16.52 431 GLU A C 1
ATOM 3325 O O . GLU A 1 409 ? 51.805 42.113 13.075 1.00 16.85 431 GLU A O 1
ATOM 3331 N N . GLY A 1 410 ? 49.610 42.610 13.019 1.00 15.99 432 GLY A N 1
ATOM 3332 C CA . GLY A 1 410 ? 49.175 41.232 12.846 1.00 15.95 432 GLY A CA 1
ATOM 3333 C C . GLY A 1 410 ? 48.770 40.484 14.103 1.00 15.46 432 GLY A C 1
ATOM 3334 O O . GLY A 1 410 ? 48.668 39.259 14.084 1.00 16.39 432 GLY A O 1
ATOM 3335 N N . ILE A 1 411 ? 48.537 41.189 15.203 1.00 14.87 433 ILE A N 1
ATOM 3336 C CA . ILE A 1 411 ? 48.049 40.521 16.406 1.00 14.87 433 ILE A CA 1
ATOM 3337 C C . ILE A 1 411 ? 46.523 40.331 16.282 1.00 14.29 433 ILE A C 1
ATOM 3338 O O . ILE A 1 411 ? 45.783 41.304 16.096 1.00 14.13 433 ILE A O 1
ATOM 3343 N N . VAL A 1 412 ? 46.082 39.076 16.358 1.00 14.00 434 VAL A N 1
ATOM 3344 C CA . VAL A 1 412 ? 44.675 38.730 16.273 1.00 13.53 434 VAL A CA 1
ATOM 3345 C C . VAL A 1 412 ? 44.117 38.434 17.665 1.00 13.77 434 VAL A C 1
ATOM 3346 O O . VAL A 1 412 ? 44.690 37.655 18.429 1.00 12.75 434 VAL A O 1
ATOM 3350 N N . SER A 1 413 ? 42.984 39.065 17.974 1.00 13.97 435 SER A N 1
ATOM 3351 C CA . SER A 1 413 ? 42.287 38.864 19.242 1.00 14.39 435 SER A CA 1
ATOM 3352 C C . SER A 1 413 ? 40.785 38.647 18.985 1.00 14.45 435 SER A C 1
ATOM 3353 O O . SER A 1 413 ? 40.331 38.684 17.831 1.00 14.53 435 SER A O 1
ATOM 3356 N N . THR A 1 414 ? 40.035 38.382 20.052 1.00 14.14 436 THR A N 1
ATOM 3357 C CA . THR A 1 414 ? 38.598 38.186 19.948 1.00 14.32 436 THR A CA 1
ATOM 3358 C C . THR A 1 414 ? 37.950 39.401 20.586 1.00 14.74 436 THR A C 1
ATOM 3359 O O . THR A 1 414 ? 38.209 39.701 21.756 1.00 15.40 436 THR A O 1
ATOM 3363 N N . TYR A 1 415 ? 37.122 40.106 19.811 1.00 14.64 437 TYR A N 1
ATOM 3364 C CA . TYR A 1 415 ? 36.489 41.353 20.261 1.00 14.26 437 TYR A CA 1
ATOM 3365 C C . TYR A 1 415 ? 35.128 41.157 20.903 1.00 14.12 437 TYR A C 1
ATOM 3366 O O . TYR A 1 415 ? 34.842 41.749 21.958 1.00 13.86 437 TYR A O 1
ATOM 3375 N N . ALA A 1 416 ? 34.294 40.324 20.277 1.00 13.93 438 ALA A N 1
ATOM 3376 C CA . ALA A 1 416 ? 32.930 40.114 20.735 1.00 13.95 438 ALA A CA 1
ATOM 3377 C C . ALA A 1 416 ? 32.445 38.722 20.372 1.00 14.18 438 ALA A C 1
ATOM 3378 O O . ALA A 1 416 ? 32.695 38.227 19.262 1.00 14.21 438 ALA A O 1
ATOM 3380 N N . GLY A 1 417 ? 31.739 38.104 21.310 1.00 14.22 439 GLY A N 1
ATOM 3381 C CA . GLY A 1 417 ? 31.174 36.774 21.124 1.00 14.35 439 GLY A CA 1
ATOM 3382 C C . GLY A 1 417 ? 31.823 35.732 22.011 1.00 14.77 439 GLY A C 1
ATOM 3383 O O . GLY A 1 417 ? 32.772 36.036 22.757 1.00 14.68 439 GLY A O 1
ATOM 3384 N N . ARG A 1 418 ? 31.272 34.525 21.949 1.00 14.86 440 ARG A N 1
ATOM 3385 C CA . ARG A 1 418 ? 31.738 33.367 22.715 1.00 15.91 440 ARG A CA 1
ATOM 3386 C C . ARG A 1 418 ? 31.723 33.648 24.230 1.00 16.40 440 ARG A C 1
ATOM 3387 O O . ARG A 1 418 ? 32.636 33.237 24.957 1.00 16.52 440 ARG A O 1
ATOM 3395 N N . GLY A 1 419 ? 30.670 34.339 24.680 1.00 16.49 441 GLY A N 1
ATOM 3396 C CA . GLY A 1 419 ? 30.477 34.702 26.077 1.00 16.90 441 GLY A CA 1
ATOM 3397 C C . GLY A 1 419 ? 30.876 33.602 27.051 1.00 17.56 441 GLY A C 1
ATOM 3398 O O . GLY A 1 419 ? 30.318 32.491 27.026 1.00 17.60 441 GLY A O 1
ATOM 3399 N N . ALA A 1 420 ? 31.828 33.927 27.918 1.00 18.52 442 ALA A N 1
ATOM 3400 C CA . ALA A 1 420 ? 32.363 32.955 28.889 1.00 19.04 442 ALA A CA 1
ATOM 3401 C C . ALA A 1 420 ? 31.302 32.316 29.771 1.00 19.50 442 ALA A C 1
ATOM 3402 O O . ALA A 1 420 ? 31.219 31.089 29.865 1.00 19.93 442 ALA A O 1
ATOM 3404 N N . SER A 1 421 ? 30.468 33.140 30.401 1.00 19.46 443 SER A N 1
ATOM 3405 C CA A SER A 1 421 ? 29.443 32.652 31.321 0.50 19.47 443 SER A CA 1
ATOM 3406 C CA B SER A 1 421 ? 29.457 32.631 31.326 0.50 19.29 443 SER A CA 1
ATOM 3407 C C . SER A 1 421 ? 28.320 31.892 30.636 1.00 19.19 443 SER A C 1
ATOM 3408 O O . SER A 1 421 ? 27.802 30.906 31.172 1.00 19.04 443 SER A O 1
ATOM 3413 N N . THR A 1 422 ? 27.923 32.354 29.455 1.00 17.93 444 THR A N 1
ATOM 3414 C CA . THR A 1 422 ? 26.820 31.714 28.767 1.00 17.73 444 THR A CA 1
ATOM 3415 C C . THR A 1 422 ? 27.243 30.392 28.110 1.00 17.60 444 THR A C 1
ATOM 3416 O O . THR A 1 422 ? 26.479 29.445 28.102 1.00 17.88 444 THR A O 1
ATOM 3420 N N A SER A 1 423 ? 28.464 30.346 27.590 0.50 17.98 445 SER A N 1
ATOM 3421 N N B SER A 1 423 ? 28.455 30.328 27.584 0.50 18.37 445 SER A N 1
ATOM 3422 C CA A SER A 1 423 ? 28.989 29.118 26.982 0.50 18.26 445 SER A CA 1
ATOM 3423 C CA B SER A 1 423 ? 28.952 29.078 27.007 0.50 18.96 445 SER A CA 1
ATOM 3424 C C A SER A 1 423 ? 29.220 28.006 28.025 0.50 18.46 445 SER A C 1
ATOM 3425 C C B SER A 1 423 ? 28.934 27.935 28.045 0.50 19.17 445 SER A C 1
ATOM 3426 O O A SER A 1 423 ? 29.461 26.864 27.660 0.50 18.18 445 SER A O 1
ATOM 3427 O O B SER A 1 423 ? 28.576 26.801 27.740 0.50 18.70 445 SER A O 1
ATOM 3432 N N A LEU A 1 424 ? 29.141 28.344 29.315 0.50 18.74 446 LEU A N 1
ATOM 3433 N N B LEU A 1 424 ? 29.282 28.262 29.285 0.50 19.65 446 LEU A N 1
ATOM 3434 C CA A LEU A 1 424 ? 29.272 27.357 30.385 0.50 18.62 446 LEU A CA 1
ATOM 3435 C CA B LEU A 1 424 ? 29.325 27.271 30.358 0.50 19.66 446 LEU A CA 1
ATOM 3436 C C A LEU A 1 424 ? 27.918 26.734 30.679 0.50 19.40 446 LEU A C 1
ATOM 3437 C C B LEU A 1 424 ? 27.925 26.732 30.747 0.50 19.99 446 LEU A C 1
ATOM 3438 O O A LEU A 1 424 ? 27.787 25.518 30.852 0.50 19.37 446 LEU A O 1
ATOM 3439 O O B LEU A 1 424 ? 27.776 25.543 31.048 0.50 19.91 446 LEU A O 1
ATOM 3448 N N . ALA A 1 425 ? 26.905 27.586 30.739 1.00 19.68 447 ALA A N 1
ATOM 3449 C CA . ALA A 1 425 ? 25.548 27.140 31.028 1.00 19.80 447 ALA A CA 1
ATOM 3450 C C . ALA A 1 425 ? 25.095 26.036 30.104 1.00 19.39 447 ALA A C 1
ATOM 3451 O O . ALA A 1 425 ? 24.492 25.076 30.569 1.00 19.65 447 ALA A O 1
ATOM 3453 N N . ASP A 1 426 ? 25.366 26.167 28.800 1.00 18.32 448 ASP A N 1
ATOM 3454 C CA . ASP A 1 426 ? 24.864 25.173 27.870 1.00 17.49 448 ASP A CA 1
ATOM 3455 C C . ASP A 1 426 ? 25.925 24.387 27.077 1.00 16.56 448 ASP A C 1
ATOM 3456 O O . ASP A 1 426 ? 25.564 23.484 26.347 1.00 16.23 448 ASP A O 1
ATOM 3461 N N . GLY A 1 427 ? 27.200 24.734 27.233 1.00 15.98 449 GLY A N 1
ATOM 3462 C CA . GLY A 1 427 ? 28.298 24.013 26.569 1.00 16.08 449 GLY A CA 1
ATOM 3463 C C . GLY A 1 427 ? 28.551 24.397 25.121 1.00 16.05 449 GLY A C 1
ATOM 3464 O O . GLY A 1 427 ? 29.360 23.767 24.445 1.00 15.87 449 GLY A O 1
ATOM 3465 N N . ASN A 1 428 ? 27.869 25.437 24.642 1.00 15.56 450 ASN A N 1
ATOM 3466 C CA . ASN A 1 428 ? 27.990 25.872 23.251 1.00 15.52 450 ASN A CA 1
ATOM 3467 C C . ASN A 1 428 ? 28.719 27.180 23.133 1.00 15.34 450 ASN A C 1
ATOM 3468 O O . ASN A 1 428 ? 28.440 28.107 23.903 1.00 15.38 450 ASN A O 1
ATOM 3473 N N . GLN A 1 429 ? 29.618 27.285 22.156 1.00 14.80 451 GLN A N 1
ATOM 3474 C CA . GLN A 1 429 ? 30.307 28.553 21.893 1.00 14.50 451 GLN A CA 1
ATOM 3475 C C . GLN A 1 429 ? 29.414 29.533 21.094 1.00 14.22 451 GLN A C 1
ATOM 3476 O O . GLN A 1 429 ? 29.716 30.730 21.007 1.00 13.88 451 GLN A O 1
ATOM 3482 N N . TRP A 1 430 ? 28.344 29.005 20.506 1.00 14.01 452 TRP A N 1
ATOM 3483 C CA . TRP A 1 430 ? 27.374 29.790 19.753 1.00 13.95 452 TRP A CA 1
ATOM 3484 C C . TRP A 1 430 ? 26.144 30.034 20.614 1.00 13.53 452 TRP A C 1
ATOM 3485 O O . TRP A 1 430 ? 25.894 29.313 21.581 1.00 13.09 452 TRP A O 1
ATOM 3496 N N . GLY A 1 431 ? 25.387 31.061 20.255 1.00 13.05 453 GLY A N 1
ATOM 3497 C CA . GLY A 1 431 ? 24.178 31.421 20.982 1.00 12.50 453 GLY A CA 1
ATOM 3498 C C . GLY A 1 431 ? 23.551 32.713 20.473 1.00 12.69 453 GLY A C 1
ATOM 3499 O O . GLY A 1 431 ? 23.928 33.237 19.408 1.00 11.23 453 GLY A O 1
ATOM 3500 N N . THR A 1 432 ? 22.585 33.221 21.237 1.00 12.60 454 THR A N 1
ATOM 3501 C CA . THR A 1 432 ? 21.856 34.426 20.858 1.00 12.37 454 THR A CA 1
ATOM 3502 C C . THR A 1 432 ? 21.932 35.537 21.900 1.00 12.67 454 THR A C 1
ATOM 3503 O O . THR A 1 432 ? 21.320 36.595 21.718 1.00 13.07 454 THR A O 1
ATOM 3507 N N . ASP A 1 433 ? 22.686 35.321 22.976 1.00 12.28 455 ASP A N 1
ATOM 3508 C CA . ASP A 1 433 ? 22.722 36.287 24.085 1.00 12.89 455 ASP A CA 1
ATOM 3509 C C . ASP A 1 433 ? 23.258 37.665 23.729 1.00 12.61 455 ASP A C 1
ATOM 3510 O O . ASP A 1 433 ? 24.245 37.802 23.025 1.00 11.74 455 ASP A O 1
ATOM 3515 N N . ASP A 1 434 ? 22.583 38.682 24.253 1.00 12.94 456 ASP A N 1
ATOM 3516 C CA . ASP A 1 434 ? 23.005 40.060 24.125 1.00 13.19 456 ASP A CA 1
ATOM 3517 C C . ASP A 1 434 ? 23.780 40.438 25.389 1.00 13.61 456 ASP A C 1
ATOM 3518 O O . ASP A 1 434 ? 23.721 39.714 26.396 1.00 14.14 456 ASP A O 1
ATOM 3523 N N . GLY A 1 435 ? 24.493 41.563 25.343 1.00 13.29 457 GLY A N 1
ATOM 3524 C CA . GLY A 1 435 ? 25.220 42.065 26.513 1.00 13.43 457 GLY A CA 1
ATOM 3525 C C . GLY A 1 435 ? 26.737 42.149 26.394 1.00 12.90 457 GLY A C 1
ATOM 3526 O O . GLY A 1 435 ? 27.297 42.391 25.316 1.00 12.13 457 GLY A O 1
ATOM 3527 N N . ASP A 1 436 ? 27.398 41.936 27.530 1.00 12.82 458 ASP A N 1
ATOM 3528 C CA . ASP A 1 436 ? 28.842 42.090 27.646 1.00 12.78 458 ASP A CA 1
ATOM 3529 C C . ASP A 1 436 ? 29.573 41.345 26.536 1.00 13.34 458 ASP A C 1
ATOM 3530 O O . ASP A 1 436 ? 29.332 40.158 26.321 1.00 13.12 458 ASP A O 1
ATOM 3535 N N . LEU A 1 437 ? 30.461 42.058 25.847 1.00 13.77 459 LEU A N 1
ATOM 3536 C CA . LEU A 1 437 ? 31.172 41.529 24.665 1.00 14.62 459 LEU A CA 1
ATOM 3537 C C . LEU A 1 437 ? 31.828 40.138 24.802 1.00 15.20 459 LEU A C 1
ATOM 3538 O O . LEU A 1 437 ? 31.704 39.323 23.874 1.00 15.10 459 LEU A O 1
ATOM 3543 N N . ARG A 1 438 ? 32.506 39.866 25.929 1.00 15.59 460 ARG A N 1
ATOM 3544 C CA A ARG A 1 438 ? 33.189 38.567 26.072 0.50 15.83 460 ARG A CA 1
ATOM 3545 C CA B ARG A 1 438 ? 33.261 38.610 26.146 0.50 16.14 460 ARG A CA 1
ATOM 3546 C C . ARG A 1 438 ? 32.729 37.722 27.264 1.00 16.06 460 ARG A C 1
ATOM 3547 O O . ARG A 1 438 ? 33.069 36.543 27.341 1.00 16.24 460 ARG A O 1
ATOM 3562 N N . GLU A 1 439 ? 31.944 38.289 28.178 1.00 15.73 461 GLU A N 1
ATOM 3563 C CA . GLU A 1 439 ? 31.423 37.511 29.305 1.00 15.72 461 GLU A CA 1
ATOM 3564 C C . GLU A 1 439 ? 30.051 36.904 29.075 1.00 14.69 461 GLU A C 1
ATOM 3565 O O . GLU A 1 439 ? 29.726 35.894 29.690 1.00 15.08 461 GLU A O 1
ATOM 3571 N N . VAL A 1 440 ? 29.241 37.516 28.209 1.00 13.60 462 VAL A N 1
ATOM 3572 C CA . VAL A 1 440 ? 27.862 37.068 28.013 1.00 12.22 462 VAL A CA 1
ATOM 3573 C C . VAL A 1 440 ? 27.441 36.895 26.542 1.00 12.24 462 VAL A C 1
ATOM 3574 O O . VAL A 1 440 ? 26.871 35.859 26.181 1.00 10.96 462 VAL A O 1
ATOM 3578 N N . ALA A 1 441 ? 27.684 37.922 25.720 1.00 11.84 463 ALA A N 1
ATOM 3579 C CA . ALA A 1 441 ? 27.222 37.933 24.323 1.00 11.51 463 ALA A CA 1
ATOM 3580 C C . ALA A 1 441 ? 27.684 36.731 23.471 1.00 11.50 463 ALA A C 1
ATOM 3581 O O . ALA A 1 441 ? 28.841 36.281 23.570 1.00 10.72 463 ALA A O 1
ATOM 3583 N N . ARG A 1 442 ? 26.764 36.232 22.642 1.00 11.59 464 ARG A N 1
ATOM 3584 C CA . ARG A 1 442 ? 27.063 35.148 21.696 1.00 12.05 464 ARG A CA 1
ATOM 3585 C C . ARG A 1 442 ? 26.368 35.376 20.374 1.00 12.56 464 ARG A C 1
ATOM 3586 O O . ARG A 1 442 ? 25.343 36.051 20.318 1.00 12.61 464 ARG A O 1
ATOM 3594 N N . PHE A 1 443 ? 26.951 34.796 19.326 1.00 12.69 465 PHE A N 1
ATOM 3595 C CA . PHE A 1 443 ? 26.406 34.822 17.978 1.00 12.57 465 PHE A CA 1
ATOM 3596 C C . PHE A 1 443 ? 26.330 33.386 17.478 1.00 12.92 465 PHE A C 1
ATOM 3597 O O . PHE A 1 443 ? 26.832 32.464 18.142 1.00 12.22 465 PHE A O 1
ATOM 3605 N N . ARG A 1 444 ? 25.664 33.181 16.340 1.00 12.54 466 ARG A N 1
ATOM 3606 C CA . ARG A 1 444 ? 25.735 31.901 15.628 1.00 12.70 466 ARG A CA 1
ATOM 3607 C C . ARG A 1 444 ? 26.609 32.253 14.415 1.00 12.91 466 ARG A C 1
ATOM 3608 O O . ARG A 1 444 ? 27.429 33.180 14.516 1.00 12.36 466 ARG A O 1
ATOM 3616 N N . ASP A 1 445 ? 26.498 31.544 13.291 1.00 12.59 467 ASP A N 1
ATOM 3617 C CA . ASP A 1 445 ? 27.355 31.866 12.126 1.00 12.98 467 ASP A CA 1
ATOM 3618 C C . ASP A 1 445 ? 27.206 33.346 11.703 1.00 12.74 467 ASP A C 1
ATOM 3619 O O . ASP A 1 445 ? 26.104 33.793 11.386 1.00 14.18 467 ASP A O 1
ATOM 3624 N N . VAL A 1 446 ? 28.315 34.080 11.673 1.00 12.02 468 VAL A N 1
ATOM 3625 C CA . VAL A 1 446 ? 28.326 35.517 11.338 1.00 12.14 468 VAL A CA 1
ATOM 3626 C C . VAL A 1 446 ? 29.044 35.770 10.011 1.00 12.19 468 VAL A C 1
ATOM 3627 O O . VAL A 1 446 ? 30.196 35.383 9.839 1.00 11.60 468 VAL A O 1
ATOM 3631 N N . SER A 1 447 ? 28.368 36.464 9.096 1.00 12.18 469 SER A N 1
ATOM 3632 C CA . SER A 1 447 ? 28.872 36.672 7.723 1.00 12.60 469 SER A CA 1
ATOM 3633 C C . SER A 1 447 ? 29.062 38.129 7.278 1.00 12.44 469 SER A C 1
ATOM 3634 O O . SER A 1 447 ? 29.927 38.410 6.445 1.00 12.81 469 SER A O 1
ATOM 3637 N N . GLY A 1 448 ? 28.247 39.033 7.811 1.00 12.32 470 GLY A N 1
ATOM 3638 C CA . GLY A 1 448 ? 28.272 40.449 7.439 1.00 12.13 470 GLY A CA 1
ATOM 3639 C C . GLY A 1 448 ? 28.648 41.363 8.592 1.00 12.05 470 GLY A C 1
ATOM 3640 O O . GLY A 1 448 ? 28.353 41.060 9.758 1.00 12.15 470 GLY A O 1
ATOM 3641 N N . LEU A 1 449 ? 29.294 42.483 8.260 1.00 11.98 471 LEU A N 1
ATOM 3642 C CA . LEU A 1 449 ? 29.773 43.439 9.249 1.00 12.61 471 LEU A CA 1
ATOM 3643 C C . LEU A 1 449 ? 29.995 44.813 8.636 1.00 12.89 471 LEU A C 1
ATOM 3644 O O . LEU A 1 449 ? 30.602 44.930 7.558 1.00 13.53 471 LEU A O 1
ATOM 3649 N N . VAL A 1 450 ? 29.483 45.839 9.308 1.00 13.10 472 VAL A N 1
ATOM 3650 C CA . VAL A 1 450 ? 29.727 47.242 8.923 1.00 13.41 472 VAL A CA 1
ATOM 3651 C C . VAL A 1 450 ? 29.947 48.047 10.189 1.00 13.20 472 VAL A C 1
ATOM 3652 O O . VAL A 1 450 ? 29.519 47.636 11.268 1.00 12.52 472 VAL A O 1
ATOM 3656 N N . TYR A 1 451 ? 30.588 49.205 10.050 1.00 13.71 473 TYR A N 1
ATOM 3657 C CA . TYR A 1 451 ? 30.813 50.117 11.166 1.00 13.53 473 TYR A CA 1
ATOM 3658 C C . TYR A 1 451 ? 30.427 51.522 10.757 1.00 14.34 473 TYR A C 1
ATOM 3659 O O . TYR A 1 451 ? 30.858 52.003 9.706 1.00 14.20 473 TYR A O 1
ATOM 3668 N N . ASP A 1 452 ? 29.567 52.149 11.557 1.00 14.72 474 ASP A N 1
ATOM 3669 C CA . ASP A 1 452 ? 29.192 53.541 11.372 1.00 15.64 474 ASP A CA 1
ATOM 3670 C C . ASP A 1 452 ? 30.238 54.321 12.167 1.00 16.01 474 ASP A C 1
ATOM 3671 O O . ASP A 1 452 ? 30.251 54.260 13.415 1.00 15.48 474 ASP A O 1
ATOM 3676 N N . ASP A 1 453 ? 31.106 55.047 11.447 1.00 16.02 475 ASP A N 1
ATOM 3677 C CA A ASP A 1 453 ? 32.221 55.784 12.056 0.50 16.16 475 ASP A CA 1
ATOM 3678 C CA B ASP A 1 453 ? 32.221 55.777 12.076 0.50 16.34 475 ASP A CA 1
ATOM 3679 C C . ASP A 1 453 ? 31.846 57.111 12.730 1.00 16.34 475 ASP A C 1
ATOM 3680 O O . ASP A 1 453 ? 32.721 57.812 13.272 1.00 17.45 475 ASP A O 1
ATOM 3689 N N . VAL A 1 454 ? 30.563 57.462 12.708 1.00 15.32 476 VAL A N 1
ATOM 3690 C CA . VAL A 1 454 ? 30.072 58.688 13.342 1.00 15.18 476 VAL A CA 1
ATOM 3691 C C . VAL A 1 454 ? 29.311 58.288 14.611 1.00 15.84 476 VAL A C 1
ATOM 3692 O O . VAL A 1 454 ? 29.591 58.815 15.686 1.00 16.14 476 VAL A O 1
ATOM 3696 N N . LYS A 1 455 ? 28.382 57.338 14.495 1.00 16.31 477 LYS A N 1
ATOM 3697 C CA . LYS A 1 455 ? 27.666 56.800 15.665 1.00 16.94 477 LYS A CA 1
ATOM 3698 C C . LYS A 1 455 ? 28.530 55.830 16.485 1.00 16.63 477 LYS A C 1
ATOM 3699 O O . LYS A 1 455 ? 28.186 55.505 17.629 1.00 16.42 477 LYS A O 1
ATOM 3705 N N . GLU A 1 456 ? 29.660 55.412 15.918 1.00 15.49 478 GLU A N 1
ATOM 3706 C CA . GLU A 1 456 ? 30.595 54.488 16.566 1.00 16.38 478 GLU A CA 1
ATOM 3707 C C . GLU A 1 456 ? 29.909 53.188 16.983 1.00 16.06 478 GLU A C 1
ATOM 3708 O O . GLU A 1 456 ? 29.894 52.811 18.160 1.00 16.21 478 GLU A O 1
ATOM 3722 N N . PHE A 1 458 ? 28.726 49.029 15.340 1.00 13.40 480 PHE A N 1
ATOM 3723 C CA . PHE A 1 458 ? 28.765 48.001 14.337 1.00 12.80 480 PHE A CA 1
ATOM 3724 C C . PHE A 1 458 ? 27.379 47.412 14.137 1.00 12.70 480 PHE A C 1
ATOM 3725 O O . PHE A 1 458 ? 26.590 47.342 15.082 1.00 12.58 480 PHE A O 1
ATOM 3733 N N . TYR A 1 459 ? 27.092 47.011 12.899 1.00 12.44 481 TYR A N 1
ATOM 3734 C CA . TYR A 1 459 ? 25.941 46.167 12.594 1.00 12.96 481 TYR A CA 1
ATOM 3735 C C . TYR A 1 459 ? 26.531 44.846 12.105 1.00 12.96 481 TYR A C 1
ATOM 3736 O O . TYR A 1 459 ? 27.472 44.830 11.304 1.00 12.54 481 TYR A O 1
ATOM 3745 N N . VAL A 1 460 ? 25.969 43.743 12.583 1.00 12.81 482 VAL A N 1
ATOM 3746 C CA . VAL A 1 460 ? 26.462 42.422 12.279 1.00 12.77 482 VAL A CA 1
ATOM 3747 C C . VAL A 1 460 ? 25.354 41.562 11.701 1.00 12.51 482 VAL A C 1
ATOM 3748 O O . VAL A 1 460 ? 24.261 41.543 12.247 1.00 12.61 482 VAL A O 1
ATOM 3752 N N . HIS A 1 461 ? 25.632 40.833 10.621 1.00 12.24 483 HIS A N 1
ATOM 3753 C CA . HIS A 1 461 ? 24.665 39.902 10.078 1.00 11.63 483 HIS A CA 1
ATOM 3754 C C . HIS A 1 461 ? 24.935 38.510 10.637 1.00 12.47 483 HIS A C 1
ATOM 3755 O O . HIS A 1 461 ? 25.931 37.861 10.267 1.00 12.33 483 HIS A O 1
ATOM 3762 N N . ASP A 1 462 ? 24.054 38.076 11.542 1.00 12.48 484 ASP A N 1
ATOM 3763 C CA . ASP A 1 462 ? 24.147 36.773 12.199 1.00 13.09 484 ASP A CA 1
ATOM 3764 C C . ASP A 1 462 ? 23.267 35.844 11.341 1.00 13.32 484 ASP A C 1
ATOM 3765 O O . ASP A 1 462 ? 22.056 35.728 11.528 1.00 12.65 484 ASP A O 1
ATOM 3770 N N . GLN A 1 463 ? 23.927 35.249 10.354 1.00 14.19 485 GLN A N 1
ATOM 3771 C CA A GLN A 1 463 ? 23.279 34.402 9.353 0.50 14.51 485 GLN A CA 1
ATOM 3772 C CA B GLN A 1 463 ? 23.327 34.367 9.353 0.50 14.62 485 GLN A CA 1
ATOM 3773 C C . GLN A 1 463 ? 22.444 33.266 9.921 1.00 14.52 485 GLN A C 1
ATOM 3774 O O . GLN A 1 463 ? 21.313 33.074 9.482 1.00 14.55 485 GLN A O 1
ATOM 3785 N N . VAL A 1 464 ? 22.992 32.506 10.873 1.00 14.44 486 VAL A N 1
ATOM 3786 C CA . VAL A 1 464 ? 22.264 31.351 11.428 1.00 13.83 486 VAL A CA 1
ATOM 3787 C C . VAL A 1 464 ? 21.321 31.738 12.588 1.00 13.31 486 VAL A C 1
ATOM 3788 O O . VAL A 1 464 ? 20.295 31.106 12.795 1.00 12.76 486 VAL A O 1
ATOM 3792 N N . GLY A 1 465 ? 21.620 32.824 13.291 1.00 13.47 487 GLY A N 1
ATOM 3793 C CA . GLY A 1 465 ? 20.655 33.366 14.247 1.00 13.22 487 GLY A CA 1
ATOM 3794 C C . GLY A 1 465 ? 19.478 34.023 13.512 1.00 12.94 487 GLY A C 1
ATOM 3795 O O . GLY A 1 465 ? 18.397 34.247 14.090 1.00 12.65 487 GLY A O 1
ATOM 3796 N N . HIS A 1 466 ? 19.682 34.308 12.220 1.00 12.42 488 HIS A N 1
ATOM 3797 C CA . HIS A 1 466 ? 18.691 34.969 11.351 1.00 12.06 488 HIS A CA 1
ATOM 3798 C C . HIS A 1 466 ? 18.338 36.377 11.854 1.00 11.84 488 HIS A C 1
ATOM 3799 O O . HIS A 1 466 ? 17.174 36.835 11.770 1.00 10.98 488 HIS A O 1
ATOM 3806 N N . THR A 1 467 ? 19.366 37.069 12.332 1.00 11.80 489 THR A N 1
ATOM 3807 C CA . THR A 1 467 ? 19.226 38.397 12.912 1.00 11.47 489 THR A CA 1
ATOM 3808 C C . THR A 1 467 ? 20.301 39.390 12.470 1.00 11.90 489 THR A C 1
ATOM 3809 O O . THR A 1 467 ? 21.395 39.015 11.984 1.00 11.39 489 THR A O 1
ATOM 3813 N N . ILE A 1 468 ? 19.954 40.663 12.624 1.00 10.85 490 ILE A N 1
ATOM 3814 C CA . ILE A 1 468 ? 20.909 41.744 12.510 1.00 10.96 490 ILE A CA 1
ATOM 3815 C C . ILE A 1 468 ? 21.168 42.145 13.961 1.00 10.88 490 ILE A C 1
ATOM 3816 O O . ILE A 1 468 ? 20.219 42.458 14.701 1.00 10.31 490 ILE A O 1
ATOM 3821 N N . ARG A 1 469 ? 22.439 42.093 14.368 1.00 10.76 491 ARG A N 1
ATOM 3822 C CA . ARG A 1 469 ? 22.879 42.428 15.715 1.00 11.08 491 ARG A CA 1
ATOM 3823 C C . ARG A 1 469 ? 23.592 43.777 15.685 1.00 11.52 491 ARG A C 1
ATOM 3824 O O . ARG A 1 469 ? 24.003 44.248 14.622 1.00 12.34 491 ARG A O 1
ATOM 3832 N N . THR A 1 470 ? 23.699 44.406 16.846 1.00 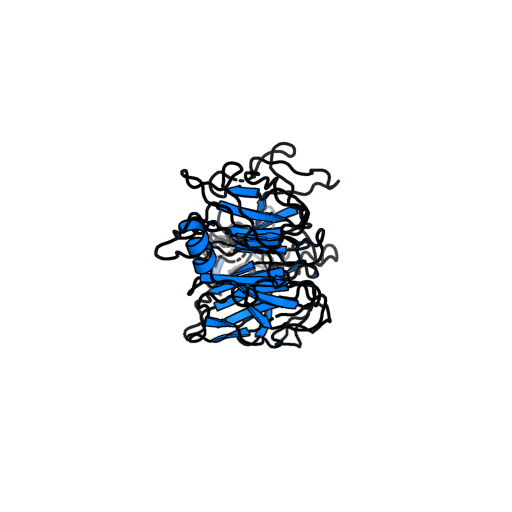12.46 492 THR A N 1
ATOM 3833 C CA . THR A 1 470 ? 24.417 45.656 16.974 1.00 12.63 492 THR A CA 1
ATOM 3834 C C . THR A 1 470 ? 25.513 45.506 18.015 1.00 12.53 492 THR A C 1
ATOM 3835 O O . THR A 1 470 ? 25.405 44.669 18.906 1.00 12.16 492 THR A O 1
ATOM 3839 N N . ILE A 1 471 ? 26.579 46.289 17.874 1.00 12.68 493 ILE A N 1
ATOM 3840 C CA . ILE A 1 471 ? 27.584 46.421 18.932 1.00 12.43 493 ILE A CA 1
ATOM 3841 C C . ILE A 1 471 ? 27.693 47.920 19.099 1.00 12.39 493 ILE A C 1
ATOM 3842 O O . ILE A 1 471 ? 28.115 48.626 18.174 1.00 13.00 493 ILE A O 1
ATOM 3847 N N . SER A 1 472 ? 27.292 48.410 20.266 1.00 12.39 494 SER A N 1
ATOM 3848 C CA . SER A 1 472 ? 27.242 49.848 20.523 1.00 13.22 494 SER A CA 1
ATOM 3849 C C . SER A 1 472 ? 27.281 50.118 22.012 1.00 13.72 494 SER A C 1
ATOM 3850 O O . SER A 1 472 ? 27.088 49.204 22.817 1.00 12.38 494 SER A O 1
ATOM 3866 N N . GLU A 1 474 ? 26.309 50.891 25.677 1.00 16.44 496 GLU A N 1
ATOM 3867 C CA . GLU A 1 474 ? 25.082 50.660 26.441 1.00 17.45 496 GLU A CA 1
ATOM 3868 C C . GLU A 1 474 ? 24.435 52.006 26.820 1.00 19.26 496 GLU A C 1
ATOM 3869 O O . GLU A 1 474 ? 25.126 53.012 26.964 1.00 18.01 496 GLU A O 1
ATOM 3875 N N . GLN A 1 475 ? 23.111 52.004 26.966 1.00 22.15 497 GLN A N 1
ATOM 3876 C CA . GLN A 1 475 ? 22.353 53.208 27.290 1.00 25.04 497 GLN A CA 1
ATOM 3877 C C . GLN A 1 475 ? 21.381 52.959 28.411 1.00 26.87 497 GLN A C 1
ATOM 3878 O O . GLN A 1 475 ? 20.793 51.880 28.511 1.00 26.53 497 GLN A O 1
ATOM 3884 N N . GLU A 1 476 ? 21.196 53.976 29.245 1.00 29.46 498 GLU A N 1
ATOM 3885 C CA . GLU A 1 476 ? 20.221 53.917 30.314 1.00 31.92 498 GLU A CA 1
ATOM 3886 C C . GLU A 1 476 ? 18.861 54.097 29.633 1.00 33.82 498 GLU A C 1
ATOM 3887 O O . GLU A 1 476 ? 18.612 55.131 29.012 1.00 34.36 498 GLU A O 1
ATOM 3893 N N . GLU A 1 477 ? 18.010 53.075 29.703 1.00 35.87 499 GLU A N 1
ATOM 3894 C CA . GLU A 1 477 ? 16.688 53.106 29.040 1.00 37.21 499 GLU A CA 1
ATOM 3895 C C . GLU A 1 477 ? 15.740 54.137 29.642 1.00 37.26 499 GLU A C 1
ATOM 3896 O O . GLU A 1 477 ? 15.593 54.212 30.858 1.00 38.03 499 GLU A O 1
#

CATH classification: 2.60.40.10 (+1 more: 2.120.10.30)

Radius of gyration: 27.09 Å; Cα contacts (8 Å, |Δi|>4): 1372; chains: 1; bounding box: 49×40×98 Å

B-factor: mean 17.93, std 7.1, range [6.44, 88.83]

Foldseek 3Di:
DDVFAADLVDAWFWDDKPPLEDEFFDKIKTFTARQGWDPVFKWKDALNHTWAWDTDTGTMTITTHHHPSQFQKIKMWGGDDPSIHIDIYPDGRHYDDDKKFFQAAFADPVSPLAADFAARDDDRVHHGFHLAAFKAWDAQVVDNQWIWIAGQAAQFIWTQRNVRGIDGFANVVVQPHSGKADDEAFQDDPPFDHGRQKKTAGAFQPPPQFAAGMKMWGADPVRDTGPVTDMGGQATGHGKRDKYAQLPQGWIWIFHLFFQWIWIARCCVVRVQVVVVHDHDRRCVVCCPHGPTQDRQDGHRFRWDWAADNVSQKIKIDRQQFWFIIWGADPVVRGTHHDDQFAEAGNDADQAFAFGHVGHHRWADKDWAADVVDDDPDGTKMWTFRFQQFFIWIAGPRGGIDTFAFQAPQVCVVPVDSADCWMTDRHNTDTAHGWHYWDADRVLGIWTSRNNSRTIMDGHDDDD

InterPro domains:
  IPR002909 IPT domain [PF01833] (42-123)
  IPR011042 Six-bladed beta-propeller, TolB-like [G3DSA:2.120.10.30] (128-494)
  IPR013783 Immunoglobulin-like fold [G3DSA:2.60.40.10] (22-126)
  IPR014756 Immunoglobulin E-set [SSF81296] (39-124)

Secondary structure (DSSP, 8-state):
--TTS--TTS--EEEEEE-SEE-TT-EEEEEEE---S-GGGEEEEETTEEE-EEEE-SSEEEEEPPTT-TT--EEEEES-GGG-EEEE-SS--EE----EEEEEE---TTS----B-S-SSSSTTTS-B---SEEEEEEETTEEEEEEEEEETEEEEEEEETTT--EEEE--TTSS-SBEEEE--PPPBTTTB-TT---EEE---TTGGGEEEEEEEPPPTTS--STTS-EEEEEEES----EEE-TTT--EEEEETTTTEEEEE-HHHHHHHHHTTPPP--BGGG-TTTEEEEEE-SSSS--EEEEE-TTSSEEEEEETTTTB--EEEETTTTEE------SBBTTB------BGGG----EEEEEEEE-TT--SS--EEEEEEEGGGTEEEEE-TT-BEEEEEES-TTHHHHHS-S-----BSTTTT---SSEEEEE--TTT--EEEETTTTEEEEE-----

Solvent-accessible surface area: 20743 Å² total

Sequence (464 aa):
VETGAFDPSKPVAISDFTPKEGGAYQKLLIYGENFGTDVSKVKVKIGGKDAIIVINNVVKKSSTYVYCFVPSGAFSGEEIEIITVGEGENAVTTTASTTTFSYEKKVVGTLCGYRNNRR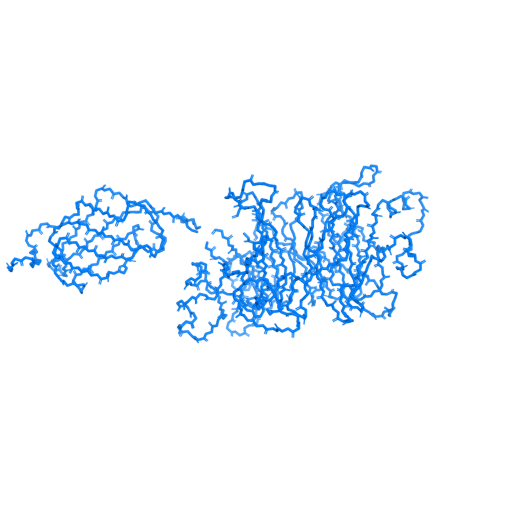DDQGWRDGPFDGPEGVKKCCGFSDNGRLAFDPLNKDHLYICYDGHKKAIQLIDLKNNRLSSPLNINTIPTNRIRSIAFNKKKIEGYADEAEYIVAIDYDGKGDDESPSVYIIKRNADGTFDDRSDIQLLIIAAYKQCNGATIHPINGELYFNSYEKGQVFRLDLVDYFKTIKNGGSWDPIIVKNNPNTTFKQLFTIADPSWEFQIFIHPTGKYAYFGVINNHYFRSDYDEIKKEFITPYNNFVGGYKQSGYRDDVGTEEARNNNPCQGVFVKNPDYTGEEEYDFYFVDRLNFCVRKVTPEGIVSTYAGRGASSTSSLLADGNQWGTDDGDLRREVARFRDVSGLVYDDDVKEFYVHDQQVGHTIRTISEQEE

Nearest PDB structures (foldseek):
  3kya-assembly1_A-2  TM=1.002E+00  e=4.763E-93  Bacteroides thetaiotaomicron
  3tc9-assembly1_B  TM=8.621E-01  e=1.909E-44  Bacteroides thetaiotaomicron
  4hw6-assembly2_B  TM=7.188E-01  e=1.738E-37  Bacteroides ovatus ATCC 8483
  3hrp-assembly1_A  TM=5.669E-01  e=1.583E-19  Bacteroides thetaiotaomicron VPI-5482
  8cka-assembly1_A  TM=2.201E-01  e=3.058E-02  Deinococcus radiodurans R1 = ATCC 13939 = DSM 20539

Organism: Bacteroides thetaiotaomicron (strain ATCC 29148 / DSM 2079 / JCM 5827 / CCUG 10774 / NCTC 10582 / VPI-5482 / E50) (NCBI:txid226186)